Protein AF-A0A1Y4UFZ4-F1 (afdb_monomer)

Solvent-accessible surface area (backbone atoms only — not comparable to full-atom values): 30850 Å² total; per-residue (Å²): 108,75,45,76,32,59,28,94,87,76,28,52,51,44,38,58,69,32,34,42,52,45,33,60,77,50,47,44,57,37,49,31,64,48,52,84,45,44,35,49,40,62,13,47,44,51,40,35,50,39,39,52,53,50,49,52,50,52,35,52,40,52,60,76,30,20,65,38,47,63,75,51,60,66,67,36,27,48,53,42,37,32,41,44,44,16,45,43,44,42,23,48,74,71,56,66,77,60,72,57,43,60,52,40,37,30,36,54,70,43,69,34,78,63,10,34,68,65,43,90,69,55,68,68,57,38,52,59,29,34,51,55,66,73,50,63,82,93,54,94,71,49,60,69,56,53,51,51,34,50,55,42,17,62,78,65,36,54,67,68,39,23,70,86,36,68,68,52,30,52,51,46,47,66,49,34,66,88,60,46,57,38,40,40,45,41,23,54,31,49,44,42,65,75,73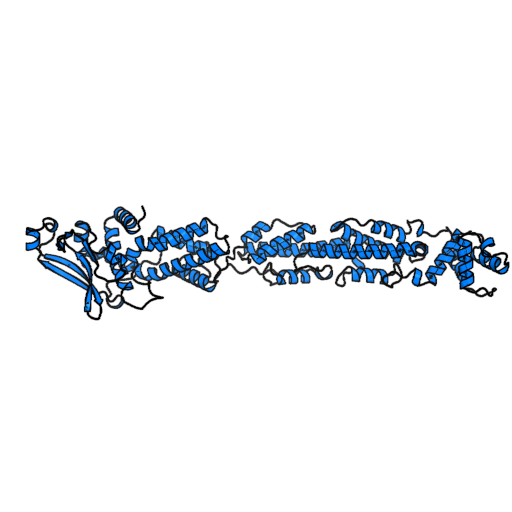,34,66,77,65,46,39,30,95,86,75,28,50,61,45,31,71,66,34,53,48,58,50,50,58,68,43,23,74,40,92,64,62,70,74,36,23,53,100,38,34,56,42,51,46,51,54,52,52,49,30,57,45,52,50,50,53,50,53,53,49,36,51,57,48,26,61,77,53,45,26,29,30,51,52,71,21,38,55,45,42,52,51,29,50,52,24,41,38,74,62,71,43,91,70,76,89,52,60,66,62,43,56,71,22,42,52,55,48,77,75,62,38,68,61,38,25,51,38,36,47,44,38,44,74,60,68,33,36,21,92,89,36,80,58,76,71,75,26,68,57,35,72,43,53,52,42,18,51,50,43,52,57,52,26,60,78,66,71,60,55,81,71,46,71,78,44,72,76,81,46,38,93,80,57,55,38,46,79,48,77,49,74,41,81,38,56,78,55,36,79,78,32,77,90,44,62,90,55,58,47,66,41,59,27,34,38,35,27,32,71,51,96,89,37,85,37,64,34,39,32,63,42,71,63,47,75,57,97,88,40,82,41,60,33,19,31,43,40,61,43,81,38,52,58,66,54,35,70,64,41,35,69,33,74,49,55,67,70,56,46,73,60,53,22,33,59,81,81,36,55,72,61,57,67,60,55,20,13,35,50,86,46,37,42,59,51,51,57,36,44,55,51,47,37,52,52,50,52,58,40,36,74,73,64,59,65,55,39,81,60,61,41,50,46,54,39,47,49,44,48,49,34,66,59,37,38,61,48,67,48,24,21,54,36,40,36,52,82,78,78,90,86,80,76,91,71,80,42,32,36,54,36,6,57,51,28,24,51,54,41,50,54,38,62,71,75,36,74,65,61,41,52,52,52,35,39,66,76,58,69,72,120

Structure (mmCIF, N/CA/C/O backbone):
data_AF-A0A1Y4UFZ4-F1
#
_entry.id   AF-A0A1Y4UFZ4-F1
#
loop_
_atom_site.group_PDB
_atom_site.id
_atom_site.type_symbol
_atom_site.label_atom_id
_atom_site.label_alt_id
_atom_site.label_comp_id
_atom_site.label_asym_id
_atom_site.label_entity_id
_atom_site.label_seq_id
_atom_site.pdbx_PDB_ins_code
_atom_site.Cartn_x
_atom_site.Cartn_y
_atom_site.Cartn_z
_atom_site.occupancy
_atom_site.B_iso_or_equiv
_atom_site.auth_seq_id
_atom_site.auth_comp_id
_atom_site.auth_asym_id
_atom_site.auth_atom_id
_atom_site.pdbx_PDB_model_num
ATOM 1 N N . MET A 1 1 ? -17.005 11.866 26.491 1.00 44.00 1 MET A N 1
ATOM 2 C CA . MET A 1 1 ? -18.235 11.413 25.807 1.00 44.00 1 MET A CA 1
ATOM 3 C C . MET A 1 1 ? -17.795 10.415 24.768 1.00 44.00 1 MET A C 1
ATOM 5 O O . MET A 1 1 ? -16.954 10.788 23.967 1.00 44.00 1 MET A O 1
ATOM 9 N N . SER A 1 2 ? -18.325 9.197 24.767 1.00 58.97 2 SER A N 1
ATOM 10 C CA . SER A 1 2 ? -17.950 8.249 23.726 1.00 58.97 2 SER A CA 1
ATOM 11 C C . SER A 1 2 ? -18.863 8.406 22.516 1.00 58.97 2 SER A C 1
ATOM 13 O O . SER A 1 2 ? -20.083 8.304 22.621 1.00 58.97 2 SER A O 1
ATOM 15 N N . LYS A 1 3 ? -18.280 8.756 21.375 1.00 75.62 3 LYS A N 1
ATOM 16 C CA . LYS A 1 3 ? -18.909 8.674 20.054 1.00 75.62 3 LYS A CA 1
ATOM 17 C C . LYS A 1 3 ? -18.022 7.796 19.189 1.00 75.62 3 LYS A C 1
ATOM 19 O O . LYS A 1 3 ? -16.833 7.652 19.482 1.00 75.62 3 LYS A O 1
ATOM 24 N N . GLU A 1 4 ? -18.596 7.213 18.146 1.00 84.88 4 GLU A N 1
ATOM 25 C CA . GLU A 1 4 ? -17.793 6.468 17.187 1.00 84.88 4 GLU A CA 1
ATOM 26 C C . GLU A 1 4 ? -16.777 7.421 16.551 1.00 84.88 4 GLU A C 1
ATOM 28 O O . GLU A 1 4 ? -17.112 8.550 16.165 1.00 84.88 4 GLU A O 1
ATOM 33 N N . LEU A 1 5 ? -15.517 6.997 16.507 1.00 89.88 5 LEU A N 1
ATOM 34 C CA . LEU A 1 5 ? -14.431 7.836 16.042 1.00 89.88 5 LEU A CA 1
ATOM 35 C C . LEU A 1 5 ? -14.641 8.166 14.565 1.00 89.88 5 LEU A C 1
ATOM 37 O O . LEU A 1 5 ? -14.600 7.301 13.689 1.00 89.88 5 LEU A O 1
ATOM 41 N N . THR A 1 6 ? -14.836 9.451 14.305 1.00 94.50 6 THR A N 1
ATOM 42 C CA . THR A 1 6 ? -14.887 10.020 12.962 1.00 94.50 6 THR A CA 1
ATOM 43 C C . THR A 1 6 ? -13.557 10.709 12.697 1.00 94.50 6 THR A C 1
ATOM 45 O O . THR A 1 6 ? -13.139 11.548 13.494 1.00 94.50 6 THR A O 1
ATOM 48 N N . GLY A 1 7 ? -12.884 10.336 11.612 1.00 95.56 7 GLY A N 1
ATOM 49 C CA . GLY A 1 7 ? -11.599 10.919 11.242 1.00 95.56 7 GLY A CA 1
ATOM 50 C C . GLY A 1 7 ? -11.760 12.322 10.668 1.00 95.56 7 GLY A C 1
ATOM 51 O O . GLY A 1 7 ? -12.872 12.766 10.368 1.00 95.56 7 GLY A O 1
ATOM 52 N N . LYS A 1 8 ? -10.645 13.019 10.441 1.00 95.12 8 LYS A N 1
ATOM 53 C CA . LYS A 1 8 ? -10.653 14.371 9.843 1.00 95.12 8 LYS A CA 1
ATOM 54 C C . LYS A 1 8 ? -11.322 14.452 8.468 1.00 95.12 8 LYS A C 1
ATOM 56 O O . LYS A 1 8 ? -11.792 15.514 8.079 1.00 95.12 8 LYS A O 1
ATOM 61 N N . ASN A 1 9 ? -11.394 13.335 7.749 1.00 93.50 9 ASN A N 1
ATOM 62 C CA . ASN A 1 9 ? -12.108 13.216 6.474 1.00 93.50 9 ASN A CA 1
ATOM 63 C C . ASN A 1 9 ? -13.636 13.039 6.626 1.00 93.50 9 ASN A C 1
ATOM 65 O O . ASN A 1 9 ? -14.330 12.806 5.636 1.00 93.50 9 ASN A O 1
ATOM 69 N N . GLY A 1 10 ? -14.172 13.104 7.849 1.00 94.94 10 GLY A N 1
ATOM 70 C CA . GLY A 1 10 ? -15.602 12.981 8.129 1.00 94.94 10 GLY A CA 1
ATOM 71 C C . GLY A 1 10 ? -16.153 11.556 8.021 1.00 94.94 10 GLY A C 1
ATOM 72 O O . GLY A 1 10 ? -17.371 11.380 8.001 1.00 94.94 10 GLY A O 1
ATOM 73 N N . LYS A 1 11 ? -15.294 10.534 7.920 1.00 97.00 11 LYS A N 1
ATOM 74 C CA . LYS A 1 11 ? -15.692 9.120 7.826 1.00 97.00 11 LYS A CA 1
ATOM 75 C C . LYS A 1 11 ? -15.349 8.363 9.105 1.00 97.00 11 LYS A C 1
ATOM 77 O O . LYS A 1 11 ? -14.418 8.725 9.821 1.00 97.00 11 LYS A O 1
ATOM 82 N N . ILE A 1 12 ? -16.091 7.291 9.373 1.00 94.44 12 ILE A N 1
ATOM 83 C CA . ILE A 1 12 ? -15.838 6.412 10.520 1.00 94.44 12 ILE A CA 1
ATOM 84 C C . ILE A 1 12 ? -14.481 5.724 10.359 1.00 94.44 12 ILE A C 1
ATOM 86 O O . ILE A 1 12 ? -14.244 5.030 9.366 1.00 94.44 12 ILE A O 1
ATOM 90 N N . VAL A 1 13 ? -13.597 5.907 11.337 1.00 95.88 13 VAL A N 1
ATOM 91 C CA . VAL A 1 13 ? -12.204 5.454 11.269 1.00 95.88 13 VAL A CA 1
ATOM 92 C C . VAL A 1 13 ? -12.129 3.930 11.162 1.00 95.88 13 VAL A C 1
ATOM 94 O O . VAL A 1 13 ? -12.795 3.197 11.893 1.00 95.88 13 VAL A O 1
ATOM 97 N N . GLY A 1 14 ? -11.314 3.460 10.213 1.00 93.00 14 GLY A N 1
ATOM 98 C CA . GLY A 1 14 ? -11.084 2.040 9.930 1.00 93.00 14 GLY A CA 1
ATOM 99 C C . GLY A 1 14 ? -12.118 1.357 9.031 1.00 93.00 14 GLY A C 1
ATOM 100 O O . GLY A 1 14 ? -12.042 0.145 8.855 1.00 93.00 14 GLY A O 1
ATOM 101 N N . THR A 1 15 ? -13.060 2.106 8.453 1.00 94.12 15 THR A N 1
ATOM 102 C CA . THR A 1 15 ? -13.966 1.606 7.402 1.00 94.12 15 THR A CA 1
ATOM 103 C C . THR A 1 15 ? -13.356 1.739 6.003 1.00 94.12 15 THR A C 1
ATOM 105 O O . THR A 1 15 ? -12.487 2.581 5.782 1.00 94.12 15 THR A O 1
ATOM 108 N N . ASP A 1 16 ? -13.856 0.980 5.025 1.00 94.00 16 ASP A N 1
ATOM 109 C CA . ASP A 1 16 ? -13.395 1.075 3.629 1.00 94.00 16 ASP A CA 1
ATOM 110 C C . ASP A 1 16 ? -13.552 2.498 3.069 1.00 94.00 16 ASP A C 1
ATOM 112 O O . ASP A 1 16 ? -12.623 3.039 2.476 1.00 94.00 16 ASP A O 1
ATOM 116 N N . VAL A 1 17 ? -14.681 3.164 3.351 1.00 95.94 17 VAL A N 1
ATOM 117 C CA . VAL A 1 17 ? -14.929 4.553 2.920 1.00 95.94 17 VAL A CA 1
ATOM 118 C C . VAL A 1 17 ? -13.987 5.565 3.579 1.00 95.94 17 VAL A C 1
ATOM 120 O O . VAL A 1 17 ? -13.711 6.613 2.997 1.00 95.94 17 VAL A O 1
ATOM 123 N N . TYR A 1 18 ? -13.475 5.269 4.778 1.00 97.69 18 TYR A N 1
ATOM 124 C CA . TYR A 1 18 ? -12.455 6.088 5.432 1.00 97.69 18 TYR A CA 1
ATOM 125 C C . TYR A 1 18 ? -11.116 5.997 4.701 1.00 97.69 18 TYR A C 1
ATOM 127 O O . TYR A 1 18 ? -10.497 7.030 4.440 1.00 97.69 18 TYR A O 1
ATOM 135 N N . PHE A 1 19 ? -10.700 4.790 4.314 1.00 97.56 19 PHE A N 1
ATOM 136 C CA . PHE A 1 19 ? -9.484 4.606 3.524 1.00 97.56 19 PHE A CA 1
ATOM 137 C C . PHE A 1 19 ? -9.629 5.144 2.105 1.00 97.56 19 PHE A C 1
ATOM 139 O O . PHE A 1 19 ? -8.753 5.874 1.660 1.00 97.56 19 PHE A O 1
ATOM 146 N N . GLN A 1 20 ? -10.758 4.898 1.439 1.00 95.50 20 GLN A N 1
ATOM 147 C CA . GLN A 1 20 ? -11.040 5.438 0.109 1.00 95.50 20 GLN A CA 1
ATOM 148 C C . GLN A 1 20 ? -10.938 6.970 0.088 1.00 95.50 20 GLN A C 1
ATOM 150 O O . GLN A 1 20 ? -10.274 7.541 -0.776 1.00 95.50 20 GLN A O 1
ATOM 155 N N . ALA A 1 21 ? -11.531 7.647 1.080 1.00 96.00 21 ALA A N 1
ATOM 156 C CA . ALA A 1 21 ? -11.444 9.100 1.193 1.00 96.00 21 ALA A CA 1
ATOM 157 C C . ALA A 1 21 ? -9.994 9.584 1.377 1.00 96.00 21 ALA A C 1
ATOM 159 O O . ALA A 1 21 ? -9.600 10.575 0.767 1.00 96.00 21 ALA A O 1
ATOM 160 N N . MET A 1 22 ? -9.179 8.883 2.175 1.00 96.00 22 MET A N 1
ATOM 161 C CA . MET A 1 22 ? -7.750 9.203 2.306 1.00 96.00 22 MET A CA 1
ATOM 162 C C . MET A 1 22 ? -6.974 8.929 1.015 1.00 96.00 22 MET A C 1
ATOM 164 O O . MET A 1 22 ? -6.122 9.733 0.639 1.00 96.00 22 MET A O 1
ATOM 168 N N . ASN A 1 23 ? -7.275 7.831 0.321 1.00 95.25 23 ASN A N 1
ATOM 169 C CA . ASN A 1 23 ? -6.614 7.461 -0.926 1.00 95.25 23 ASN A CA 1
ATOM 170 C C . ASN A 1 23 ? -6.818 8.528 -2.004 1.00 95.25 23 ASN A C 1
ATOM 172 O O . ASN A 1 23 ? -5.863 8.898 -2.686 1.00 95.25 23 ASN A O 1
ATOM 176 N N . GLN A 1 24 ? -8.035 9.066 -2.091 1.00 93.44 24 GLN A N 1
ATOM 177 C CA . GLN A 1 24 ? -8.395 10.186 -2.960 1.00 93.44 24 GLN A CA 1
ATOM 178 C C . GLN A 1 24 ? -7.719 11.486 -2.517 1.00 93.44 24 GLN A C 1
ATOM 180 O O . GLN A 1 24 ? -7.040 12.140 -3.307 1.00 93.44 24 GLN A O 1
ATOM 185 N N . GLN A 1 25 ? -7.849 11.841 -1.235 1.00 95.06 25 GLN A N 1
ATOM 186 C CA . GLN A 1 25 ? -7.282 13.068 -0.667 1.00 95.06 25 GLN A CA 1
ATOM 187 C C . GLN A 1 25 ? -5.763 13.154 -0.879 1.00 95.06 25 GLN A C 1
ATOM 189 O O . GLN A 1 25 ? -5.236 14.223 -1.190 1.00 95.06 25 GLN A O 1
ATOM 194 N N . PHE A 1 26 ? -5.057 12.033 -0.722 1.00 95.25 26 PHE A N 1
ATOM 195 C CA . PHE A 1 26 ? -3.605 11.945 -0.876 1.00 95.25 26 PHE A CA 1
ATOM 196 C C . PHE A 1 26 ? -3.159 11.381 -2.226 1.00 95.25 26 PHE A C 1
ATOM 198 O O . PHE A 1 26 ? -1.962 11.186 -2.421 1.00 95.25 26 PHE A O 1
ATOM 205 N N . LYS A 1 27 ? -4.093 11.181 -3.164 1.00 93.19 27 LYS A N 1
ATOM 206 C CA . LYS A 1 27 ? -3.844 10.834 -4.571 1.00 93.19 27 LYS A CA 1
ATOM 207 C C . LYS A 1 27 ? -3.094 9.522 -4.817 1.00 93.19 27 LYS A C 1
ATOM 209 O O . LYS A 1 27 ? -2.555 9.316 -5.901 1.00 93.19 27 LYS A O 1
ATOM 214 N N . ILE A 1 28 ? -3.070 8.603 -3.854 1.00 93.25 28 ILE A N 1
ATOM 215 C CA . ILE A 1 28 ? -2.366 7.321 -4.030 1.00 93.25 28 ILE A CA 1
ATOM 216 C C . ILE A 1 28 ? -3.028 6.455 -5.113 1.00 93.25 28 ILE A C 1
ATOM 218 O O . ILE A 1 28 ? -2.344 5.707 -5.810 1.00 93.25 28 ILE A O 1
ATOM 222 N N . GLU A 1 29 ? -4.342 6.607 -5.311 1.00 90.19 29 GLU A N 1
ATOM 223 C CA . GLU A 1 29 ? -5.101 5.909 -6.356 1.00 90.19 29 GLU A CA 1
ATOM 224 C C . GLU A 1 29 ? -4.731 6.349 -7.783 1.00 90.19 29 GLU A C 1
ATOM 226 O O . GLU A 1 29 ? -4.957 5.597 -8.733 1.00 90.19 29 GLU A O 1
ATOM 231 N N . GLU A 1 30 ? -4.118 7.532 -7.945 1.00 86.94 30 GLU A N 1
ATOM 232 C CA . GLU A 1 30 ? -3.579 7.985 -9.234 1.00 86.94 30 GLU A CA 1
ATOM 233 C C . GLU A 1 30 ? -2.360 7.142 -9.655 1.00 86.94 30 GLU A C 1
ATOM 235 O O . GLU A 1 30 ? -2.062 7.017 -10.846 1.00 86.94 30 GLU A O 1
ATOM 240 N N . VAL A 1 31 ? -1.671 6.536 -8.681 1.00 89.38 31 VAL A N 1
ATOM 241 C CA . VAL A 1 31 ? -0.413 5.808 -8.875 1.00 89.38 31 VAL A CA 1
ATOM 242 C C . VAL A 1 31 ? -0.629 4.299 -8.835 1.00 89.38 31 VAL A C 1
ATOM 244 O O . VAL A 1 31 ? -0.158 3.596 -9.727 1.00 89.38 31 VAL A O 1
ATOM 247 N N . VAL A 1 32 ? -1.326 3.790 -7.815 1.00 90.44 32 VAL A N 1
ATOM 248 C CA . VAL A 1 32 ? -1.463 2.350 -7.559 1.00 90.44 32 VAL A CA 1
ATOM 249 C C . VAL A 1 32 ? -2.907 1.946 -7.308 1.00 90.44 32 VAL A C 1
ATOM 251 O O . VAL A 1 32 ? -3.714 2.702 -6.773 1.00 90.44 32 VAL A O 1
ATOM 254 N N . LYS A 1 33 ? -3.239 0.702 -7.661 1.00 86.81 33 LYS A N 1
ATOM 255 C CA . LYS A 1 33 ? -4.509 0.091 -7.271 1.00 86.81 33 LYS A CA 1
ATOM 256 C C . LYS A 1 33 ? -4.406 -0.391 -5.827 1.00 86.81 33 LYS A C 1
ATOM 258 O O . LYS A 1 33 ? -3.651 -1.316 -5.542 1.00 86.81 33 LYS A O 1
ATOM 263 N N . VAL A 1 34 ? -5.183 0.184 -4.915 1.00 86.19 34 VAL A N 1
ATOM 264 C CA . VAL A 1 34 ? -5.178 -0.261 -3.516 1.00 86.19 34 VAL A CA 1
ATOM 265 C C . VAL A 1 34 ? -6.284 -1.293 -3.300 1.00 86.19 34 VAL A C 1
ATOM 267 O O . VAL A 1 34 ? -7.467 -0.971 -3.269 1.00 86.19 34 VAL A O 1
ATOM 270 N N . SER A 1 35 ? -5.917 -2.570 -3.164 1.00 82.19 35 SER A N 1
ATOM 271 C CA . SER A 1 35 ? -6.897 -3.632 -2.901 1.00 82.19 35 SER A CA 1
ATOM 272 C C . SER A 1 35 ? -7.570 -3.434 -1.539 1.00 82.19 35 SER A C 1
ATOM 274 O O . SER A 1 35 ? -6.901 -3.169 -0.538 1.00 82.19 35 SER A O 1
ATOM 276 N N . LYS A 1 36 ? -8.901 -3.567 -1.495 1.00 83.38 36 LYS A N 1
ATOM 277 C CA . LYS A 1 36 ? -9.724 -3.272 -0.309 1.00 83.38 36 LYS A CA 1
ATOM 278 C C . LYS A 1 36 ? -9.475 -1.875 0.283 1.00 83.38 36 LYS A C 1
ATOM 280 O O . LYS A 1 36 ? -9.685 -1.692 1.465 1.00 83.38 36 LYS A O 1
ATOM 285 N N . GLU A 1 37 ? -8.961 -0.916 -0.484 1.00 91.81 37 GLU A N 1
ATOM 286 C CA . GLU A 1 37 ? -8.641 0.451 -0.035 1.00 91.81 37 GLU A CA 1
ATOM 287 C C . GLU A 1 37 ? -7.523 0.602 1.014 1.00 91.81 37 GLU A C 1
ATOM 289 O O . GLU A 1 37 ? -7.015 1.703 1.187 1.00 91.81 37 GLU A O 1
ATOM 294 N N . TYR A 1 38 ? -7.059 -0.465 1.670 1.00 92.50 38 TYR A N 1
ATOM 295 C CA . TYR A 1 38 ? -6.016 -0.381 2.708 1.00 92.50 38 TYR A CA 1
ATOM 296 C C . TYR A 1 38 ? -4.845 -1.368 2.541 1.00 92.50 38 TYR A C 1
ATOM 298 O O . TYR A 1 38 ? -3.937 -1.407 3.376 1.00 92.50 38 TYR A O 1
ATOM 306 N N . LYS A 1 39 ? -4.815 -2.178 1.471 1.00 94.81 39 LYS A N 1
ATOM 307 C CA . LYS A 1 39 ? -3.692 -3.087 1.152 1.00 94.81 39 LYS A CA 1
ATOM 308 C C . LYS A 1 39 ? -2.621 -2.406 0.299 1.00 94.81 39 LYS A C 1
ATOM 310 O O . LYS A 1 39 ? -2.416 -2.758 -0.862 1.00 94.81 39 LYS A O 1
ATOM 315 N N . TYR A 1 40 ? -1.932 -1.428 0.878 1.00 96.19 40 TYR A N 1
ATOM 316 C CA . TYR A 1 40 ? -0.955 -0.603 0.155 1.00 96.19 40 TYR A CA 1
ATOM 317 C C . TYR A 1 40 ? 0.207 -1.403 -0.447 1.00 96.19 40 TYR A C 1
ATOM 319 O O . TYR A 1 40 ? 0.565 -1.180 -1.602 1.00 96.19 40 TYR A O 1
ATOM 327 N N . LEU A 1 41 ? 0.752 -2.383 0.284 1.00 95.69 41 LEU A N 1
ATOM 328 C CA . LEU A 1 41 ? 1.865 -3.198 -0.210 1.00 95.69 41 LEU A CA 1
ATOM 329 C C . LEU A 1 41 ? 1.472 -4.033 -1.436 1.00 95.69 41 LEU A C 1
ATOM 331 O O . LEU A 1 41 ? 2.275 -4.178 -2.355 1.00 95.69 41 LEU A O 1
ATOM 335 N N . ASP A 1 42 ? 0.251 -4.574 -1.458 1.00 94.44 42 ASP A N 1
ATOM 336 C CA . ASP A 1 42 ? -0.250 -5.346 -2.601 1.00 94.44 42 ASP A CA 1
ATOM 337 C C . ASP A 1 42 ? -0.296 -4.459 -3.862 1.00 94.44 42 ASP A C 1
ATOM 339 O O . ASP A 1 42 ? 0.163 -4.878 -4.924 1.00 94.44 42 ASP A O 1
ATOM 343 N N . GLY A 1 43 ? -0.745 -3.204 -3.728 1.00 94.12 43 GLY A N 1
ATOM 344 C CA . GLY A 1 43 ? -0.745 -2.229 -4.825 1.00 94.12 43 GLY A CA 1
ATOM 345 C C . GLY A 1 43 ? 0.658 -1.846 -5.312 1.00 94.12 43 GLY A C 1
ATOM 346 O O . GLY A 1 43 ? 0.886 -1.714 -6.513 1.00 94.12 43 GLY A O 1
ATOM 347 N N . LEU A 1 44 ? 1.629 -1.721 -4.402 1.00 96.44 44 LEU A N 1
ATOM 348 C CA . LEU A 1 44 ? 3.027 -1.451 -4.766 1.00 96.44 44 LEU A CA 1
ATOM 349 C C . LEU A 1 44 ? 3.680 -2.639 -5.482 1.00 96.44 44 LEU A C 1
ATOM 351 O O . LEU A 1 44 ? 4.466 -2.440 -6.405 1.00 96.44 44 LEU A O 1
ATOM 355 N N . LYS A 1 45 ? 3.334 -3.876 -5.110 1.00 95.62 45 LYS A N 1
ATOM 356 C CA . LYS A 1 45 ? 3.797 -5.075 -5.826 1.00 95.62 45 LYS A CA 1
ATOM 357 C C . LYS A 1 45 ? 3.260 -5.125 -7.256 1.00 95.62 45 LYS A C 1
ATOM 359 O O . LYS A 1 45 ? 4.013 -5.468 -8.165 1.00 95.62 45 LYS A O 1
ATOM 364 N N . GLU A 1 46 ? 1.998 -4.749 -7.466 1.00 94.50 46 GLU A N 1
ATOM 365 C CA . GLU A 1 46 ? 1.414 -4.619 -8.810 1.00 94.50 46 GLU A CA 1
ATOM 366 C C . GLU A 1 46 ? 2.148 -3.540 -9.627 1.00 94.50 46 GLU A C 1
ATOM 368 O O . GLU A 1 46 ? 2.534 -3.788 -10.768 1.00 94.50 46 GLU A O 1
ATOM 373 N N . LEU A 1 47 ? 2.462 -2.388 -9.021 1.00 95.44 47 LEU A N 1
ATOM 374 C CA . LEU A 1 47 ? 3.267 -1.339 -9.663 1.00 95.44 47 LEU A CA 1
ATOM 375 C C . LEU A 1 47 ? 4.662 -1.838 -10.077 1.00 95.44 47 LEU A C 1
ATOM 377 O O . LEU A 1 47 ? 5.110 -1.580 -11.195 1.00 95.44 47 LEU A O 1
ATOM 381 N N . VAL A 1 48 ? 5.352 -2.570 -9.196 1.00 96.81 48 VAL A N 1
ATOM 382 C CA . VAL A 1 48 ? 6.664 -3.170 -9.492 1.00 96.81 48 VAL A CA 1
ATOM 383 C C . VAL A 1 48 ? 6.567 -4.151 -10.660 1.00 96.81 48 VAL A C 1
ATOM 385 O O . VAL A 1 48 ? 7.441 -4.154 -11.530 1.00 96.81 48 VAL A O 1
ATOM 388 N N . GLN A 1 49 ? 5.506 -4.956 -10.712 1.00 95.94 49 GLN A N 1
ATOM 389 C CA . GLN A 1 49 ? 5.261 -5.876 -11.819 1.00 95.94 49 GLN A CA 1
ATOM 390 C C . GLN A 1 49 ? 5.100 -5.120 -13.149 1.00 95.94 49 GLN A C 1
ATOM 392 O O . GLN A 1 49 ? 5.812 -5.427 -14.108 1.00 95.94 49 GLN A O 1
ATOM 397 N N . CYS A 1 50 ? 4.277 -4.068 -13.183 1.00 95.25 50 CYS A N 1
ATOM 398 C CA . CYS A 1 50 ? 4.117 -3.213 -14.364 1.00 95.25 50 CYS A CA 1
ATOM 399 C C . CYS A 1 50 ? 5.449 -2.578 -14.806 1.00 95.25 50 CYS A C 1
ATOM 401 O O . CYS A 1 50 ? 5.783 -2.577 -15.995 1.00 95.25 50 CYS A O 1
ATOM 403 N N . CYS A 1 51 ? 6.256 -2.080 -13.860 1.00 96.81 51 CYS A N 1
ATOM 404 C CA . CYS A 1 51 ? 7.591 -1.558 -14.158 1.00 96.81 51 CYS A CA 1
ATOM 405 C C . CYS A 1 51 ? 8.497 -2.627 -14.789 1.00 96.81 51 CYS A C 1
ATOM 407 O O . CYS A 1 51 ? 9.160 -2.345 -15.786 1.00 96.81 51 CYS A O 1
ATOM 409 N N . ASN A 1 52 ? 8.523 -3.851 -14.253 1.00 97.75 52 ASN A N 1
ATOM 410 C CA . ASN A 1 52 ? 9.347 -4.945 -14.779 1.00 97.75 52 ASN A CA 1
ATOM 411 C C . ASN A 1 52 ? 8.955 -5.359 -16.204 1.00 97.75 52 ASN A C 1
ATOM 413 O O . ASN A 1 52 ? 9.829 -5.618 -17.041 1.00 97.75 52 ASN A O 1
ATOM 417 N N . GLU A 1 53 ? 7.659 -5.388 -16.501 1.00 97.06 53 GLU A N 1
ATOM 418 C CA . GLU A 1 53 ? 7.144 -5.664 -17.844 1.00 97.06 53 GLU A CA 1
ATOM 419 C C . GLU A 1 53 ? 7.570 -4.577 -18.834 1.00 97.06 53 GLU A C 1
ATOM 421 O O . GLU A 1 53 ? 8.083 -4.882 -19.916 1.00 97.06 53 GLU A O 1
ATOM 426 N N . MET A 1 54 ? 7.453 -3.305 -18.439 1.00 97.44 54 MET A N 1
ATOM 427 C CA . MET A 1 54 ? 7.892 -2.186 -19.273 1.00 97.44 54 MET A CA 1
ATOM 428 C C . MET A 1 54 ? 9.414 -2.159 -19.457 1.00 97.44 54 MET A C 1
ATOM 430 O O . MET A 1 54 ? 9.871 -1.981 -20.584 1.00 97.44 54 MET A O 1
ATOM 434 N N . ILE A 1 55 ? 10.215 -2.413 -18.413 1.00 98.38 55 ILE A N 1
ATOM 435 C CA . ILE A 1 55 ? 11.677 -2.578 -18.535 1.00 98.38 55 ILE A CA 1
ATOM 436 C C . ILE A 1 55 ? 12.005 -3.680 -19.544 1.00 98.38 55 ILE A C 1
ATOM 438 O O . ILE A 1 55 ? 12.852 -3.494 -20.415 1.00 98.38 55 ILE A O 1
ATOM 442 N N . SER A 1 56 ? 11.323 -4.821 -19.464 1.00 98.00 56 SER A N 1
ATOM 443 C CA . SER A 1 56 ? 11.558 -5.940 -20.378 1.00 98.00 56 SER A CA 1
ATOM 444 C C . SER A 1 56 ? 11.217 -5.572 -21.823 1.00 98.00 56 SER A C 1
ATOM 446 O O . SER A 1 56 ? 11.994 -5.878 -22.726 1.00 98.00 56 SER A O 1
ATOM 448 N N . MET A 1 57 ? 10.106 -4.863 -22.052 1.00 97.81 57 MET A N 1
ATOM 449 C CA . MET A 1 57 ? 9.742 -4.338 -23.371 1.00 97.81 57 MET A CA 1
ATOM 450 C C . MET A 1 57 ? 10.815 -3.381 -23.906 1.00 97.81 57 MET A C 1
ATOM 452 O O . MET A 1 57 ? 11.327 -3.599 -25.003 1.00 97.81 57 MET A O 1
ATOM 456 N N . ILE A 1 58 ? 11.203 -2.377 -23.111 1.00 98.06 58 ILE A N 1
ATOM 457 C CA . ILE A 1 58 ? 12.205 -1.378 -23.500 1.00 98.06 58 ILE A CA 1
ATOM 458 C C . ILE A 1 58 ? 13.536 -2.056 -23.818 1.00 98.06 58 ILE A C 1
ATOM 460 O O . ILE A 1 58 ? 14.149 -1.730 -24.828 1.00 98.06 58 ILE A O 1
ATOM 464 N N . TYR A 1 59 ? 13.977 -3.015 -22.998 1.00 98.06 59 TYR A N 1
ATOM 465 C CA . TYR A 1 59 ? 15.213 -3.759 -23.236 1.00 98.06 59 TYR A CA 1
ATOM 466 C C . TYR A 1 59 ? 15.207 -4.467 -24.592 1.00 98.06 59 TYR A C 1
ATOM 468 O O . TYR A 1 59 ? 16.184 -4.374 -25.333 1.00 98.06 59 TYR A O 1
ATOM 476 N N . GLN A 1 60 ? 14.108 -5.141 -24.939 1.00 96.94 60 GLN A N 1
ATOM 477 C CA . GLN A 1 60 ? 13.993 -5.807 -26.237 1.00 96.94 60 GLN A CA 1
ATOM 478 C C . GLN A 1 60 ? 14.002 -4.804 -27.393 1.00 96.94 60 GLN A C 1
ATOM 480 O O . GLN A 1 60 ? 14.672 -5.052 -28.397 1.00 96.94 60 GLN A O 1
ATOM 485 N N . ASP A 1 61 ? 13.321 -3.669 -27.238 1.00 96.12 61 ASP A N 1
ATOM 486 C CA . ASP A 1 61 ? 13.262 -2.622 -28.259 1.00 96.12 61 ASP A CA 1
ATOM 487 C C . ASP A 1 61 ? 14.649 -1.995 -28.489 1.00 96.12 61 ASP A C 1
ATOM 489 O O . ASP A 1 61 ? 15.146 -1.974 -29.616 1.00 96.12 61 ASP A O 1
ATOM 493 N N . VAL A 1 62 ? 15.346 -1.567 -27.427 1.00 96.12 62 VAL A N 1
ATOM 494 C CA . VAL A 1 62 ? 16.679 -0.945 -27.558 1.00 96.12 62 VAL A CA 1
ATOM 495 C C . VAL A 1 62 ? 17.747 -1.933 -28.020 1.00 96.12 62 VAL A C 1
ATOM 497 O O . VAL A 1 62 ? 18.656 -1.542 -28.749 1.00 96.12 62 VAL A O 1
ATOM 500 N N . LYS A 1 63 ? 17.644 -3.212 -27.638 1.00 95.75 63 LYS A N 1
ATOM 501 C CA . LYS A 1 63 ? 18.573 -4.258 -28.081 1.00 95.75 63 LYS A CA 1
ATOM 502 C C . LYS A 1 63 ? 18.401 -4.560 -29.569 1.00 95.75 63 LYS A C 1
ATOM 504 O O . LYS A 1 63 ? 19.395 -4.631 -30.288 1.00 95.75 63 LYS A O 1
ATOM 509 N N . SER A 1 64 ? 17.158 -4.714 -30.031 1.00 93.50 64 SER A N 1
ATOM 510 C CA . SER A 1 64 ? 16.850 -5.021 -31.438 1.00 93.50 64 SER A CA 1
ATOM 511 C C . SER A 1 64 ? 17.257 -3.882 -32.373 1.00 93.50 64 SER A C 1
ATOM 513 O O . SER A 1 64 ? 17.687 -4.121 -33.499 1.00 93.50 64 SER A O 1
ATOM 515 N N . SER A 1 65 ? 17.194 -2.649 -31.874 1.00 93.75 65 SER A N 1
ATOM 516 C CA . SER A 1 65 ? 17.529 -1.434 -32.616 1.00 93.75 65 SER A CA 1
ATOM 517 C C . SER A 1 65 ? 18.885 -0.839 -32.218 1.00 93.75 65 SER A C 1
ATOM 519 O O . SER A 1 65 ? 19.137 0.335 -32.483 1.00 93.75 65 SER A O 1
ATOM 521 N N . ALA A 1 66 ? 19.780 -1.609 -31.585 1.00 94.62 66 ALA A N 1
ATOM 522 C CA . ALA A 1 66 ? 21.006 -1.065 -30.992 1.00 94.62 66 ALA A CA 1
ATOM 523 C C . ALA A 1 66 ? 21.839 -0.248 -31.996 1.00 94.62 66 ALA A C 1
ATOM 525 O O . ALA A 1 66 ? 22.241 0.875 -31.700 1.00 94.62 66 ALA A O 1
ATOM 526 N N . TYR A 1 67 ? 22.016 -0.760 -33.215 1.00 92.19 67 TYR A N 1
ATOM 527 C CA . TYR A 1 67 ? 22.863 -0.167 -34.256 1.00 92.19 67 TYR A CA 1
ATOM 528 C C . TYR A 1 67 ? 22.405 1.212 -34.759 1.00 92.19 67 TYR A C 1
ATOM 530 O O . TYR A 1 67 ? 23.208 1.931 -35.350 1.00 92.19 67 TYR A O 1
ATOM 538 N N . ILE A 1 68 ? 21.147 1.605 -34.523 1.00 93.50 68 ILE A N 1
ATOM 539 C CA . ILE A 1 68 ? 20.647 2.939 -34.885 1.00 93.50 68 ILE A CA 1
ATOM 540 C C . ILE A 1 68 ? 20.615 3.928 -33.718 1.00 93.50 68 ILE A C 1
ATOM 542 O O . ILE A 1 68 ? 20.398 5.119 -33.945 1.00 93.50 68 ILE A O 1
ATOM 546 N N . LEU A 1 69 ? 20.820 3.471 -32.475 1.00 95.62 69 LEU A N 1
ATOM 547 C CA . LEU A 1 69 ? 20.651 4.316 -31.290 1.00 95.62 69 LEU A CA 1
ATOM 548 C C . LEU A 1 69 ? 21.531 5.562 -31.352 1.00 95.62 69 LEU A C 1
ATOM 550 O O . LEU A 1 69 ? 21.061 6.640 -31.000 1.00 95.62 69 LEU A O 1
ATOM 554 N N . ALA A 1 70 ? 22.759 5.462 -31.869 1.00 95.56 70 ALA A N 1
ATOM 555 C CA . ALA A 1 70 ? 23.663 6.603 -32.014 1.00 95.56 70 ALA A CA 1
ATOM 556 C C . ALA A 1 70 ? 23.100 7.771 -32.849 1.00 95.56 70 ALA A C 1
ATOM 558 O O . ALA A 1 70 ? 23.542 8.906 -32.666 1.00 95.56 70 ALA A O 1
ATOM 559 N N . PHE A 1 71 ? 22.118 7.524 -33.720 1.00 94.81 71 PHE A N 1
ATOM 560 C CA . PHE A 1 71 ? 21.535 8.536 -34.606 1.00 94.81 71 PHE A CA 1
ATOM 561 C C . PHE A 1 71 ? 20.250 9.180 -34.062 1.00 94.81 71 PHE A C 1
ATOM 563 O O . PHE A 1 71 ? 19.796 10.190 -34.603 1.00 94.81 71 PHE A O 1
ATOM 570 N N . ILE A 1 72 ? 19.681 8.638 -32.979 1.00 94.06 72 ILE A N 1
ATOM 571 C CA . ILE A 1 72 ? 18.583 9.267 -32.226 1.00 94.06 72 ILE A CA 1
ATOM 572 C C . ILE A 1 72 ? 19.108 10.550 -31.545 1.00 94.06 72 ILE A C 1
ATOM 574 O O . ILE A 1 72 ? 20.271 10.577 -31.142 1.00 94.06 72 ILE A O 1
ATOM 578 N N . PRO A 1 73 ? 18.320 11.628 -31.390 1.00 93.69 73 PRO A N 1
ATOM 579 C CA . PRO A 1 73 ? 18.763 12.801 -30.640 1.00 93.69 73 PRO A CA 1
ATOM 580 C C . PRO A 1 73 ? 19.206 12.440 -29.217 1.00 93.69 73 PRO A C 1
ATOM 582 O O . PRO A 1 73 ? 18.574 11.639 -28.530 1.00 93.69 73 PRO A O 1
ATOM 585 N N . GLU A 1 74 ? 20.302 13.040 -28.750 1.00 95.25 74 GLU A N 1
ATOM 586 C CA . GLU A 1 74 ? 20.842 12.753 -27.415 1.00 95.25 74 GLU A CA 1
ATOM 587 C C . GLU A 1 74 ? 19.840 13.069 -26.303 1.00 95.25 74 GLU A C 1
ATOM 589 O O . GLU A 1 74 ? 19.731 12.302 -25.349 1.00 95.25 74 GLU A O 1
ATOM 594 N N . LYS A 1 75 ? 19.086 14.163 -26.461 1.00 94.94 75 LYS A N 1
ATOM 595 C CA . LYS A 1 75 ? 18.015 14.562 -25.547 1.00 94.94 75 LYS A CA 1
ATOM 596 C C . LYS A 1 75 ? 17.005 13.429 -25.343 1.00 94.94 75 LYS A C 1
ATOM 598 O O . LYS A 1 75 ? 16.799 13.006 -24.212 1.00 94.94 75 LYS A O 1
ATOM 603 N N . ASP A 1 76 ? 16.465 12.890 -26.431 1.00 94.75 76 ASP A N 1
ATOM 604 C CA . ASP A 1 76 ? 15.466 11.815 -26.420 1.00 94.75 76 ASP A CA 1
ATOM 605 C C . ASP A 1 76 ? 16.006 10.557 -25.715 1.00 94.75 76 ASP A C 1
ATOM 607 O O . ASP A 1 76 ? 15.360 9.976 -24.843 1.00 94.75 76 ASP A O 1
ATOM 611 N N . ARG A 1 77 ? 17.253 10.166 -26.020 1.00 96.19 77 ARG A N 1
ATOM 612 C CA . ARG A 1 77 ? 17.901 9.020 -25.357 1.00 96.19 77 ARG A CA 1
ATOM 613 C C . ARG A 1 77 ? 18.113 9.242 -23.863 1.00 96.19 77 ARG A C 1
ATOM 615 O O . ARG A 1 77 ? 17.932 8.306 -23.085 1.00 96.19 77 ARG A O 1
ATOM 622 N N . LYS A 1 78 ? 18.516 10.453 -23.463 1.00 95.75 78 LYS A N 1
ATOM 623 C CA . LYS A 1 78 ? 18.686 10.818 -22.051 1.00 95.75 78 LYS A CA 1
ATOM 624 C C . LYS A 1 78 ? 17.355 10.776 -21.312 1.00 95.75 78 LYS A C 1
ATOM 626 O O . LYS A 1 78 ? 17.308 10.185 -20.241 1.00 95.75 78 LYS A O 1
ATOM 631 N N . GLU A 1 79 ? 16.280 11.296 -21.902 1.00 94.56 79 GLU A N 1
ATOM 632 C CA . GLU A 1 79 ? 14.938 11.225 -21.313 1.00 94.56 79 GLU A CA 1
ATOM 633 C C . GLU A 1 79 ? 14.499 9.771 -21.067 1.00 94.56 79 GLU A C 1
ATOM 635 O O . GLU A 1 79 ? 14.008 9.451 -19.984 1.00 94.56 79 GLU A O 1
ATOM 640 N N . THR A 1 80 ? 14.742 8.859 -22.017 1.00 96.25 80 THR A N 1
ATOM 641 C CA . THR A 1 80 ? 14.476 7.424 -21.810 1.00 96.25 80 THR A CA 1
ATOM 642 C C . THR A 1 80 ? 15.368 6.816 -20.729 1.00 96.25 80 THR A C 1
ATOM 644 O O . THR A 1 80 ? 14.888 6.022 -19.922 1.00 96.25 80 THR A O 1
ATOM 647 N N . ALA A 1 81 ? 16.653 7.182 -20.673 1.00 97.50 81 ALA A N 1
ATOM 648 C CA . ALA A 1 81 ? 17.561 6.707 -19.629 1.00 97.50 81 ALA A CA 1
ATOM 649 C C . ALA A 1 81 ? 17.104 7.145 -18.230 1.00 97.50 81 ALA A C 1
ATOM 651 O O . ALA A 1 81 ? 17.145 6.352 -17.293 1.00 97.50 81 ALA A O 1
ATOM 652 N N . GLU A 1 82 ? 16.666 8.396 -18.086 1.00 96.31 82 GLU A N 1
ATOM 653 C CA . GLU A 1 82 ? 16.139 8.942 -16.834 1.00 96.31 82 GLU A CA 1
ATOM 654 C C . GLU A 1 82 ? 14.845 8.239 -16.411 1.00 96.31 82 GLU A C 1
ATOM 656 O O . GLU A 1 82 ? 14.737 7.813 -15.262 1.00 96.31 82 GLU A O 1
ATOM 661 N N . LEU A 1 83 ? 13.917 8.009 -17.348 1.00 96.56 83 LEU A N 1
ATOM 662 C CA . LEU A 1 83 ? 12.701 7.230 -17.094 1.00 96.56 83 LEU A CA 1
ATOM 663 C C . LEU A 1 83 ? 13.011 5.811 -16.607 1.00 96.56 83 LEU A C 1
ATOM 665 O O . LEU A 1 83 ? 12.477 5.375 -15.590 1.00 96.56 83 LEU A O 1
ATOM 669 N N . VAL A 1 84 ? 13.908 5.109 -17.297 1.00 97.56 84 VAL A N 1
ATOM 670 C CA . VAL A 1 84 ? 14.304 3.737 -16.952 1.00 97.56 84 VAL A CA 1
ATOM 671 C C . VAL A 1 84 ? 14.974 3.671 -15.581 1.00 97.56 84 VAL A C 1
ATOM 673 O O . VAL A 1 84 ? 14.672 2.771 -14.800 1.00 97.56 84 VAL A O 1
ATOM 676 N N . LYS A 1 85 ? 15.833 4.642 -15.248 1.00 97.44 85 LYS A N 1
ATOM 677 C CA . LYS A 1 85 ? 16.422 4.752 -13.906 1.00 97.44 85 LYS A CA 1
ATOM 678 C C . LYS A 1 85 ? 15.351 4.997 -12.846 1.00 97.44 85 LYS A C 1
ATOM 680 O O . LYS A 1 85 ? 15.372 4.338 -11.814 1.00 97.44 85 LYS A O 1
ATOM 685 N N . ALA A 1 86 ? 14.396 5.888 -13.108 1.00 96.62 86 ALA A N 1
ATOM 686 C CA . ALA A 1 86 ? 13.317 6.177 -12.167 1.00 96.62 86 ALA A CA 1
ATOM 687 C C . ALA A 1 86 ? 12.413 4.958 -11.914 1.00 96.62 86 ALA A C 1
ATOM 689 O O . ALA A 1 86 ? 12.026 4.693 -10.778 1.00 96.62 86 ALA A O 1
ATOM 690 N N . MET A 1 87 ? 12.131 4.164 -12.951 1.00 96.88 87 MET A N 1
ATOM 691 C CA . MET A 1 87 ? 11.457 2.868 -12.809 1.00 96.88 87 MET A CA 1
ATOM 692 C C . MET A 1 87 ? 12.306 1.861 -12.019 1.00 96.88 87 MET A C 1
ATOM 694 O O . MET A 1 87 ? 11.770 1.105 -11.212 1.00 96.88 87 MET A O 1
ATOM 698 N N . GLY A 1 88 ? 13.626 1.863 -12.228 1.00 97.56 88 GLY A N 1
ATOM 699 C CA . GLY A 1 88 ? 14.574 1.045 -11.472 1.00 97.56 88 GLY A CA 1
ATOM 700 C C . GLY A 1 88 ? 14.542 1.332 -9.971 1.00 97.56 88 GLY A C 1
ATOM 701 O O . GLY A 1 88 ? 14.498 0.394 -9.184 1.00 97.56 88 GLY A O 1
ATOM 702 N N . GLU A 1 89 ? 14.462 2.603 -9.570 1.00 97.12 89 GLU A N 1
ATOM 703 C CA . GLU A 1 89 ? 14.337 2.995 -8.157 1.00 97.12 89 GLU A CA 1
ATOM 704 C C . GLU A 1 89 ? 13.024 2.482 -7.530 1.00 97.12 89 GLU A C 1
ATOM 706 O O . GLU A 1 89 ? 13.031 2.010 -6.394 1.00 97.12 89 GLU A O 1
ATOM 711 N N . ILE A 1 90 ? 11.905 2.498 -8.273 1.00 96.69 90 ILE A N 1
ATOM 712 C CA . ILE A 1 90 ? 10.629 1.893 -7.831 1.00 96.69 90 ILE A CA 1
ATOM 713 C C . ILE A 1 90 ? 10.807 0.387 -7.596 1.00 96.69 90 ILE A C 1
ATOM 715 O O . ILE A 1 90 ? 10.443 -0.129 -6.538 1.00 96.69 90 ILE A O 1
ATOM 719 N N . ILE A 1 91 ? 11.387 -0.319 -8.574 1.00 97.44 91 ILE A N 1
ATOM 720 C CA . ILE A 1 91 ? 11.635 -1.764 -8.494 1.00 97.44 91 ILE A CA 1
ATOM 721 C C . ILE A 1 91 ? 12.560 -2.093 -7.317 1.00 97.44 91 ILE A C 1
ATOM 723 O O . ILE A 1 91 ? 12.304 -3.044 -6.586 1.00 97.44 91 ILE A O 1
ATOM 727 N N . GLN A 1 92 ? 13.616 -1.310 -7.108 1.00 95.75 92 GLN A N 1
ATOM 728 C CA . GLN A 1 92 ? 14.574 -1.525 -6.027 1.00 95.75 92 GLN A CA 1
ATOM 729 C C . GLN A 1 92 ? 13.954 -1.292 -4.645 1.00 95.75 92 GLN A C 1
ATOM 731 O O . GLN A 1 92 ? 14.281 -2.007 -3.702 1.00 95.75 92 GLN A O 1
ATOM 736 N N . LYS A 1 93 ? 13.064 -0.302 -4.511 1.00 95.62 93 LYS A N 1
ATOM 737 C CA . LYS A 1 93 ? 12.427 0.038 -3.234 1.00 95.62 93 LYS A CA 1
ATOM 738 C C . LYS A 1 93 ? 11.439 -1.034 -2.762 1.00 95.62 93 LYS A C 1
ATOM 740 O O . LYS A 1 93 ? 11.425 -1.343 -1.572 1.00 95.62 93 LYS A O 1
ATOM 745 N N . TRP A 1 94 ? 10.611 -1.574 -3.659 1.00 95.31 94 TRP A N 1
ATOM 746 C CA . TRP A 1 94 ? 9.503 -2.479 -3.296 1.00 95.31 94 TRP A CA 1
ATOM 747 C C . TRP A 1 94 ? 9.595 -3.881 -3.918 1.00 95.31 94 TRP A C 1
ATOM 749 O O . TRP A 1 94 ? 8.658 -4.672 -3.812 1.00 95.31 94 TRP A O 1
ATOM 759 N N . GLY A 1 95 ? 10.718 -4.208 -4.555 1.00 93.81 95 GLY A N 1
ATOM 760 C CA . GLY A 1 95 ? 10.966 -5.484 -5.217 1.00 93.81 95 GLY A CA 1
ATOM 761 C C . GLY A 1 95 ? 12.447 -5.858 -5.226 1.00 93.81 95 GLY A C 1
ATOM 762 O O . GLY A 1 95 ? 13.183 -5.586 -4.281 1.00 93.81 95 GLY A O 1
ATOM 763 N N . SER A 1 96 ? 12.884 -6.529 -6.290 1.00 91.00 96 SER A N 1
ATOM 764 C CA . SER A 1 96 ? 14.276 -6.950 -6.478 1.00 91.00 96 SER A CA 1
ATOM 765 C C . SER A 1 96 ? 14.887 -6.250 -7.682 1.00 91.00 96 SER A C 1
ATOM 767 O O . SER A 1 96 ? 14.219 -6.108 -8.703 1.00 91.00 96 SER A O 1
ATOM 769 N N . HIS A 1 97 ? 16.157 -5.846 -7.568 1.00 92.06 97 HIS A N 1
ATOM 770 C CA . HIS A 1 97 ? 16.882 -5.141 -8.631 1.00 92.06 97 HIS A CA 1
ATOM 771 C C . HIS A 1 97 ? 16.735 -5.830 -9.991 1.00 92.06 97 HIS A C 1
ATOM 773 O O . HIS A 1 97 ? 16.888 -7.048 -10.104 1.00 92.06 97 HIS A O 1
ATOM 779 N N . ASN A 1 98 ? 16.497 -5.039 -11.037 1.00 94.19 98 ASN A N 1
ATOM 780 C CA . ASN A 1 98 ? 16.373 -5.538 -12.399 1.00 94.19 98 ASN A CA 1
ATOM 781 C C . ASN A 1 98 ? 17.602 -5.141 -13.226 1.00 94.19 98 ASN A C 1
ATOM 783 O O . ASN A 1 98 ? 17.741 -3.994 -13.648 1.00 94.19 98 ASN A O 1
ATOM 787 N N . VAL A 1 99 ? 18.459 -6.120 -13.528 1.00 94.94 99 VAL A N 1
ATOM 788 C CA . VAL A 1 99 ? 19.702 -5.940 -14.307 1.00 94.94 99 VAL A CA 1
ATOM 789 C C . VAL A 1 99 ? 19.482 -5.317 -15.693 1.00 94.94 99 VAL A C 1
ATOM 791 O O . VAL A 1 99 ? 20.397 -4.737 -16.280 1.00 94.94 99 VAL A O 1
ATOM 794 N N . ASN A 1 100 ? 18.271 -5.418 -16.253 1.00 97.88 100 ASN A N 1
ATOM 795 C CA . ASN A 1 100 ? 17.977 -4.812 -17.546 1.00 97.88 100 ASN A CA 1
ATOM 796 C C . ASN A 1 100 ? 17.917 -3.282 -17.477 1.00 97.88 100 ASN A C 1
ATOM 798 O O . ASN A 1 100 ? 18.130 -2.656 -18.510 1.00 97.88 100 ASN A O 1
ATOM 802 N N . VAL A 1 101 ? 17.713 -2.677 -16.299 1.00 97.94 101 VAL A N 1
ATOM 803 C CA . VAL A 1 101 ? 17.816 -1.219 -16.104 1.00 97.94 101 VAL A CA 1
ATOM 804 C C . VAL A 1 101 ? 19.197 -0.737 -16.554 1.00 97.94 101 VAL A C 1
ATOM 806 O O . VAL A 1 101 ? 19.301 0.093 -17.459 1.00 97.94 101 VAL A O 1
ATOM 809 N N . ASP A 1 102 ? 20.258 -1.335 -16.011 1.00 97.38 102 ASP A N 1
ATOM 810 C CA . ASP A 1 102 ? 21.645 -0.968 -16.321 1.00 97.38 102 ASP A CA 1
ATOM 811 C C . ASP A 1 102 ? 21.987 -1.240 -17.790 1.00 97.38 102 ASP A C 1
ATOM 813 O O . ASP A 1 102 ? 22.617 -0.423 -18.467 1.00 97.38 102 ASP A O 1
ATOM 817 N N . ARG A 1 103 ? 21.503 -2.368 -18.325 1.00 98.12 103 ARG A N 1
ATOM 818 C CA . ARG A 1 103 ? 21.697 -2.720 -19.737 1.00 98.12 103 ARG A CA 1
ATOM 819 C C . ARG A 1 103 ? 21.038 -1.704 -20.662 1.00 98.12 103 ARG A C 1
ATOM 821 O O . ARG A 1 103 ? 21.701 -1.229 -21.580 1.00 98.12 103 ARG A O 1
ATOM 828 N N . ILE A 1 104 ? 19.778 -1.333 -20.424 1.00 98.44 104 ILE A N 1
ATOM 829 C CA . ILE A 1 104 ? 19.075 -0.325 -21.229 1.00 98.44 104 ILE A CA 1
ATOM 830 C C . ILE A 1 104 ? 19.828 1.000 -21.182 1.00 98.44 104 ILE A C 1
ATOM 832 O O . ILE A 1 104 ? 20.114 1.562 -22.238 1.00 98.44 104 ILE A O 1
ATOM 836 N N . VAL A 1 105 ? 20.194 1.466 -19.982 1.00 98.00 105 VAL A N 1
ATOM 837 C CA . VAL A 1 105 ? 20.964 2.703 -19.798 1.00 98.00 105 VAL A CA 1
ATOM 838 C C . VAL A 1 105 ? 22.266 2.648 -20.602 1.00 98.00 105 VAL A C 1
ATOM 840 O O . VAL A 1 105 ? 22.577 3.602 -21.314 1.00 98.00 105 VAL A O 1
ATOM 843 N N . SER A 1 106 ? 22.985 1.521 -20.579 1.00 98.12 106 SER A N 1
ATOM 844 C CA . SER A 1 106 ? 24.212 1.344 -21.365 1.00 98.12 106 SER A CA 1
ATOM 845 C C . SER A 1 106 ? 23.982 1.418 -22.882 1.00 98.12 106 SER A C 1
ATOM 847 O O . SER A 1 106 ? 24.820 1.971 -23.598 1.00 98.12 106 SER A O 1
ATOM 849 N N . TYR A 1 107 ? 22.846 0.914 -23.380 1.00 98.19 107 TYR A N 1
ATOM 850 C CA . TYR A 1 107 ? 22.471 1.007 -24.790 1.00 98.19 107 TYR A CA 1
ATOM 851 C C . TYR A 1 107 ? 22.159 2.451 -25.183 1.00 98.19 107 TYR A C 1
ATOM 853 O O . TYR A 1 107 ? 22.787 2.977 -26.103 1.00 98.19 107 TYR A O 1
ATOM 861 N N . VAL A 1 108 ? 21.226 3.109 -24.484 1.00 97.44 108 VAL A N 1
ATOM 862 C CA . VAL A 1 108 ? 20.724 4.441 -24.870 1.00 97.44 108 VAL A CA 1
ATOM 863 C C . VAL A 1 108 ? 21.737 5.559 -24.610 1.00 97.44 108 VAL A C 1
ATOM 865 O O . VAL A 1 108 ? 21.780 6.529 -25.360 1.00 97.44 108 VAL A O 1
ATOM 868 N N . LEU A 1 109 ? 22.613 5.413 -23.612 1.00 97.62 109 LEU A N 1
ATOM 869 C CA . LEU A 1 109 ? 23.726 6.342 -23.376 1.00 97.62 109 LEU A CA 1
ATOM 870 C C . LEU A 1 109 ? 24.991 5.973 -24.165 1.00 97.62 109 LEU A C 1
ATOM 872 O O . LEU A 1 109 ? 26.060 6.525 -23.915 1.00 97.62 109 LEU A O 1
ATOM 876 N N . LEU A 1 110 ? 24.878 5.056 -25.131 1.00 97.06 110 LEU A N 1
ATOM 877 C CA . LEU A 1 110 ? 25.945 4.682 -26.063 1.00 97.06 110 LEU A CA 1
ATOM 878 C C . LEU A 1 110 ? 27.227 4.184 -25.377 1.00 97.06 110 LEU A C 1
ATOM 880 O O . LEU A 1 110 ? 28.325 4.371 -25.894 1.00 97.06 110 LEU A O 1
ATOM 884 N N . SER A 1 111 ? 27.114 3.558 -24.205 1.00 96.50 111 SER A N 1
ATOM 885 C CA . SER A 1 111 ? 28.252 2.925 -23.525 1.00 96.50 111 SER A CA 1
ATOM 886 C C . SER A 1 111 ? 28.499 1.501 -24.038 1.00 96.50 111 SER A C 1
ATOM 888 O O . SER A 1 111 ? 29.655 1.087 -24.139 1.00 96.50 111 SER A O 1
ATOM 890 N N . SER A 1 112 ? 27.442 0.793 -24.452 1.00 96.06 112 SER A N 1
ATOM 891 C CA . SER A 1 112 ? 27.525 -0.505 -25.140 1.00 96.06 112 SER A CA 1
ATOM 892 C C . SER A 1 112 ? 28.161 -0.365 -26.535 1.00 96.06 112 SER A C 1
ATOM 894 O O . SER A 1 112 ? 27.953 0.616 -27.250 1.00 96.06 112 SER A O 1
ATOM 896 N N . LYS A 1 113 ? 28.970 -1.353 -26.943 1.00 94.12 113 LYS A N 1
ATOM 897 C CA . LYS A 1 113 ? 29.678 -1.355 -28.240 1.00 94.12 113 LYS A CA 1
ATOM 898 C C . LYS A 1 113 ? 28.707 -1.441 -29.420 1.00 94.12 113 LYS A C 1
ATOM 900 O O . LYS A 1 113 ? 28.946 -0.867 -30.485 1.00 94.12 113 LYS A O 1
ATOM 905 N N . GLU A 1 114 ? 27.613 -2.163 -29.238 1.00 93.75 114 GLU A N 1
ATOM 906 C CA . GLU A 1 114 ? 26.579 -2.393 -30.238 1.00 93.75 114 GLU A CA 1
ATOM 907 C C . GLU A 1 114 ? 25.859 -1.091 -30.595 1.00 93.75 114 GLU A C 1
ATOM 909 O O . GLU A 1 114 ? 25.581 -0.880 -31.776 1.00 93.75 114 GLU A O 1
ATOM 914 N N . SER A 1 115 ? 25.643 -0.200 -29.619 1.00 95.69 115 SER A N 1
ATOM 915 C CA . SER A 1 115 ? 24.923 1.060 -29.824 1.00 95.69 115 SER A CA 1
ATOM 916 C C . SER A 1 115 ? 25.766 2.233 -30.304 1.00 95.69 115 SER A C 1
ATOM 918 O O . SER A 1 115 ? 25.220 3.197 -30.839 1.00 95.69 115 SER A O 1
ATOM 920 N N . LYS A 1 116 ? 27.092 2.160 -30.160 1.00 95.62 116 LYS A N 1
ATOM 921 C CA . LYS A 1 116 ? 28.017 3.179 -30.672 1.00 95.62 116 LYS A CA 1
ATOM 922 C C . LYS A 1 116 ? 28.055 3.197 -32.198 1.00 95.62 116 LYS A C 1
ATOM 924 O O . LYS A 1 116 ? 27.925 2.152 -32.849 1.00 95.62 116 LYS A O 1
ATOM 929 N N . ARG A 1 117 ? 28.359 4.381 -32.742 1.00 94.81 117 ARG A N 1
ATOM 930 C CA . ARG A 1 117 ? 28.849 4.521 -34.119 1.00 94.81 117 ARG A CA 1
ATOM 931 C C . ARG A 1 117 ? 30.077 3.643 -34.319 1.00 94.81 117 ARG A C 1
ATOM 933 O O . ARG A 1 117 ? 30.851 3.429 -33.384 1.00 94.81 117 ARG A O 1
ATOM 940 N N . LYS A 1 118 ? 30.221 3.105 -35.520 1.00 94.81 118 LYS A N 1
ATOM 941 C CA . LYS A 1 118 ? 31.306 2.188 -35.866 1.00 94.81 118 LYS A CA 1
ATOM 942 C C . LYS A 1 118 ? 32.554 2.943 -36.306 1.00 94.81 118 LYS A C 1
ATOM 944 O O . LYS A 1 118 ? 33.650 2.431 -36.109 1.00 94.81 118 LYS A O 1
ATOM 949 N N . SER A 1 119 ? 32.398 4.155 -36.831 1.00 94.50 119 SER A N 1
ATOM 950 C CA . SER A 1 119 ? 33.482 5.043 -37.246 1.00 94.50 119 SER A CA 1
ATOM 951 C C . SER A 1 119 ? 33.597 6.296 -36.369 1.00 94.50 119 SER A C 1
ATOM 953 O O . SER A 1 119 ? 32.657 6.706 -35.681 1.00 94.50 119 SER A O 1
ATOM 955 N N . SER A 1 120 ? 34.770 6.929 -36.418 1.00 93.81 120 SER A N 1
ATOM 956 C CA . SER A 1 120 ? 35.054 8.237 -35.811 1.00 93.81 120 SER A CA 1
ATOM 957 C C . SER A 1 120 ? 34.642 9.420 -36.699 1.00 93.81 120 SER A C 1
ATOM 959 O O . SER A 1 120 ? 34.796 10.571 -36.296 1.00 93.81 120 SER A O 1
ATOM 961 N N . GLU A 1 121 ? 34.097 9.156 -37.890 1.00 95.94 121 GLU A N 1
ATOM 962 C CA . GLU A 1 121 ? 33.731 10.173 -38.876 1.00 95.94 121 GLU A CA 1
ATOM 963 C C . GLU A 1 121 ? 32.674 11.147 -38.352 1.00 95.94 121 GLU A C 1
ATOM 965 O O . GLU A 1 121 ? 31.885 10.835 -37.459 1.00 95.94 121 GLU A O 1
ATOM 970 N N . SER A 1 122 ? 32.617 12.355 -38.913 1.00 93.12 122 SER A N 1
ATOM 971 C CA . SER A 1 122 ? 31.611 13.339 -38.509 1.00 93.12 122 SER A CA 1
ATOM 972 C C . SER A 1 122 ? 30.208 12.926 -38.971 1.00 93.12 122 SER A C 1
ATOM 974 O O . SER A 1 122 ? 30.025 12.312 -40.025 1.00 93.12 122 SER A O 1
ATOM 976 N N . PHE A 1 123 ? 29.182 13.305 -38.206 1.00 92.44 123 PHE A N 1
ATOM 977 C CA . PHE A 1 123 ? 27.789 13.062 -38.599 1.00 92.44 123 PHE A CA 1
ATOM 978 C C . PHE A 1 123 ? 27.443 13.731 -39.942 1.00 92.44 123 PHE A C 1
ATOM 980 O O . PHE A 1 123 ? 26.728 13.149 -40.753 1.00 92.44 123 PHE A O 1
ATOM 987 N N . GLY A 1 124 ? 28.028 14.899 -40.233 1.00 94.75 124 GLY A N 1
ATOM 988 C CA . GLY A 1 124 ? 27.870 15.566 -41.527 1.00 94.75 124 GLY A CA 1
ATOM 989 C C . GLY A 1 124 ? 28.427 14.753 -42.703 1.00 94.75 124 GLY A C 1
ATOM 990 O O . GLY A 1 124 ? 27.830 14.750 -43.779 1.00 94.75 124 GLY A O 1
ATOM 991 N N . ASN A 1 125 ? 29.529 14.019 -42.512 1.00 95.38 125 ASN A N 1
ATOM 992 C CA . ASN A 1 125 ? 30.065 13.122 -43.541 1.00 95.38 125 ASN A CA 1
ATOM 993 C C . ASN A 1 125 ? 29.144 11.920 -43.776 1.00 95.38 125 ASN A C 1
ATOM 995 O O . ASN A 1 125 ? 28.898 11.559 -44.928 1.00 95.38 125 ASN A O 1
ATOM 999 N N . ILE A 1 126 ? 28.602 11.349 -42.697 1.00 96.12 126 ILE A N 1
ATOM 1000 C CA . ILE A 1 126 ? 27.632 10.247 -42.757 1.00 96.12 126 ILE A CA 1
ATOM 1001 C C . ILE A 1 126 ? 26.371 10.696 -43.510 1.00 96.12 126 ILE A C 1
ATOM 1003 O O . ILE A 1 126 ? 25.922 10.012 -44.426 1.00 96.12 126 ILE A O 1
ATOM 1007 N N . GLU A 1 127 ? 25.839 11.881 -43.201 1.00 94.62 127 GLU A N 1
ATOM 1008 C CA . GLU A 1 127 ? 24.654 12.417 -43.873 1.00 94.62 127 GLU A CA 1
ATOM 1009 C C . GLU A 1 127 ? 24.901 12.730 -45.357 1.00 94.62 127 GLU A C 1
ATOM 1011 O O . GLU A 1 127 ? 24.066 12.420 -46.208 1.00 94.62 127 GLU A O 1
ATOM 1016 N N . LYS A 1 128 ? 26.060 13.305 -45.703 1.00 94.69 128 LYS A N 1
ATOM 1017 C CA . LYS A 1 128 ? 26.438 13.531 -47.109 1.00 94.69 128 LYS A CA 1
ATOM 1018 C C . LYS A 1 128 ? 26.540 12.218 -47.888 1.00 94.69 128 LYS A C 1
ATOM 1020 O O . LYS A 1 128 ? 26.129 12.171 -49.045 1.00 94.69 128 LYS A O 1
ATOM 1025 N N . ALA A 1 129 ? 27.081 11.165 -47.277 1.00 94.88 129 ALA A N 1
ATOM 1026 C CA . ALA A 1 129 ? 27.178 9.847 -47.898 1.00 94.88 129 ALA A CA 1
ATOM 1027 C C . ALA A 1 129 ? 25.806 9.161 -48.026 1.00 94.88 129 ALA A C 1
ATOM 1029 O O . ALA A 1 129 ? 25.510 8.598 -49.076 1.00 94.88 129 ALA A O 1
ATOM 1030 N N . GLU A 1 130 ? 24.930 9.274 -47.025 1.00 94.75 130 GLU A N 1
ATOM 1031 C CA . GLU A 1 130 ? 23.563 8.736 -47.082 1.00 94.75 130 GLU A CA 1
ATOM 1032 C C . GLU A 1 130 ? 22.745 9.360 -48.219 1.00 94.75 130 GLU A C 1
ATOM 1034 O O . GLU A 1 130 ? 22.076 8.642 -48.963 1.00 94.75 130 GLU A O 1
ATOM 1039 N N . LYS A 1 131 ? 22.877 10.673 -48.453 1.00 92.56 131 LYS A N 1
ATOM 1040 C CA . LYS A 1 131 ? 22.228 11.353 -49.589 1.00 92.56 131 LYS A CA 1
ATOM 1041 C C . LYS A 1 131 ? 22.596 10.738 -50.945 1.00 92.56 131 LYS A C 1
ATOM 1043 O O . LYS A 1 131 ? 21.764 10.736 -51.851 1.00 92.56 131 LYS A O 1
ATOM 1048 N N . LYS A 1 132 ? 23.799 10.166 -51.092 1.00 91.88 132 LYS A N 1
ATOM 1049 C CA . LYS A 1 132 ? 24.219 9.474 -52.326 1.00 91.88 132 LYS A CA 1
ATOM 1050 C C . LYS A 1 132 ? 23.454 8.170 -52.557 1.00 91.88 132 LYS A C 1
ATOM 1052 O O . LYS A 1 132 ? 23.216 7.823 -53.708 1.00 91.88 132 LYS A O 1
ATOM 1057 N N . ILE A 1 133 ? 23.004 7.487 -51.500 1.00 91.06 133 ILE A N 1
ATOM 1058 C CA . ILE A 1 133 ? 22.149 6.290 -51.611 1.00 91.06 133 ILE A CA 1
ATOM 1059 C C . ILE A 1 133 ? 20.814 6.661 -52.263 1.00 91.06 133 ILE A C 1
ATOM 1061 O O . ILE A 1 133 ? 20.308 5.945 -53.124 1.00 91.06 133 ILE A O 1
ATOM 1065 N N . ARG A 1 134 ? 20.257 7.810 -51.873 1.00 85.06 134 ARG A N 1
ATOM 1066 C CA . ARG A 1 134 ? 18.970 8.303 -52.378 1.00 85.06 134 ARG A CA 1
ATOM 1067 C C . ARG A 1 134 ? 19.053 8.996 -53.729 1.00 85.06 134 ARG A C 1
ATOM 1069 O O . ARG A 1 134 ? 18.038 9.104 -54.410 1.00 85.06 134 ARG A O 1
ATOM 1076 N N . SER A 1 135 ? 20.228 9.492 -54.097 1.00 83.31 135 SER A N 1
ATOM 1077 C CA . SER A 1 135 ? 20.431 10.149 -55.380 1.00 83.31 135 SER A CA 1
ATOM 1078 C C . SER A 1 135 ? 20.264 9.153 -56.527 1.00 83.31 135 SER A C 1
ATOM 1080 O O . SER A 1 135 ? 20.867 8.078 -56.518 1.00 83.31 135 SER A O 1
ATOM 1082 N N . ASN A 1 136 ? 19.474 9.536 -57.528 1.00 71.94 136 ASN A N 1
ATOM 1083 C CA . ASN A 1 136 ? 19.386 8.838 -58.814 1.00 71.94 136 ASN A CA 1
ATOM 1084 C C . ASN A 1 136 ? 20.321 9.458 -59.864 1.00 71.94 136 ASN A C 1
ATOM 1086 O O . ASN A 1 136 ? 20.374 9.006 -61.005 1.00 71.94 136 ASN A O 1
ATOM 1090 N N . THR A 1 137 ? 21.069 10.499 -59.498 1.00 65.56 137 THR A N 1
ATOM 1091 C CA . THR A 1 137 ? 21.956 11.199 -60.422 1.00 65.56 137 THR A CA 1
ATOM 1092 C C . THR A 1 137 ? 23.147 10.306 -60.773 1.00 65.56 137 THR A C 1
ATOM 1094 O O . THR A 1 137 ? 23.961 9.980 -59.911 1.00 65.56 137 THR A O 1
ATOM 1097 N N . GLY A 1 138 ? 23.251 9.914 -62.046 1.00 61.53 138 GLY A N 1
ATOM 1098 C CA . GLY A 1 138 ? 24.415 9.214 -62.599 1.00 61.53 138 GLY A CA 1
ATOM 1099 C C . GLY A 1 138 ? 24.390 7.679 -62.539 1.00 61.53 138 GLY A C 1
ATOM 1100 O O . GLY A 1 138 ? 25.377 7.065 -62.936 1.00 61.53 138 GLY A O 1
ATOM 1101 N N . ASN A 1 139 ? 23.309 7.030 -62.078 1.00 65.38 139 ASN A N 1
ATOM 1102 C CA . ASN A 1 139 ? 23.138 5.572 -62.202 1.00 65.38 139 ASN A CA 1
ATOM 1103 C C . ASN A 1 139 ? 21.660 5.122 -62.160 1.00 65.38 139 ASN A C 1
ATOM 1105 O O . ASN A 1 139 ? 20.863 5.664 -61.404 1.00 65.38 139 ASN A O 1
ATOM 1109 N N . ASN A 1 140 ? 21.319 4.068 -62.917 1.00 77.81 140 ASN A N 1
ATOM 1110 C CA . ASN A 1 140 ? 19.985 3.435 -62.926 1.00 77.81 140 ASN A CA 1
ATOM 1111 C C . ASN A 1 140 ? 19.840 2.335 -61.849 1.00 77.81 140 ASN A C 1
ATOM 1113 O O . ASN A 1 140 ? 19.078 1.385 -62.024 1.00 77.81 140 ASN A O 1
ATOM 1117 N N . ILE A 1 141 ? 20.605 2.402 -60.752 1.00 85.69 141 ILE A N 1
ATOM 1118 C CA . ILE A 1 141 ? 20.572 1.371 -59.705 1.00 85.69 141 ILE A CA 1
ATOM 1119 C C . ILE A 1 141 ? 19.394 1.666 -58.770 1.00 85.69 141 ILE A C 1
ATOM 1121 O O . ILE A 1 141 ? 19.313 2.748 -58.181 1.00 85.69 141 ILE A O 1
ATOM 1125 N N . SER A 1 142 ? 18.488 0.699 -58.612 1.00 88.69 142 SER A N 1
ATOM 1126 C CA . SER A 1 142 ? 17.346 0.829 -57.705 1.00 88.69 142 SER A CA 1
ATOM 1127 C C . SER A 1 142 ? 17.800 0.962 -56.247 1.00 88.69 142 SER A C 1
ATOM 1129 O O . SER A 1 142 ? 18.855 0.460 -55.857 1.00 88.69 142 SER A O 1
ATOM 1131 N N . ILE A 1 143 ? 16.992 1.613 -55.405 1.00 89.44 143 ILE A N 1
ATOM 1132 C CA . ILE A 1 143 ? 17.296 1.765 -53.971 1.00 89.44 143 ILE A CA 1
ATOM 1133 C C . ILE A 1 143 ? 17.477 0.397 -53.301 1.00 89.44 143 ILE A C 1
ATOM 1135 O O . ILE A 1 143 ? 18.425 0.212 -52.543 1.00 89.44 143 ILE A O 1
ATOM 1139 N N . SER A 1 144 ? 16.622 -0.579 -53.616 1.00 89.25 144 SER A N 1
ATOM 1140 C CA . SER A 1 144 ? 16.728 -1.937 -53.073 1.00 89.25 144 SER A CA 1
ATOM 1141 C C . SER A 1 144 ? 18.064 -2.595 -53.423 1.00 89.25 144 SER A C 1
ATOM 1143 O O . SER A 1 144 ? 18.692 -3.201 -52.556 1.00 89.25 144 SER A O 1
ATOM 1145 N N . GLU A 1 145 ? 18.539 -2.424 -54.660 1.00 90.56 145 GLU A N 1
ATOM 1146 C CA . GLU A 1 145 ? 19.839 -2.948 -55.087 1.00 90.56 145 GLU A CA 1
ATOM 1147 C C . GLU A 1 145 ? 20.999 -2.196 -54.417 1.00 90.56 145 GLU A C 1
ATOM 1149 O O . GLU A 1 145 ? 21.934 -2.832 -53.930 1.00 90.56 145 GLU A O 1
ATOM 1154 N N . LYS A 1 146 ? 20.911 -0.863 -54.274 1.00 91.75 146 LYS A N 1
ATOM 1155 C CA . LYS A 1 146 ? 21.891 -0.063 -53.512 1.00 91.75 146 LYS A CA 1
ATOM 1156 C C . LYS A 1 146 ? 22.015 -0.560 -52.068 1.00 91.75 146 LYS A C 1
ATOM 1158 O O . LYS A 1 146 ? 23.128 -0.712 -51.569 1.00 91.75 146 LYS A O 1
ATOM 1163 N N . LEU A 1 147 ? 20.895 -0.843 -51.399 1.00 92.12 147 LEU A N 1
ATOM 1164 C CA . LEU A 1 147 ? 20.884 -1.349 -50.022 1.00 92.12 147 LEU A CA 1
ATOM 1165 C C . LEU A 1 147 ? 21.420 -2.779 -49.913 1.00 92.12 147 LEU A C 1
ATOM 1167 O O . LEU A 1 147 ? 22.177 -3.062 -48.987 1.00 92.12 147 LEU A O 1
ATOM 1171 N N . ASN A 1 148 ? 21.083 -3.658 -50.858 1.00 92.44 148 ASN A N 1
ATOM 1172 C CA . ASN A 1 148 ? 21.628 -5.016 -50.923 1.00 92.44 148 ASN A CA 1
ATOM 1173 C C . ASN A 1 148 ? 23.155 -4.987 -51.094 1.00 92.44 148 ASN A C 1
ATOM 1175 O O . ASN A 1 148 ? 23.894 -5.633 -50.353 1.00 92.44 148 ASN A O 1
ATOM 1179 N N . MET A 1 149 ? 23.647 -4.163 -52.020 1.00 92.62 149 MET A N 1
ATOM 1180 C CA . MET A 1 149 ? 25.078 -3.961 -52.231 1.00 92.62 149 MET A CA 1
ATOM 1181 C C . MET A 1 149 ? 25.779 -3.416 -50.982 1.00 92.62 149 MET A C 1
ATOM 1183 O O . MET A 1 149 ? 26.848 -3.908 -50.628 1.00 92.62 149 MET A O 1
ATOM 1187 N N . LEU A 1 150 ? 25.179 -2.444 -50.287 1.00 92.81 150 LEU A N 1
ATOM 1188 C CA . LEU A 1 150 ? 25.719 -1.936 -49.025 1.00 92.81 150 LEU A CA 1
ATOM 1189 C C . LEU A 1 150 ? 25.808 -3.047 -47.977 1.00 92.81 150 LEU A C 1
ATOM 1191 O O . LEU A 1 150 ? 26.878 -3.246 -47.414 1.00 92.81 150 LEU A O 1
ATOM 1195 N N . GLN A 1 151 ? 24.743 -3.826 -47.768 1.00 92.19 151 GLN A N 1
ATOM 1196 C CA . GLN A 1 151 ? 24.761 -4.967 -46.844 1.00 92.19 151 GLN A CA 1
ATOM 1197 C C . GLN A 1 151 ? 25.850 -5.992 -47.204 1.00 92.19 151 GLN A C 1
ATOM 1199 O O . GLN A 1 151 ? 26.595 -6.432 -46.329 1.00 92.19 151 GLN A O 1
ATOM 1204 N N . LYS A 1 152 ? 25.994 -6.341 -48.490 1.00 93.31 152 LYS A N 1
ATOM 1205 C CA . LYS A 1 152 ? 27.070 -7.226 -48.970 1.00 93.31 152 LYS A CA 1
ATOM 1206 C C . LYS A 1 152 ? 28.455 -6.648 -48.680 1.00 93.31 152 LYS A C 1
ATOM 1208 O O . LYS A 1 152 ? 29.351 -7.395 -48.283 1.00 93.31 152 LYS A O 1
ATOM 1213 N N . ALA A 1 153 ? 28.629 -5.338 -48.850 1.00 92.25 153 ALA A N 1
ATOM 1214 C CA . ALA A 1 153 ? 29.890 -4.655 -48.585 1.00 92.25 153 ALA A CA 1
ATOM 1215 C C . ALA A 1 153 ? 30.241 -4.665 -47.090 1.00 92.25 153 ALA A C 1
ATOM 1217 O O . ALA A 1 153 ? 31.402 -4.880 -46.755 1.00 92.25 153 ALA A O 1
ATOM 1218 N N . LEU A 1 154 ? 29.252 -4.539 -46.195 1.00 90.88 154 LEU A N 1
ATOM 1219 C CA . LEU A 1 154 ? 29.463 -4.655 -44.743 1.00 90.88 154 LEU A CA 1
ATOM 1220 C C . LEU A 1 154 ? 29.976 -6.037 -44.324 1.00 90.88 154 LEU A C 1
ATOM 1222 O O . LEU A 1 154 ? 30.804 -6.131 -43.422 1.00 90.88 154 LEU A O 1
ATOM 1226 N N . ASN A 1 155 ? 29.515 -7.095 -44.994 1.00 88.12 155 ASN A N 1
ATOM 1227 C CA . ASN A 1 155 ? 29.934 -8.474 -44.723 1.00 88.12 155 ASN A CA 1
ATOM 1228 C C . ASN A 1 155 ? 31.238 -8.868 -45.439 1.00 88.12 155 ASN A C 1
ATOM 1230 O O . ASN A 1 155 ? 31.750 -9.966 -45.229 1.00 88.12 155 ASN A O 1
ATOM 1234 N N . SER A 1 156 ? 31.759 -8.016 -46.324 1.00 87.88 156 SER A N 1
ATOM 1235 C CA . SER A 1 156 ? 32.952 -8.312 -47.116 1.00 87.88 156 SER A CA 1
ATOM 1236 C C . SER A 1 156 ? 33.763 -7.040 -47.388 1.00 87.88 156 SER A C 1
ATOM 1238 O O . SER A 1 156 ? 34.410 -6.508 -46.489 1.00 87.88 156 SER A O 1
ATOM 1240 N N . ASN A 1 157 ? 33.762 -6.558 -48.627 1.00 87.19 157 ASN A N 1
ATOM 1241 C CA . ASN A 1 157 ? 34.330 -5.281 -49.027 1.00 87.19 157 ASN A CA 1
ATOM 1242 C C . ASN A 1 157 ? 33.609 -4.758 -50.275 1.00 87.19 157 ASN A C 1
ATOM 1244 O O . ASN A 1 157 ? 32.834 -5.472 -50.919 1.00 87.19 157 ASN A O 1
ATOM 1248 N N . VAL A 1 158 ? 33.886 -3.502 -50.621 1.00 89.69 158 VAL A N 1
ATOM 1249 C CA . VAL A 1 158 ? 33.275 -2.810 -51.762 1.00 89.69 158 VAL A CA 1
ATOM 1250 C C . VAL A 1 158 ? 33.480 -3.570 -53.083 1.00 89.69 158 VAL A C 1
ATOM 1252 O O . VAL A 1 158 ? 32.525 -3.733 -53.843 1.00 89.69 158 VAL A O 1
ATOM 1255 N N . SER A 1 159 ? 34.679 -4.106 -53.333 1.00 86.56 159 SER A N 1
ATOM 1256 C CA . SER A 1 159 ? 35.004 -4.829 -54.572 1.00 86.56 159 SER A CA 1
ATOM 1257 C C . SER A 1 159 ? 34.180 -6.107 -54.745 1.00 86.56 159 SER A C 1
ATOM 1259 O O . SER A 1 159 ? 33.586 -6.328 -55.799 1.00 86.56 159 SER A O 1
ATOM 1261 N N . LYS A 1 160 ? 34.086 -6.935 -53.696 1.00 87.94 160 LYS A N 1
ATOM 1262 C CA . LYS A 1 160 ? 33.299 -8.179 -53.714 1.00 87.94 160 LYS A CA 1
ATOM 1263 C C . LYS A 1 160 ? 31.802 -7.894 -53.829 1.00 87.94 160 LYS A C 1
ATOM 1265 O O . LYS A 1 160 ? 31.108 -8.557 -54.596 1.00 87.94 160 LYS A O 1
ATOM 1270 N N . ALA A 1 161 ? 31.309 -6.878 -53.124 1.00 90.94 161 ALA A N 1
ATOM 1271 C CA . ALA A 1 161 ? 29.905 -6.482 -53.186 1.00 90.94 161 ALA A CA 1
ATOM 1272 C C . ALA A 1 161 ? 29.476 -5.988 -54.578 1.00 90.94 161 ALA A C 1
ATOM 1274 O O . ALA A 1 161 ? 28.324 -6.187 -54.965 1.00 90.94 161 ALA A O 1
ATOM 1275 N N . ALA A 1 162 ? 30.400 -5.401 -55.345 1.00 88.75 162 ALA A N 1
ATOM 1276 C CA . ALA A 1 162 ? 30.158 -4.948 -56.710 1.00 88.75 162 ALA A CA 1
ATOM 1277 C C . ALA A 1 162 ? 30.123 -6.080 -57.757 1.00 88.75 162 ALA A C 1
ATOM 1279 O O . ALA A 1 162 ? 29.624 -5.853 -58.853 1.00 88.75 162 ALA A O 1
ATOM 1280 N N . SER A 1 163 ? 30.602 -7.293 -57.439 1.00 88.62 163 SER A N 1
ATOM 1281 C CA . SER A 1 163 ? 30.565 -8.462 -58.345 1.00 88.62 163 SER A CA 1
ATOM 1282 C C . SER A 1 163 ? 31.154 -8.190 -59.744 1.00 88.62 163 SER A C 1
ATOM 1284 O O . SER A 1 163 ? 30.564 -8.572 -60.749 1.00 88.62 163 SER A O 1
ATOM 1286 N N . ASN A 1 164 ? 32.307 -7.511 -59.808 1.00 84.00 164 ASN A N 1
ATOM 1287 C CA . ASN A 1 164 ? 32.999 -7.092 -61.043 1.00 84.00 164 ASN A CA 1
ATOM 1288 C C . ASN A 1 164 ? 32.246 -6.076 -61.931 1.00 84.00 164 ASN A C 1
ATOM 1290 O O . ASN A 1 164 ? 32.684 -5.792 -63.043 1.00 84.00 164 ASN A O 1
ATOM 1294 N N . ASP A 1 165 ? 31.154 -5.475 -61.451 1.00 90.75 165 ASP A N 1
ATOM 1295 C CA . ASP A 1 165 ? 30.458 -4.392 -62.152 1.00 90.75 165 ASP A CA 1
ATOM 1296 C C . ASP A 1 165 ? 31.080 -3.028 -61.795 1.00 90.75 165 ASP A C 1
ATOM 1298 O O . ASP A 1 165 ? 31.014 -2.566 -60.650 1.00 90.75 165 ASP A O 1
ATOM 1302 N N . LEU A 1 166 ? 31.663 -2.359 -62.796 1.00 88.56 166 LEU A N 1
ATOM 1303 C CA . LEU A 1 166 ? 32.326 -1.059 -62.640 1.00 88.56 166 LEU A CA 1
ATOM 1304 C C . LEU A 1 166 ? 31.383 0.047 -62.141 1.00 88.56 166 LEU A C 1
ATOM 1306 O O . LEU A 1 166 ? 31.807 0.908 -61.371 1.00 88.56 166 LEU A O 1
ATOM 1310 N N . LYS A 1 167 ? 30.102 0.033 -62.535 1.00 88.75 167 LYS A N 1
ATOM 1311 C CA . LYS A 1 167 ? 29.115 1.036 -62.100 1.00 88.75 167 LYS A CA 1
ATOM 1312 C C . LYS A 1 167 ? 28.724 0.810 -60.643 1.00 88.75 167 LYS A C 1
ATOM 1314 O O . LYS A 1 167 ? 28.644 1.770 -59.875 1.00 88.75 167 LYS A O 1
ATOM 1319 N N . LYS A 1 168 ? 28.513 -0.449 -60.243 1.00 90.56 168 LYS A N 1
ATOM 1320 C CA . LYS A 1 168 ? 28.227 -0.815 -58.843 1.00 90.56 168 LYS A CA 1
ATOM 1321 C C . LYS A 1 168 ? 29.413 -0.509 -57.934 1.00 90.56 168 LYS A C 1
ATOM 1323 O O . LYS A 1 168 ? 29.213 0.010 -56.835 1.00 90.56 168 LYS A O 1
ATOM 1328 N N . PHE A 1 169 ? 30.630 -0.773 -58.410 1.00 91.56 169 PHE A N 1
ATOM 1329 C CA . PHE A 1 169 ? 31.861 -0.426 -57.708 1.00 91.56 169 PHE A CA 1
ATOM 1330 C C . PHE A 1 169 ? 31.987 1.088 -57.529 1.00 91.56 169 PHE A C 1
ATOM 1332 O O . PHE A 1 169 ? 32.088 1.554 -56.398 1.00 91.56 169 PHE A O 1
ATOM 1339 N N . ALA A 1 170 ? 31.868 1.864 -58.613 1.00 90.69 170 ALA A N 1
ATOM 1340 C CA . ALA A 1 170 ? 31.933 3.323 -58.561 1.00 90.69 170 ALA A CA 1
ATOM 1341 C C . ALA A 1 170 ? 30.899 3.916 -57.590 1.00 90.69 170 ALA A C 1
ATOM 1343 O O . ALA A 1 170 ? 31.226 4.810 -56.808 1.00 90.69 170 ALA A O 1
ATOM 1344 N N . PHE A 1 171 ? 29.670 3.386 -57.578 1.00 91.94 171 PHE A N 1
ATOM 1345 C CA . PHE A 1 171 ? 28.656 3.786 -56.604 1.00 91.94 171 PHE A CA 1
ATOM 1346 C C . PHE A 1 171 ? 29.100 3.497 -55.164 1.00 91.94 171 PHE A C 1
ATOM 1348 O O . PHE A 1 171 ? 29.134 4.422 -54.351 1.00 91.94 171 PHE A O 1
ATOM 1355 N N . LEU A 1 172 ? 29.460 2.252 -54.837 1.00 92.00 172 LEU A N 1
ATOM 1356 C CA . LEU A 1 172 ? 29.852 1.878 -53.475 1.00 92.00 172 LEU A CA 1
ATOM 1357 C C . LEU A 1 172 ? 31.082 2.659 -52.999 1.00 92.00 172 LEU A C 1
ATOM 1359 O O . LEU A 1 172 ? 31.060 3.184 -51.888 1.00 92.00 172 LEU A O 1
ATOM 1363 N N . SER A 1 173 ? 32.101 2.820 -53.846 1.00 91.81 173 SER A N 1
ATOM 1364 C CA . SER A 1 173 ? 33.282 3.641 -53.557 1.00 91.81 173 SER A CA 1
ATOM 1365 C C . SER A 1 173 ? 32.922 5.112 -53.350 1.00 91.81 173 SER A C 1
ATOM 1367 O O . SER A 1 173 ? 33.482 5.770 -52.478 1.00 91.81 173 SER A O 1
ATOM 1369 N N . SER A 1 174 ? 31.941 5.645 -54.088 1.00 92.25 174 SER A N 1
ATOM 1370 C CA . SER A 1 174 ? 31.468 7.019 -53.875 1.00 92.25 174 SER A CA 1
ATOM 1371 C C . SER A 1 174 ? 30.772 7.206 -52.521 1.00 92.25 174 SER A C 1
ATOM 1373 O O . SER A 1 174 ? 30.809 8.309 -51.964 1.00 92.25 174 SER A O 1
ATOM 1375 N N . VAL A 1 175 ? 30.131 6.156 -51.994 1.00 93.56 175 VAL A N 1
ATOM 1376 C CA . VAL A 1 175 ? 29.482 6.164 -50.677 1.00 93.56 175 VAL A CA 1
ATOM 1377 C C . VAL A 1 175 ? 30.526 5.982 -49.578 1.00 93.56 175 VAL A C 1
ATOM 1379 O O . VAL A 1 175 ? 30.546 6.789 -48.654 1.00 93.56 175 VAL A O 1
ATOM 1382 N N . GLU A 1 176 ? 31.408 4.987 -49.707 1.00 94.12 176 GLU A N 1
ATOM 1383 C CA . GLU A 1 176 ? 32.434 4.602 -48.727 1.00 94.12 176 GLU A CA 1
ATOM 1384 C C . GLU A 1 176 ? 33.607 5.596 -48.638 1.00 94.12 176 GLU A C 1
ATOM 1386 O O . GLU A 1 176 ? 34.133 5.815 -47.549 1.00 94.12 176 GLU A O 1
ATOM 1391 N N . GLN A 1 177 ? 33.945 6.289 -49.731 1.00 92.38 177 GLN A N 1
ATOM 1392 C CA . GLN A 1 177 ? 34.909 7.402 -49.776 1.00 92.38 177 GLN A CA 1
ATOM 1393 C C . GLN A 1 177 ? 36.315 7.051 -49.255 1.00 92.38 177 GLN A C 1
ATOM 1395 O O . GLN A 1 177 ? 37.017 7.936 -48.768 1.00 92.38 177 GLN A O 1
ATOM 1400 N N . GLY A 1 178 ? 36.723 5.780 -49.315 1.00 91.00 178 GLY A N 1
ATOM 1401 C CA . GLY A 1 178 ? 37.999 5.304 -48.774 1.00 91.00 178 GLY A CA 1
ATOM 1402 C C . GLY A 1 178 ? 38.062 5.273 -47.243 1.00 91.00 178 GLY A C 1
ATOM 1403 O O . GLY A 1 178 ? 39.141 5.116 -46.678 1.00 91.00 178 GLY A O 1
ATOM 1404 N N . LYS A 1 179 ? 36.927 5.445 -46.554 1.00 93.25 179 LYS A N 1
ATOM 1405 C CA . LYS A 1 179 ? 36.842 5.517 -45.083 1.00 93.25 179 LYS A CA 1
ATOM 1406 C C . LYS A 1 179 ? 36.573 4.162 -44.425 1.00 93.25 179 LYS A C 1
ATOM 1408 O O . LYS A 1 179 ? 36.447 4.073 -43.202 1.00 93.25 179 LYS A O 1
ATOM 1413 N N . GLY A 1 180 ? 36.478 3.102 -45.220 1.00 92.00 180 GLY A N 1
ATOM 1414 C CA . GLY A 1 180 ? 36.356 1.728 -44.767 1.00 92.00 180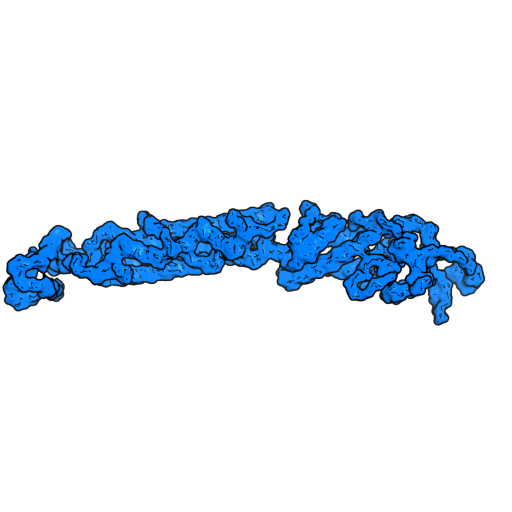 GLY A CA 1
ATOM 1415 C C . GLY A 1 180 ? 34.946 1.296 -44.366 1.00 92.00 180 GLY A C 1
ATOM 1416 O O . GLY A 1 180 ? 33.987 2.070 -44.279 1.00 92.00 180 GLY A O 1
ATOM 1417 N N . ASN A 1 181 ? 34.841 0.002 -44.053 1.00 91.62 181 ASN A N 1
ATOM 1418 C CA . ASN A 1 181 ? 33.582 -0.671 -43.725 1.00 91.62 181 ASN A CA 1
ATOM 1419 C C . ASN A 1 181 ? 32.883 -0.091 -42.486 1.00 91.62 181 ASN A C 1
ATOM 1421 O O . ASN A 1 181 ? 31.658 -0.107 -42.411 1.00 91.62 181 ASN A O 1
ATOM 1425 N N . ALA A 1 182 ? 33.637 0.433 -41.516 1.00 93.94 182 ALA A N 1
ATOM 1426 C CA . ALA A 1 182 ? 33.073 1.052 -40.319 1.00 93.94 182 ALA A CA 1
ATOM 1427 C C . ALA A 1 182 ? 32.261 2.315 -40.654 1.00 93.94 182 ALA A C 1
ATOM 1429 O O . ALA A 1 182 ? 31.156 2.494 -40.145 1.00 93.94 182 ALA A O 1
ATOM 1430 N N . PHE A 1 183 ? 32.777 3.161 -41.551 1.00 95.81 183 PHE A N 1
ATOM 1431 C CA . PHE A 1 183 ? 32.042 4.323 -42.044 1.00 95.81 183 PHE A CA 1
ATOM 1432 C C . PHE A 1 183 ? 30.834 3.891 -42.873 1.00 95.81 183 PHE A C 1
ATOM 1434 O O . PHE A 1 183 ? 29.731 4.392 -42.668 1.00 95.81 183 PHE A O 1
ATOM 1441 N N . LEU A 1 184 ? 31.014 2.900 -43.752 1.00 94.88 184 LEU A N 1
ATOM 1442 C CA . LEU A 1 184 ? 29.922 2.357 -44.557 1.00 94.88 184 LEU A CA 1
ATOM 1443 C C . LEU A 1 184 ? 28.779 1.798 -43.691 1.00 94.88 184 LEU A C 1
ATOM 1445 O O . LEU A 1 184 ? 27.608 1.986 -44.024 1.00 94.88 184 LEU A O 1
ATOM 1449 N N . ALA A 1 185 ? 29.110 1.163 -42.561 1.00 95.00 185 ALA A N 1
ATOM 1450 C CA . ALA A 1 185 ? 28.139 0.667 -41.589 1.00 95.00 185 ALA A CA 1
ATOM 1451 C C . ALA A 1 185 ? 27.319 1.813 -40.996 1.00 95.00 185 ALA A C 1
ATOM 1453 O O . ALA A 1 185 ? 26.093 1.743 -40.989 1.00 95.00 185 ALA A O 1
ATOM 1454 N N . ASP A 1 186 ? 27.975 2.894 -40.567 1.00 96.56 186 ASP A N 1
ATOM 1455 C CA . ASP A 1 186 ? 27.283 4.069 -40.036 1.00 96.56 186 ASP A CA 1
ATOM 1456 C C . ASP A 1 186 ? 26.372 4.728 -41.079 1.00 96.56 186 ASP A C 1
ATOM 1458 O O . ASP A 1 186 ? 25.253 5.116 -40.749 1.00 96.56 186 ASP A O 1
ATOM 1462 N N . VAL A 1 187 ? 26.802 4.809 -42.343 1.00 96.38 187 VAL A N 1
ATOM 1463 C CA . VAL A 1 187 ? 25.975 5.333 -43.445 1.00 96.38 187 VAL A CA 1
ATOM 1464 C C . VAL A 1 187 ? 24.737 4.463 -43.667 1.00 96.38 187 VAL A C 1
ATOM 1466 O O . VAL A 1 187 ? 23.623 4.982 -43.771 1.00 96.38 187 VAL A O 1
ATOM 1469 N N . TYR A 1 188 ? 24.909 3.142 -43.699 1.00 94.50 188 TYR A N 1
ATOM 1470 C CA . TYR A 1 188 ? 23.805 2.201 -43.854 1.00 94.50 188 TYR A CA 1
ATOM 1471 C C . TYR A 1 188 ? 22.827 2.254 -42.667 1.00 94.50 188 TYR A C 1
ATOM 1473 O O . TYR A 1 188 ? 21.614 2.323 -42.862 1.00 94.50 188 TYR A O 1
ATOM 1481 N N . TYR A 1 189 ? 23.324 2.286 -41.430 1.00 94.62 189 TYR A N 1
ATOM 1482 C CA . TYR A 1 189 ? 22.478 2.386 -40.239 1.00 94.62 189 TYR A CA 1
ATOM 1483 C C . TYR A 1 189 ? 21.761 3.735 -40.144 1.00 94.62 189 TYR A C 1
ATOM 1485 O O . TYR A 1 189 ? 20.591 3.777 -39.764 1.00 94.62 189 TYR A O 1
ATOM 1493 N N . TYR A 1 190 ? 22.411 4.827 -40.551 1.00 95.06 190 TYR A N 1
ATOM 1494 C CA . TYR A 1 190 ? 21.774 6.137 -40.623 1.00 95.06 190 TYR A CA 1
ATOM 1495 C C . TYR A 1 190 ? 20.654 6.181 -41.671 1.00 95.06 190 TYR A C 1
ATOM 1497 O O . TYR A 1 190 ? 19.586 6.735 -41.403 1.00 95.06 190 TYR A O 1
ATOM 1505 N N . TYR A 1 191 ? 20.849 5.533 -42.825 1.00 93.75 191 TYR A N 1
ATOM 1506 C CA . TYR A 1 191 ? 19.783 5.343 -43.808 1.00 93.75 191 TYR A CA 1
ATOM 1507 C C . TYR A 1 191 ? 18.595 4.587 -43.194 1.00 93.75 191 TYR A C 1
ATOM 1509 O O . TYR A 1 191 ? 17.456 5.043 -43.298 1.00 93.75 191 TYR A O 1
ATOM 1517 N N . GLN A 1 192 ? 18.847 3.468 -42.504 1.00 91.69 192 GLN A N 1
ATOM 1518 C CA . GLN A 1 192 ? 17.781 2.690 -41.860 1.00 91.69 192 GLN A CA 1
ATOM 1519 C C . GLN A 1 192 ? 17.023 3.514 -40.812 1.00 91.69 192 GLN A C 1
ATOM 1521 O O . GLN A 1 192 ? 15.797 3.474 -40.757 1.00 91.69 192 GLN A O 1
ATOM 1526 N N . TYR A 1 193 ? 17.734 4.319 -40.027 1.00 92.00 193 TYR A N 1
ATOM 1527 C CA . TYR A 1 193 ? 17.130 5.236 -39.066 1.00 92.00 193 TYR A CA 1
ATOM 1528 C C . TYR A 1 193 ? 16.249 6.321 -39.711 1.00 92.00 193 TYR A C 1
ATOM 1530 O O . TYR A 1 193 ? 15.246 6.709 -39.121 1.00 92.00 193 TYR A O 1
ATOM 1538 N N . LYS A 1 194 ? 16.596 6.832 -40.898 1.00 90.12 194 LYS A N 1
ATOM 1539 C CA . LYS A 1 194 ? 15.788 7.859 -41.577 1.00 90.12 194 LYS A CA 1
ATOM 1540 C C . LYS A 1 194 ? 14.583 7.291 -42.326 1.00 90.12 194 LYS A C 1
ATOM 1542 O O . LYS A 1 194 ? 13.552 7.953 -42.379 1.00 90.12 194 LYS A O 1
ATOM 1547 N N . TRP A 1 195 ? 14.725 6.114 -42.937 1.00 89.00 195 TRP A N 1
ATOM 1548 C CA . TRP A 1 195 ? 13.789 5.645 -43.970 1.00 89.00 195 TRP A CA 1
ATOM 1549 C C . TRP A 1 195 ? 13.068 4.345 -43.634 1.00 89.00 195 TRP A C 1
ATOM 1551 O O . TRP A 1 195 ? 12.127 3.981 -44.335 1.00 89.00 195 TRP A O 1
ATOM 1561 N N . ASN A 1 196 ? 13.470 3.644 -42.575 1.00 86.38 196 ASN A N 1
ATOM 1562 C CA . ASN A 1 196 ? 12.848 2.388 -42.183 1.00 86.38 196 ASN A CA 1
ATOM 1563 C C . ASN A 1 196 ? 12.164 2.510 -40.824 1.00 86.38 196 ASN A C 1
ATOM 1565 O O . ASN A 1 196 ? 12.707 2.112 -39.793 1.00 86.38 196 ASN A O 1
ATOM 1569 N N . GLU A 1 197 ? 10.934 3.031 -40.846 1.00 79.19 197 GLU A N 1
ATOM 1570 C CA . GLU A 1 197 ? 10.127 3.267 -39.643 1.00 79.19 197 GLU A CA 1
ATOM 1571 C C . GLU A 1 197 ? 10.008 2.022 -38.758 1.00 79.19 197 GLU A C 1
ATOM 1573 O O . GLU A 1 197 ? 10.054 2.128 -37.536 1.00 79.19 197 GLU A O 1
ATOM 1578 N N . LYS A 1 198 ? 9.940 0.824 -39.354 1.00 80.12 198 LYS A N 1
ATOM 1579 C CA . LYS A 1 198 ? 9.814 -0.437 -38.610 1.00 80.12 198 LYS A CA 1
ATOM 1580 C C . LYS A 1 198 ? 11.012 -0.714 -37.699 1.00 80.12 198 LYS A C 1
ATOM 1582 O O . LYS A 1 198 ? 10.836 -1.331 -36.658 1.00 80.12 198 LYS A O 1
ATOM 1587 N N . ILE A 1 199 ? 12.212 -0.267 -38.074 1.00 79.06 199 ILE A N 1
ATOM 1588 C CA . ILE A 1 199 ? 13.453 -0.549 -37.335 1.00 79.06 199 ILE A CA 1
ATOM 1589 C C . ILE A 1 199 ? 13.608 0.348 -36.102 1.00 79.06 199 ILE A C 1
ATOM 1591 O O . ILE A 1 199 ? 14.295 -0.027 -35.153 1.00 79.06 199 ILE A O 1
ATOM 1595 N N . TYR A 1 200 ? 12.980 1.523 -36.089 1.00 81.69 200 TYR A N 1
ATOM 1596 C CA . TYR A 1 200 ? 13.067 2.464 -34.971 1.00 81.69 200 TYR A CA 1
ATOM 1597 C C . TYR A 1 200 ? 11.730 2.697 -34.270 1.00 81.69 200 TYR A C 1
ATOM 1599 O O . TYR A 1 200 ? 11.603 3.652 -33.507 1.00 81.69 200 TYR A O 1
ATOM 1607 N N . LYS A 1 201 ? 10.734 1.840 -34.500 1.00 90.75 201 LYS A N 1
ATOM 1608 C CA . LYS A 1 201 ? 9.446 1.851 -33.803 1.00 90.75 201 LYS A CA 1
ATOM 1609 C C . LYS A 1 201 ? 9.455 0.778 -32.721 1.00 90.75 201 LYS A C 1
ATOM 1611 O O . LYS A 1 201 ? 9.695 -0.389 -33.010 1.00 90.75 201 LYS A O 1
ATOM 1616 N N . GLY A 1 202 ? 9.220 1.183 -31.479 1.00 92.31 202 GLY A N 1
ATOM 1617 C CA . GLY A 1 202 ? 9.125 0.251 -30.362 1.00 92.31 202 GLY A CA 1
ATOM 1618 C C . GLY A 1 202 ? 7.828 -0.555 -30.387 1.00 92.31 202 GLY A C 1
ATOM 1619 O O . GLY A 1 202 ? 6.893 -0.250 -31.134 1.00 92.31 202 GLY A O 1
ATOM 1620 N N . LYS A 1 203 ? 7.728 -1.555 -29.511 1.00 93.31 203 LYS A N 1
ATOM 1621 C CA . LYS A 1 203 ? 6.533 -2.406 -29.359 1.00 93.31 203 LYS A CA 1
ATOM 1622 C C . LYS A 1 203 ? 5.284 -1.640 -28.929 1.00 93.31 203 LYS A C 1
ATOM 1624 O O . LYS A 1 203 ? 4.172 -2.108 -29.150 1.00 93.31 203 LYS A O 1
ATOM 1629 N N . ASN A 1 204 ? 5.440 -0.448 -28.353 1.00 93.12 204 ASN A N 1
ATOM 1630 C CA . ASN A 1 204 ? 4.331 0.468 -28.070 1.00 93.12 204 ASN A CA 1
ATOM 1631 C C . ASN A 1 204 ? 3.854 1.264 -29.305 1.00 93.12 204 ASN A C 1
ATOM 1633 O O . ASN A 1 204 ? 2.999 2.138 -29.178 1.00 93.12 204 ASN A O 1
ATOM 1637 N N . GLY A 1 205 ? 4.409 1.002 -30.493 1.00 93.00 205 GLY A N 1
ATOM 1638 C CA . GLY A 1 205 ? 4.021 1.655 -31.739 1.00 93.00 205 GLY A CA 1
ATOM 1639 C C . GLY A 1 205 ? 4.500 3.103 -31.867 1.00 93.00 205 GLY A C 1
ATOM 1640 O O . GLY A 1 205 ? 4.045 3.809 -32.766 1.00 93.00 205 GLY A O 1
ATOM 1641 N N . LYS A 1 206 ? 5.401 3.568 -30.997 1.00 94.94 206 LYS A N 1
ATOM 1642 C CA . LYS A 1 206 ? 5.992 4.912 -31.055 1.00 94.94 206 LYS A CA 1
ATOM 1643 C C . LYS A 1 206 ? 7.460 4.839 -31.460 1.00 94.94 206 LYS A C 1
ATOM 1645 O O . LYS A 1 206 ? 8.111 3.806 -31.310 1.00 94.94 206 LYS A O 1
ATOM 1650 N N . ARG A 1 207 ? 7.993 5.948 -31.974 1.00 93.44 207 ARG A N 1
ATOM 1651 C CA . ARG A 1 207 ? 9.416 6.072 -32.317 1.00 93.44 207 ARG A CA 1
ATOM 1652 C C . ARG A 1 207 ? 10.270 5.875 -31.068 1.00 93.44 207 ARG A C 1
ATOM 1654 O O . ARG A 1 207 ? 10.046 6.543 -30.065 1.00 93.44 207 ARG A O 1
ATOM 1661 N N . LEU A 1 208 ? 11.248 4.986 -31.132 1.00 94.56 208 LEU A N 1
ATOM 1662 C CA . LEU A 1 208 ? 12.117 4.627 -30.022 1.00 94.56 208 LEU A CA 1
ATOM 1663 C C . LEU A 1 208 ? 12.754 5.874 -29.395 1.00 94.56 208 LEU A C 1
ATOM 1665 O O . LEU A 1 208 ? 13.218 6.768 -30.103 1.00 94.56 208 LEU A O 1
ATOM 1669 N N . CYS A 1 209 ? 12.733 5.922 -28.065 1.00 94.88 209 CYS A N 1
ATOM 1670 C CA . CYS A 1 209 ? 13.181 7.033 -27.221 1.00 94.88 209 CYS A CA 1
ATOM 1671 C C . CYS A 1 209 ? 12.455 8.380 -27.389 1.00 94.88 209 CYS A C 1
ATOM 1673 O O . CYS A 1 209 ? 12.765 9.316 -26.657 1.00 94.88 209 CYS A O 1
ATOM 1675 N N . SER A 1 210 ? 11.486 8.506 -28.301 1.00 94.00 210 SER A N 1
ATOM 1676 C CA . SER A 1 210 ? 10.710 9.744 -28.434 1.00 94.00 210 SER A CA 1
ATOM 1677 C C . SER A 1 210 ? 9.932 10.075 -27.158 1.00 94.00 210 SER A C 1
ATOM 1679 O O . SER A 1 210 ? 9.638 9.209 -26.325 1.00 94.00 210 SER A O 1
ATOM 1681 N N . LYS A 1 211 ? 9.521 11.338 -27.039 1.00 92.56 211 LYS A N 1
ATOM 1682 C CA . LYS A 1 211 ? 8.649 11.786 -25.954 1.00 92.56 211 LYS A CA 1
ATOM 1683 C C . LYS A 1 211 ? 7.359 10.964 -25.899 1.00 92.56 211 LYS A C 1
ATOM 1685 O O . LYS A 1 211 ? 6.960 10.528 -24.824 1.00 92.56 211 LYS A O 1
ATOM 1690 N N . GLU A 1 212 ? 6.745 10.688 -27.049 1.00 93.81 212 GLU A N 1
ATOM 1691 C CA . GLU A 1 212 ? 5.526 9.882 -27.159 1.00 93.81 212 GLU A CA 1
ATOM 1692 C C . GLU A 1 212 ? 5.770 8.437 -26.714 1.00 93.81 212 GLU A C 1
ATOM 1694 O O . GLU A 1 212 ? 4.932 7.856 -26.030 1.00 93.81 212 GLU A O 1
ATOM 1699 N N . TYR A 1 213 ? 6.927 7.862 -27.054 1.00 95.25 213 TYR A N 1
ATOM 1700 C CA . TYR A 1 213 ? 7.321 6.527 -26.600 1.00 95.25 213 TYR A CA 1
ATOM 1701 C C . TYR A 1 213 ? 7.414 6.453 -25.074 1.00 95.25 213 TYR A C 1
ATOM 1703 O O . TYR A 1 213 ? 6.835 5.552 -24.465 1.00 95.25 213 TYR A O 1
ATOM 1711 N N . ASN A 1 214 ? 8.084 7.427 -24.457 1.00 94.31 214 ASN A N 1
ATOM 1712 C CA . ASN A 1 214 ? 8.224 7.508 -23.004 1.00 94.31 214 ASN A CA 1
ATOM 1713 C C . ASN A 1 214 ? 6.869 7.767 -22.313 1.00 94.31 214 ASN A C 1
ATOM 1715 O O . ASN A 1 214 ? 6.572 7.153 -21.291 1.00 94.31 214 ASN A O 1
ATOM 1719 N N . MET A 1 215 ? 6.007 8.614 -22.887 1.00 92.06 215 MET A N 1
ATOM 1720 C CA . MET A 1 215 ? 4.659 8.872 -22.360 1.00 92.06 215 MET A CA 1
ATOM 1721 C C . MET A 1 215 ? 3.771 7.626 -22.367 1.00 92.06 215 MET A C 1
ATOM 1723 O O . MET A 1 215 ? 3.093 7.362 -21.378 1.00 92.06 215 MET A O 1
ATOM 1727 N N . GLU A 1 216 ? 3.777 6.844 -23.450 1.00 93.25 216 GLU A N 1
ATOM 1728 C CA . GLU A 1 216 ? 2.987 5.607 -23.526 1.00 93.25 216 GLU A CA 1
ATOM 1729 C C . GLU A 1 216 ? 3.458 4.545 -22.522 1.00 93.25 216 GLU A C 1
ATOM 1731 O O . GLU A 1 216 ? 2.655 3.738 -22.062 1.00 93.25 216 GLU A O 1
ATOM 1736 N N . ILE A 1 217 ? 4.739 4.554 -22.139 1.00 94.19 217 ILE A N 1
ATOM 1737 C CA . ILE A 1 217 ? 5.249 3.705 -21.054 1.00 94.19 217 ILE A CA 1
ATOM 1738 C C . ILE A 1 217 ? 4.681 4.159 -19.707 1.00 94.19 217 ILE A C 1
ATOM 1740 O O . ILE A 1 217 ? 4.122 3.347 -18.976 1.00 94.19 217 ILE A O 1
ATOM 1744 N N . VAL A 1 218 ? 4.776 5.453 -19.391 1.00 92.62 218 VAL A N 1
ATOM 1745 C CA . VAL A 1 218 ? 4.285 6.009 -18.117 1.00 92.62 218 VAL A CA 1
ATOM 1746 C C . VAL A 1 218 ? 2.786 5.749 -17.936 1.00 92.62 218 VAL A C 1
ATOM 1748 O O . VAL A 1 218 ? 2.382 5.294 -16.870 1.00 92.62 218 VAL A O 1
ATOM 1751 N N . LYS A 1 219 ? 1.979 5.930 -18.992 1.00 90.75 219 LYS A N 1
ATOM 1752 C CA . LYS A 1 219 ? 0.531 5.639 -18.983 1.00 90.75 219 LYS A CA 1
ATOM 1753 C C . LYS A 1 219 ? 0.182 4.178 -18.693 1.00 90.75 219 LYS A C 1
ATOM 1755 O O . LYS A 1 219 ? -0.926 3.900 -18.259 1.00 90.75 219 LYS A O 1
ATOM 1760 N N . LYS A 1 220 ? 1.084 3.239 -18.992 1.00 91.75 220 LYS A N 1
ATOM 1761 C CA . LYS A 1 220 ? 0.880 1.812 -18.698 1.00 91.75 220 LYS A CA 1
ATOM 1762 C C . LYS A 1 220 ? 1.299 1.438 -17.280 1.00 91.75 220 LYS A C 1
ATOM 1764 O O . LYS A 1 220 ? 0.818 0.441 -16.759 1.00 91.75 220 LYS A O 1
ATOM 1769 N N . ILE A 1 221 ? 2.217 2.200 -16.686 1.00 91.62 221 ILE A N 1
ATOM 1770 C CA . ILE A 1 221 ? 2.733 1.948 -15.336 1.00 91.62 221 ILE A CA 1
ATOM 1771 C C . ILE A 1 221 ? 1.771 2.497 -14.284 1.00 91.62 221 ILE A C 1
ATOM 1773 O O . ILE A 1 221 ? 1.464 1.805 -13.318 1.00 91.62 221 ILE A O 1
ATOM 1777 N N . PHE A 1 222 ? 1.309 3.733 -14.471 1.00 90.75 222 PHE A N 1
ATOM 1778 C CA . PHE A 1 222 ? 0.458 4.433 -13.511 1.00 90.75 222 PHE A CA 1
ATOM 1779 C C . PHE A 1 222 ? -0.997 4.445 -13.975 1.00 90.75 222 PHE A C 1
ATOM 1781 O O . PHE A 1 222 ? -1.274 4.412 -15.171 1.00 90.75 222 PHE A O 1
ATOM 1788 N N . ARG A 1 223 ? -1.936 4.489 -13.023 1.00 77.81 223 ARG A N 1
ATOM 1789 C CA . ARG A 1 223 ? -3.374 4.430 -13.327 1.00 77.81 223 ARG A CA 1
ATOM 1790 C C . ARG A 1 223 ? -3.911 5.713 -13.956 1.00 77.81 223 ARG A C 1
ATOM 1792 O O . ARG A 1 223 ? -4.701 5.626 -14.891 1.00 77.81 223 ARG A O 1
ATOM 1799 N N . ASN A 1 224 ? -3.483 6.869 -13.450 1.00 72.69 224 ASN A N 1
ATOM 1800 C CA . ASN A 1 224 ? -3.886 8.195 -13.928 1.00 72.69 224 ASN A CA 1
ATOM 1801 C C . ASN A 1 224 ? -2.650 9.028 -14.326 1.00 72.69 224 ASN A C 1
ATOM 1803 O O . ASN A 1 224 ? -1.548 8.491 -14.439 1.00 72.69 224 ASN A O 1
ATOM 1807 N N . GLU A 1 225 ? -2.821 10.336 -14.566 1.00 67.50 225 GLU A N 1
ATOM 1808 C CA . GLU A 1 225 ? -1.784 11.283 -15.016 1.00 67.50 225 GLU A CA 1
ATOM 1809 C C . GLU A 1 225 ? -0.655 11.521 -13.988 1.00 67.50 225 GLU A C 1
ATOM 1811 O O . GLU A 1 225 ? -0.405 12.651 -13.561 1.00 67.50 225 GLU A O 1
ATOM 1816 N N . PHE A 1 226 ? 0.084 10.477 -13.601 1.00 84.31 226 PHE A N 1
ATOM 1817 C CA . PHE A 1 226 ? 1.265 10.658 -12.775 1.00 84.31 226 PHE A CA 1
ATOM 1818 C C . PHE A 1 226 ? 2.351 11.367 -13.600 1.00 84.31 226 PHE A C 1
ATOM 1820 O O . PHE A 1 226 ? 2.749 10.870 -14.662 1.00 84.31 226 PHE A O 1
ATOM 1827 N N . PRO A 1 227 ? 2.818 12.559 -13.185 1.00 81.69 227 PRO A N 1
ATOM 1828 C CA . PRO A 1 227 ? 3.575 13.417 -14.082 1.00 81.69 227 PRO A CA 1
ATOM 1829 C C . PRO A 1 227 ? 4.906 12.805 -14.525 1.00 81.69 227 PRO A C 1
ATOM 1831 O O . PRO A 1 227 ? 5.814 12.634 -13.713 1.00 81.69 227 PRO A O 1
ATOM 1834 N N . ILE A 1 228 ? 5.090 12.631 -15.840 1.00 81.50 228 ILE A N 1
ATOM 1835 C CA . ILE A 1 228 ? 6.373 12.189 -16.422 1.00 81.50 228 ILE A CA 1
ATOM 1836 C C . ILE A 1 228 ? 7.546 13.092 -16.017 1.00 81.50 228 ILE A C 1
ATOM 1838 O O . ILE A 1 228 ? 8.679 12.646 -15.908 1.00 81.50 228 ILE A O 1
ATOM 1842 N N . LYS A 1 229 ? 7.283 14.364 -15.686 1.00 81.62 229 LYS A N 1
ATOM 1843 C CA . LYS A 1 229 ? 8.307 15.282 -15.161 1.00 81.62 229 LYS A CA 1
ATOM 1844 C C . LYS A 1 229 ? 8.987 14.789 -13.879 1.00 81.62 229 LYS A C 1
ATOM 1846 O O . LYS A 1 229 ? 10.019 15.332 -13.497 1.00 81.62 229 LYS A O 1
ATOM 1851 N N . TYR A 1 230 ? 8.397 13.820 -13.184 1.00 81.88 230 TYR A N 1
ATOM 1852 C CA . TYR A 1 230 ? 8.986 13.199 -12.007 1.00 81.88 230 TYR A CA 1
ATOM 1853 C C . TYR A 1 230 ? 10.011 12.113 -12.340 1.00 81.88 230 TYR A C 1
ATOM 1855 O O . TYR A 1 230 ? 10.758 11.742 -11.446 1.00 81.88 230 TYR A O 1
ATOM 1863 N N . SER A 1 231 ? 10.141 11.662 -13.592 1.00 76.62 231 SER A N 1
ATOM 1864 C CA . SER A 1 231 ? 11.311 10.869 -13.986 1.00 76.62 231 SER A CA 1
ATOM 1865 C C . SER A 1 231 ? 12.552 11.714 -14.271 1.00 76.62 231 SER A C 1
ATOM 1867 O O . SER A 1 231 ? 13.656 11.178 -14.262 1.00 76.62 231 SER A O 1
ATOM 1869 N N . TYR A 1 232 ? 12.392 13.013 -14.541 1.00 77.75 232 TYR A N 1
ATOM 1870 C CA . TYR A 1 232 ? 13.496 13.870 -14.972 1.00 77.75 232 TYR A CA 1
ATOM 1871 C C . TYR A 1 232 ? 14.262 14.489 -13.798 1.00 77.75 232 TYR A C 1
ATOM 1873 O O . TYR A 1 232 ? 13.688 14.843 -12.763 1.00 77.75 232 TYR A O 1
ATOM 1881 N N . GLY A 1 233 ? 15.577 14.647 -13.969 1.00 73.19 233 GLY A N 1
ATOM 1882 C CA . GLY A 1 233 ? 16.479 15.327 -13.028 1.00 73.19 233 GLY A CA 1
ATOM 1883 C C . GLY A 1 233 ? 16.820 14.562 -11.739 1.00 73.19 233 GLY A C 1
ATOM 1884 O O . GLY A 1 233 ? 17.896 14.766 -11.185 1.00 73.19 233 GLY A O 1
ATOM 1885 N N . SER A 1 234 ? 15.957 13.660 -11.261 1.00 84.62 234 SER A N 1
ATOM 1886 C CA . SER A 1 234 ? 16.270 12.739 -10.160 1.00 84.62 234 SER A CA 1
ATOM 1887 C C . SER A 1 234 ? 15.475 11.444 -10.283 1.00 84.62 234 SER A C 1
ATOM 1889 O O . SER A 1 234 ? 14.248 11.452 -10.190 1.00 84.62 234 SER A O 1
ATOM 1891 N N . ALA A 1 235 ? 16.181 10.317 -10.409 1.00 85.38 235 ALA A N 1
ATOM 1892 C CA . ALA A 1 235 ? 15.568 8.992 -10.524 1.00 85.38 235 ALA A CA 1
ATOM 1893 C C . ALA A 1 235 ? 14.694 8.635 -9.305 1.00 85.38 235 ALA A C 1
ATOM 1895 O O . ALA A 1 235 ? 13.697 7.931 -9.426 1.00 85.38 235 ALA A O 1
ATOM 1896 N N . LYS A 1 236 ? 15.013 9.179 -8.126 1.00 92.25 236 LYS A N 1
ATOM 1897 C CA . LYS A 1 236 ? 14.302 8.876 -6.875 1.00 92.25 236 LYS A CA 1
ATOM 1898 C C . LYS A 1 236 ? 12.986 9.624 -6.710 1.00 92.25 236 LYS A C 1
ATOM 1900 O O . LYS A 1 236 ? 12.271 9.383 -5.743 1.00 92.25 236 LYS A O 1
ATOM 1905 N N . LYS A 1 237 ? 12.656 10.553 -7.607 1.00 92.81 237 LYS A N 1
ATOM 1906 C CA . LYS A 1 237 ? 11.531 11.465 -7.397 1.00 92.81 237 LYS A CA 1
ATOM 1907 C C . LYS A 1 237 ? 10.170 10.765 -7.456 1.00 92.81 237 LYS A C 1
ATOM 1909 O O . LYS A 1 237 ? 9.319 11.097 -6.640 1.00 92.81 237 LYS A O 1
ATOM 1914 N N . TYR A 1 238 ? 9.985 9.747 -8.301 1.00 93.75 238 TYR A N 1
ATOM 1915 C CA . TYR A 1 238 ? 8.783 8.903 -8.226 1.00 93.75 238 TYR A CA 1
ATOM 1916 C C . TYR A 1 238 ? 8.650 8.208 -6.867 1.00 93.75 238 TYR A C 1
ATOM 1918 O O . TYR A 1 238 ? 7.606 8.320 -6.231 1.00 93.75 238 TYR A O 1
ATOM 1926 N N . VAL A 1 239 ? 9.714 7.547 -6.397 1.00 94.88 239 VAL A N 1
ATOM 1927 C CA . VAL A 1 239 ? 9.721 6.873 -5.087 1.00 94.88 239 VAL A CA 1
ATOM 1928 C C . VAL A 1 239 ? 9.414 7.861 -3.966 1.00 94.88 239 VAL A C 1
ATOM 1930 O O . VAL A 1 239 ? 8.581 7.577 -3.114 1.00 94.88 239 VAL A O 1
ATOM 1933 N N . TYR A 1 240 ? 10.035 9.041 -3.996 1.00 95.06 240 TYR A N 1
ATOM 1934 C CA . TYR A 1 240 ? 9.824 10.093 -3.008 1.00 95.06 240 TYR A CA 1
ATOM 1935 C C . TYR A 1 240 ? 8.365 10.561 -2.939 1.00 95.06 240 TYR A C 1
ATOM 1937 O O . TYR A 1 240 ? 7.815 10.665 -1.844 1.00 95.06 240 TYR A O 1
ATOM 1945 N N . GLU A 1 241 ? 7.725 10.835 -4.080 1.00 94.50 241 GLU A N 1
ATOM 1946 C CA . GLU A 1 241 ? 6.328 11.284 -4.085 1.00 94.50 241 GLU A CA 1
ATOM 1947 C C . GLU A 1 241 ? 5.381 10.176 -3.595 1.00 94.50 241 GLU A C 1
ATOM 1949 O O . GLU A 1 241 ? 4.474 10.460 -2.817 1.00 94.50 241 GLU A O 1
ATOM 1954 N N . ILE A 1 242 ? 5.627 8.912 -3.956 1.00 95.25 242 ILE A N 1
ATOM 1955 C CA . ILE A 1 242 ? 4.833 7.771 -3.471 1.00 95.25 242 ILE A CA 1
ATOM 1956 C C . ILE A 1 242 ? 5.014 7.575 -1.957 1.00 95.25 242 ILE A C 1
ATOM 1958 O O . ILE A 1 242 ? 4.024 7.489 -1.229 1.00 95.25 242 ILE A O 1
ATOM 1962 N N . ASP A 1 243 ? 6.257 7.575 -1.456 1.00 96.00 243 ASP A N 1
ATOM 1963 C CA . ASP A 1 243 ? 6.552 7.497 -0.015 1.00 96.00 243 ASP A CA 1
ATOM 1964 C C . ASP A 1 243 ? 5.862 8.649 0.738 1.00 96.00 243 ASP A C 1
ATOM 1966 O O . ASP A 1 243 ? 5.302 8.449 1.817 1.00 96.00 243 ASP A O 1
ATOM 1970 N N . LYS A 1 244 ? 5.843 9.857 0.160 1.00 96.31 244 LYS A N 1
ATOM 1971 C CA . LYS A 1 244 ? 5.161 11.025 0.730 1.00 96.31 244 LYS A CA 1
ATOM 1972 C C . LYS A 1 244 ? 3.642 10.836 0.799 1.00 96.31 244 LYS A C 1
ATOM 1974 O O . LYS A 1 244 ? 3.053 11.170 1.826 1.00 96.31 244 LYS A O 1
ATOM 1979 N N . MET A 1 245 ? 3.008 10.297 -0.244 1.00 96.56 245 MET A N 1
ATOM 1980 C CA . MET A 1 245 ? 1.569 9.994 -0.246 1.00 96.56 245 MET A CA 1
ATOM 1981 C C . MET A 1 245 ? 1.211 8.986 0.855 1.00 96.56 245 MET A C 1
ATOM 1983 O O . MET A 1 245 ? 0.327 9.248 1.671 1.00 96.56 245 MET A O 1
ATOM 1987 N N . LEU A 1 246 ? 1.951 7.876 0.941 1.00 97.75 246 LEU A N 1
ATOM 1988 C CA . LEU A 1 246 ? 1.749 6.841 1.963 1.00 97.75 246 LEU A CA 1
ATOM 1989 C C . LEU A 1 246 ? 2.015 7.367 3.380 1.00 97.75 246 LEU A C 1
ATOM 1991 O O . LEU A 1 246 ? 1.271 7.062 4.314 1.00 97.75 246 LEU A O 1
ATOM 1995 N N . LYS A 1 247 ? 3.043 8.207 3.550 1.00 97.75 247 LYS A N 1
ATOM 1996 C CA . LYS A 1 247 ? 3.339 8.859 4.830 1.00 97.75 247 LYS A CA 1
ATOM 1997 C C . LYS A 1 247 ? 2.217 9.803 5.258 1.00 97.75 247 LYS A C 1
ATOM 1999 O O . LYS A 1 247 ? 1.890 9.845 6.437 1.00 97.75 247 LYS A O 1
ATOM 2004 N N . ASN A 1 248 ? 1.602 10.534 4.331 1.00 97.88 248 ASN A N 1
ATOM 2005 C CA . ASN A 1 248 ? 0.469 11.402 4.649 1.00 97.88 248 ASN A CA 1
ATOM 2006 C C . ASN A 1 248 ? -0.763 10.606 5.103 1.00 97.88 248 ASN A C 1
ATOM 2008 O O . ASN A 1 248 ? -1.391 10.992 6.088 1.00 97.88 248 ASN A O 1
ATOM 2012 N N . ILE A 1 249 ? -1.049 9.472 4.452 1.00 97.75 249 ILE A N 1
ATOM 2013 C CA . ILE A 1 249 ? -2.089 8.529 4.894 1.00 97.75 249 ILE A CA 1
ATOM 2014 C C . ILE A 1 249 ? -1.806 8.073 6.328 1.00 97.75 249 ILE A C 1
ATOM 2016 O O . ILE A 1 249 ? -2.663 8.204 7.201 1.00 97.75 249 ILE A O 1
ATOM 2020 N N . TYR A 1 250 ? -0.587 7.593 6.591 1.00 97.81 250 TYR A N 1
ATOM 2021 C CA . TYR A 1 250 ? -0.180 7.164 7.927 1.00 97.81 250 TYR A CA 1
ATOM 2022 C C . TYR A 1 250 ? -0.329 8.286 8.970 1.00 97.81 250 TYR A C 1
ATOM 2024 O O . TYR A 1 250 ? -0.917 8.068 10.027 1.00 97.81 250 TYR A O 1
ATOM 2032 N N . ASN A 1 251 ? 0.151 9.494 8.668 1.00 97.56 251 ASN A N 1
ATOM 2033 C CA . ASN A 1 251 ? 0.072 10.640 9.575 1.00 97.56 251 ASN A CA 1
ATOM 2034 C C . ASN A 1 251 ? -1.383 11.011 9.909 1.00 97.56 251 ASN A C 1
ATOM 2036 O O . ASN A 1 251 ? -1.670 11.428 11.032 1.00 97.56 251 ASN A O 1
ATOM 2040 N N . GLN A 1 252 ? -2.304 10.875 8.948 1.00 97.56 252 GLN A N 1
ATOM 2041 C CA . GLN A 1 252 ? -3.724 11.116 9.195 1.00 97.56 252 GLN A CA 1
ATOM 2042 C C . GLN A 1 252 ? -4.320 10.035 10.101 1.00 97.56 252 GLN A C 1
ATOM 2044 O O . GLN A 1 252 ? -4.953 10.392 11.091 1.00 97.56 252 GLN A O 1
ATOM 2049 N N . ILE A 1 253 ? -4.034 8.751 9.844 1.00 97.56 253 ILE A N 1
ATOM 2050 C CA . ILE A 1 253 ? -4.433 7.644 10.731 1.00 97.56 253 ILE A CA 1
ATOM 2051 C C . ILE A 1 253 ? -3.914 7.890 12.150 1.00 97.56 253 ILE A C 1
ATOM 2053 O O . ILE A 1 253 ? -4.681 7.853 13.109 1.00 97.56 253 ILE A O 1
ATOM 2057 N N . GLU A 1 254 ? -2.624 8.195 12.296 1.00 97.38 254 GLU A N 1
ATOM 2058 C CA . GLU A 1 254 ? -2.007 8.466 13.593 1.00 97.38 254 GLU A CA 1
ATOM 2059 C C . GLU A 1 254 ? -2.686 9.633 14.316 1.00 97.38 254 GLU A C 1
ATOM 2061 O O . GLU A 1 254 ? -2.981 9.543 15.510 1.00 97.38 254 GLU A O 1
ATOM 2066 N N . SER A 1 255 ? -2.955 10.724 13.598 1.00 96.56 255 SER A N 1
ATOM 2067 C CA . SER A 1 255 ? -3.630 11.880 14.175 1.00 96.56 255 SER A CA 1
ATOM 2068 C C . SER A 1 255 ? -5.060 11.560 14.603 1.00 96.56 255 SER A C 1
ATOM 2070 O O . SER A 1 255 ? -5.468 12.032 15.662 1.00 96.56 255 SER A O 1
ATOM 2072 N N . ASP A 1 256 ? -5.813 10.813 13.796 1.00 97.06 256 ASP A N 1
ATOM 2073 C CA . ASP A 1 256 ? -7.203 10.459 14.083 1.00 97.06 256 ASP A CA 1
ATOM 2074 C C . ASP A 1 256 ? -7.282 9.528 15.305 1.00 97.06 256 ASP A C 1
ATOM 2076 O O . ASP A 1 256 ? -8.107 9.742 16.192 1.00 97.06 256 ASP A O 1
ATOM 2080 N N . ILE A 1 257 ? -6.376 8.546 15.411 1.00 95.69 257 ILE A N 1
ATOM 2081 C CA . ILE A 1 257 ? -6.291 7.628 16.559 1.00 95.69 257 ILE A CA 1
ATOM 2082 C C . ILE A 1 257 ? -5.921 8.371 17.846 1.00 95.69 257 ILE A C 1
ATOM 2084 O O . ILE A 1 257 ? -6.622 8.242 18.849 1.00 95.69 257 ILE A O 1
ATOM 2088 N N . LYS A 1 258 ? -4.872 9.204 17.824 1.00 93.62 258 LYS A N 1
ATOM 2089 C CA . LYS A 1 258 ? -4.464 9.989 19.004 1.00 93.62 258 LYS A CA 1
ATOM 2090 C C . LYS A 1 258 ? -5.558 10.959 19.452 1.00 93.62 258 LYS A C 1
ATOM 2092 O O . LYS A 1 258 ? -5.764 11.154 20.650 1.00 93.62 258 LYS A O 1
ATOM 2097 N N . GLN A 1 259 ? -6.270 11.568 18.501 1.00 91.75 259 GLN A N 1
ATOM 2098 C CA . GLN A 1 259 ? -7.424 12.409 18.808 1.00 91.75 259 GLN A CA 1
ATOM 2099 C C . GLN A 1 259 ? -8.553 11.584 19.433 1.00 91.75 259 GLN A C 1
ATOM 2101 O O . GLN A 1 259 ? -9.116 11.996 20.444 1.00 91.75 259 GLN A O 1
ATOM 2106 N N . GLY A 1 260 ? -8.844 10.407 18.877 1.00 87.69 260 GLY A N 1
ATOM 2107 C CA . GLY A 1 260 ? -9.849 9.496 19.409 1.00 87.69 260 GLY A CA 1
ATOM 2108 C C . GLY A 1 260 ? -9.586 9.086 20.850 1.00 87.69 260 GLY A C 1
ATOM 2109 O O . GLY A 1 260 ? -10.514 9.100 21.654 1.00 87.69 260 GLY A O 1
ATOM 2110 N N . GLU A 1 261 ? -8.335 8.793 21.209 1.00 83.38 261 GLU A N 1
ATOM 2111 C CA . GLU A 1 261 ? -7.980 8.479 22.598 1.00 83.38 261 GLU A CA 1
ATOM 2112 C C . GLU A 1 261 ? -8.180 9.675 23.524 1.00 83.38 261 GLU A C 1
ATOM 2114 O O . GLU A 1 261 ? -8.804 9.542 24.578 1.00 83.38 261 GLU A O 1
ATOM 2119 N N . ARG A 1 262 ? -7.702 10.856 23.114 1.00 85.06 262 ARG A N 1
ATOM 2120 C CA . ARG A 1 262 ? -7.837 12.095 23.892 1.00 85.06 262 ARG A CA 1
ATOM 2121 C C . ARG A 1 262 ? -9.300 12.476 24.125 1.00 85.06 262 ARG A C 1
ATOM 2123 O O . ARG A 1 262 ? -9.641 12.988 25.187 1.00 85.06 262 ARG A O 1
ATOM 2130 N N . GLU A 1 263 ? -10.155 12.256 23.131 1.00 80.88 263 GLU A N 1
ATOM 2131 C CA . GLU A 1 263 ? -11.586 12.576 23.191 1.00 80.88 263 GLU A CA 1
ATOM 2132 C C . GLU A 1 263 ? -12.436 11.420 23.751 1.00 80.88 263 GLU A C 1
ATOM 2134 O O . GLU A 1 263 ? -13.629 11.596 24.018 1.00 80.88 263 GLU A O 1
ATOM 2139 N N . HIS A 1 264 ? -11.811 10.269 24.021 1.00 72.12 264 HIS A N 1
ATOM 2140 C CA . HIS A 1 264 ? -12.438 9.048 24.532 1.00 72.12 264 HIS A CA 1
ATOM 2141 C C . HIS A 1 264 ? -13.541 8.502 23.622 1.00 72.12 264 HIS A C 1
ATOM 2143 O O . HIS A 1 264 ? -14.631 8.143 24.075 1.00 72.12 264 HIS A O 1
ATOM 2149 N N . HIS A 1 265 ? -13.254 8.470 22.325 1.00 83.56 265 HIS A N 1
ATOM 2150 C CA . HIS A 1 265 ? -14.090 7.830 21.319 1.00 83.56 265 HIS A CA 1
ATOM 2151 C C . HIS A 1 265 ? -13.923 6.310 21.330 1.00 83.56 265 HIS A C 1
ATOM 2153 O O . HIS A 1 265 ? -13.044 5.764 21.999 1.00 83.56 265 HIS A O 1
ATOM 2159 N N . TYR A 1 266 ? -14.773 5.627 20.568 1.00 79.56 266 TYR A N 1
ATOM 2160 C CA . TYR A 1 266 ? -14.638 4.197 20.310 1.00 79.56 266 TYR A CA 1
ATOM 2161 C C . TYR A 1 266 ? -14.448 3.920 18.821 1.00 79.56 266 TYR A C 1
ATOM 2163 O O . TYR A 1 266 ? -14.895 4.690 17.971 1.00 79.56 266 TYR A O 1
ATOM 2171 N N . ILE A 1 267 ? -13.833 2.786 18.503 1.00 86.00 267 ILE A N 1
ATOM 2172 C CA . ILE A 1 267 ? -13.866 2.175 17.171 1.00 86.00 267 ILE A CA 1
ATOM 2173 C C . ILE A 1 267 ? -14.448 0.771 17.281 1.00 86.00 267 ILE A C 1
ATOM 2175 O O . ILE A 1 267 ? -14.221 0.064 18.263 1.00 86.00 267 ILE A O 1
ATOM 2179 N N . GLN A 1 268 ? -15.193 0.351 16.261 1.00 81.38 268 GLN A N 1
ATOM 2180 C CA . GLN A 1 268 ? -15.653 -1.032 16.172 1.00 81.38 268 GLN A CA 1
ATOM 2181 C C . GLN A 1 268 ? -14.467 -1.981 15.997 1.00 81.38 268 GLN A C 1
ATOM 2183 O O . GLN A 1 268 ? -13.519 -1.691 15.266 1.00 81.38 268 GLN A O 1
ATOM 2188 N N . ASP A 1 269 ? -14.566 -3.170 16.580 1.00 75.25 269 ASP A N 1
ATOM 2189 C CA . ASP A 1 269 ? -13.519 -4.190 16.536 1.00 75.25 269 ASP A CA 1
ATOM 2190 C C . ASP A 1 269 ? -13.072 -4.573 15.128 1.00 75.25 269 ASP A C 1
ATOM 2192 O O . ASP A 1 269 ? -11.878 -4.716 14.855 1.00 75.25 269 ASP A O 1
ATOM 2196 N N . LYS A 1 270 ? -14.025 -4.730 14.205 1.00 82.12 270 LYS A N 1
ATOM 2197 C CA . LYS A 1 270 ? -13.707 -5.018 12.803 1.00 82.12 270 LYS A CA 1
ATOM 2198 C C . LYS A 1 270 ? -12.850 -3.901 12.190 1.00 82.12 270 LYS A C 1
ATOM 2200 O O . LYS A 1 270 ? -11.868 -4.197 11.518 1.00 82.12 270 LYS A O 1
ATOM 2205 N N . ASN A 1 271 ? -13.166 -2.642 12.499 1.00 90.75 271 ASN A N 1
ATOM 2206 C CA . ASN A 1 271 ? -12.462 -1.471 11.983 1.00 90.75 271 ASN A CA 1
ATOM 2207 C C . ASN A 1 271 ? -11.074 -1.356 12.631 1.00 90.75 271 ASN A C 1
ATOM 2209 O O . ASN A 1 271 ? -10.096 -1.090 11.940 1.00 90.75 271 ASN A O 1
ATOM 2213 N N . GLY A 1 272 ? -10.962 -1.638 13.934 1.00 90.38 272 GLY A N 1
ATOM 2214 C CA . GLY A 1 272 ? -9.686 -1.712 14.652 1.00 90.38 272 GLY A CA 1
ATOM 2215 C C . GLY A 1 272 ? -8.729 -2.753 14.072 1.00 90.38 272 GLY A C 1
ATOM 2216 O O . GLY A 1 272 ? -7.568 -2.448 13.800 1.00 90.38 272 GLY A O 1
ATOM 2217 N N . LYS A 1 273 ? -9.225 -3.963 13.777 1.00 88.81 273 LYS A N 1
ATOM 2218 C CA . LYS A 1 273 ? -8.435 -5.010 13.102 1.00 88.81 273 LYS A CA 1
ATOM 2219 C C . LYS A 1 273 ? -7.981 -4.575 11.706 1.00 88.81 273 LYS A C 1
ATOM 2221 O O . LYS A 1 273 ? -6.833 -4.821 11.339 1.00 88.81 273 LYS A O 1
ATOM 2226 N N . ILE A 1 274 ? -8.856 -3.914 10.944 1.00 94.75 274 ILE A N 1
ATOM 2227 C CA . ILE A 1 274 ? -8.508 -3.356 9.630 1.00 94.75 274 ILE A CA 1
ATOM 2228 C C . ILE A 1 274 ? -7.422 -2.279 9.768 1.00 94.75 274 ILE A C 1
ATOM 2230 O O . ILE A 1 274 ? -6.467 -2.307 9.000 1.00 94.75 274 ILE A O 1
ATOM 2234 N N . LEU A 1 275 ? -7.512 -1.375 10.750 1.00 95.81 275 LEU A N 1
ATOM 2235 C CA . LEU A 1 275 ? -6.509 -0.326 10.993 1.00 95.81 275 LEU A CA 1
ATOM 2236 C C . LEU A 1 275 ? -5.137 -0.900 11.333 1.00 95.81 275 LEU A C 1
ATOM 2238 O O . LEU A 1 275 ? -4.148 -0.474 10.742 1.00 95.81 275 LEU A O 1
ATOM 2242 N N . ILE A 1 276 ? -5.078 -1.879 12.240 1.00 94.81 276 ILE A N 1
ATOM 2243 C CA . ILE A 1 276 ? -3.825 -2.566 12.585 1.00 94.81 276 ILE A CA 1
ATOM 2244 C C . ILE A 1 276 ? -3.214 -3.168 11.321 1.00 94.81 276 ILE A C 1
ATOM 2246 O O . ILE A 1 276 ? -2.052 -2.915 11.009 1.00 94.81 276 ILE A O 1
ATOM 2250 N N . TYR A 1 277 ? -4.020 -3.890 10.541 1.00 95.56 277 TYR A N 1
ATOM 2251 C CA . TYR A 1 277 ? -3.556 -4.479 9.294 1.00 95.56 277 TYR A CA 1
ATOM 2252 C C . TYR A 1 277 ? -3.106 -3.414 8.278 1.00 95.56 277 TYR A C 1
ATOM 2254 O O . TYR A 1 277 ? -2.065 -3.576 7.651 1.00 95.56 277 TYR A O 1
ATOM 2262 N N . ALA A 1 278 ? -3.827 -2.301 8.129 1.00 96.62 278 ALA A N 1
ATOM 2263 C CA . ALA A 1 278 ? -3.453 -1.197 7.244 1.00 96.62 278 ALA A CA 1
ATOM 2264 C C . ALA A 1 278 ? -2.104 -0.570 7.640 1.00 96.62 278 ALA A C 1
ATOM 2266 O O . ALA A 1 278 ? -1.265 -0.312 6.776 1.00 96.62 278 ALA A O 1
ATOM 2267 N N . ILE A 1 279 ? -1.862 -0.379 8.940 1.00 96.56 279 ILE A N 1
ATOM 2268 C CA . ILE A 1 279 ? -0.583 0.116 9.467 1.00 96.56 279 ILE A CA 1
ATOM 2269 C C . ILE A 1 279 ? 0.538 -0.884 9.181 1.00 96.56 279 ILE A C 1
ATOM 2271 O O . ILE A 1 279 ? 1.600 -0.480 8.714 1.00 96.56 279 ILE A O 1
ATOM 2275 N N . GLU A 1 280 ? 0.303 -2.188 9.355 1.00 95.69 280 GLU A N 1
ATOM 2276 C CA . GLU A 1 280 ? 1.282 -3.211 8.969 1.00 95.69 280 GLU A CA 1
ATOM 2277 C C . GLU A 1 280 ? 1.608 -3.167 7.469 1.00 95.69 280 GLU A C 1
ATOM 2279 O O . GLU A 1 280 ? 2.762 -3.358 7.082 1.00 95.69 280 GLU A O 1
ATOM 2284 N N . GLN A 1 281 ? 0.617 -2.916 6.605 1.00 96.00 281 GLN A N 1
ATOM 2285 C CA . GLN A 1 281 ? 0.840 -2.759 5.163 1.00 96.00 281 GLN A CA 1
ATOM 2286 C C . GLN A 1 281 ? 1.699 -1.528 4.857 1.00 96.00 281 GLN A C 1
ATOM 2288 O O . GLN A 1 281 ? 2.625 -1.622 4.050 1.00 96.00 281 GLN A O 1
ATOM 2293 N N . LEU A 1 282 ? 1.436 -0.393 5.511 1.00 96.56 282 LEU A N 1
ATOM 2294 C CA . LEU A 1 282 ? 2.232 0.833 5.376 1.00 96.56 282 LEU A CA 1
ATOM 2295 C C . LEU A 1 282 ? 3.671 0.621 5.867 1.00 96.56 282 LEU A C 1
ATOM 2297 O O . LEU A 1 282 ? 4.620 0.976 5.168 1.00 96.56 282 LEU A O 1
ATOM 2301 N N . GLN A 1 283 ? 3.845 -0.047 7.008 1.00 96.06 283 GLN A N 1
ATOM 2302 C CA . GLN A 1 283 ? 5.161 -0.374 7.551 1.00 96.06 283 GLN A CA 1
ATOM 2303 C C . GLN A 1 283 ? 5.955 -1.281 6.605 1.00 96.06 283 GLN A C 1
ATOM 2305 O O . GLN A 1 283 ? 7.109 -0.996 6.286 1.00 96.06 283 GLN A O 1
ATOM 2310 N N . LYS A 1 284 ? 5.326 -2.342 6.081 1.00 95.19 284 LYS A N 1
ATOM 2311 C CA . LYS A 1 284 ? 5.946 -3.229 5.080 1.00 95.19 284 LYS A CA 1
ATOM 2312 C C . LYS A 1 284 ? 6.239 -2.519 3.754 1.00 95.19 284 LYS A C 1
ATOM 2314 O O . LYS A 1 284 ? 7.107 -2.965 3.013 1.00 95.19 284 LYS A O 1
ATOM 2319 N N . SER A 1 285 ? 5.556 -1.411 3.471 1.00 94.75 285 SER A N 1
ATOM 2320 C CA . SER A 1 285 ? 5.831 -0.542 2.318 1.00 94.75 285 SER A CA 1
ATOM 2321 C C . SER A 1 285 ? 7.030 0.396 2.546 1.00 94.75 285 SER A C 1
ATOM 2323 O O . SER A 1 285 ? 7.394 1.157 1.652 1.00 94.75 285 SER A O 1
ATOM 2325 N N . GLY A 1 286 ? 7.668 0.341 3.720 1.00 94.44 286 GLY A N 1
ATOM 2326 C CA . GLY A 1 286 ? 8.845 1.140 4.066 1.00 94.44 286 GLY A CA 1
ATOM 2327 C C . GLY A 1 286 ? 8.530 2.455 4.779 1.00 94.44 286 GLY A C 1
ATOM 2328 O O . GLY A 1 286 ? 9.429 3.287 4.921 1.00 94.44 286 GLY A O 1
ATOM 2329 N N . ILE A 1 287 ? 7.286 2.658 5.226 1.00 96.50 287 ILE A N 1
ATOM 2330 C CA . ILE A 1 287 ? 6.903 3.822 6.029 1.00 96.50 287 ILE A CA 1
ATOM 2331 C C . ILE A 1 287 ? 7.254 3.570 7.494 1.00 96.50 287 ILE A C 1
ATOM 2333 O O . ILE A 1 287 ? 6.967 2.517 8.055 1.00 96.50 287 ILE A O 1
ATOM 2337 N N . GLN A 1 288 ? 7.886 4.557 8.124 1.00 93.69 288 GLN A N 1
ATOM 2338 C CA . GLN A 1 288 ? 8.153 4.526 9.558 1.00 93.69 288 GLN A CA 1
ATOM 2339 C C . GLN A 1 288 ? 6.852 4.806 10.312 1.00 93.69 288 GLN A C 1
ATOM 2341 O O . GLN A 1 288 ? 6.342 5.926 10.270 1.00 93.69 288 GLN A O 1
ATOM 2346 N N . CYS A 1 289 ? 6.323 3.783 10.978 1.00 92.06 289 CYS A N 1
ATOM 2347 C CA . CYS A 1 289 ? 5.097 3.857 11.764 1.00 92.06 289 CYS A CA 1
ATOM 2348 C C . CYS A 1 289 ? 5.427 3.772 13.260 1.00 92.06 289 CYS A C 1
ATOM 2350 O O . CYS A 1 289 ? 6.241 2.949 13.678 1.00 92.06 289 CYS A O 1
ATOM 2352 N N . SER A 1 290 ? 4.786 4.609 14.072 1.00 87.19 290 SER A N 1
ATOM 2353 C CA . SER A 1 290 ? 4.797 4.479 15.527 1.00 87.19 290 SER A CA 1
ATOM 2354 C C . SER A 1 290 ? 3.941 3.279 15.946 1.00 87.19 290 SER A C 1
ATOM 2356 O O . SER A 1 290 ? 3.073 2.812 15.200 1.00 87.19 290 SER A O 1
ATOM 2358 N N . ASN A 1 291 ? 4.198 2.739 17.139 1.00 85.38 291 ASN A N 1
ATOM 2359 C CA . ASN A 1 291 ? 3.427 1.610 17.649 1.00 85.38 291 ASN A CA 1
ATOM 2360 C C . ASN A 1 291 ? 2.053 2.082 18.146 1.00 85.38 291 ASN A C 1
ATOM 2362 O O . ASN A 1 291 ? 1.867 2.330 19.333 1.00 85.38 291 ASN A O 1
ATOM 2366 N N . LEU A 1 292 ? 1.099 2.194 17.221 1.00 90.50 292 LEU A N 1
ATOM 2367 C CA . LEU A 1 292 ? -0.286 2.575 17.512 1.00 90.50 292 LEU A CA 1
ATOM 2368 C C . LEU A 1 292 ? -1.163 1.398 17.932 1.00 90.50 292 LEU A C 1
ATOM 2370 O O . LEU A 1 292 ? -2.345 1.597 18.197 1.00 90.50 292 LEU A O 1
ATOM 2374 N N . LYS A 1 293 ? -0.629 0.171 17.977 1.00 88.81 293 LYS A N 1
ATOM 2375 C CA . LYS A 1 293 ? -1.432 -1.022 18.259 1.00 88.81 293 LYS A CA 1
ATOM 2376 C C . LYS A 1 293 ? -2.154 -0.899 19.598 1.00 88.81 293 LYS A C 1
ATOM 2378 O O . LYS A 1 293 ? -3.365 -1.075 19.636 1.00 88.81 293 LYS A O 1
ATOM 2383 N N . ASN A 1 294 ? -1.435 -0.509 20.649 1.00 83.88 294 ASN A N 1
ATOM 2384 C CA . ASN A 1 294 ? -2.024 -0.311 21.973 1.00 83.88 294 ASN A CA 1
ATOM 2385 C C . ASN A 1 294 ? -3.082 0.799 21.949 1.00 83.88 294 ASN A C 1
ATOM 2387 O O . ASN A 1 294 ? -4.141 0.640 22.540 1.00 83.88 294 ASN A O 1
ATOM 2391 N N . ASN A 1 295 ? -2.833 1.895 21.224 1.00 90.12 295 ASN A N 1
ATOM 2392 C CA . ASN A 1 295 ? -3.782 3.003 21.117 1.00 90.12 295 ASN A CA 1
ATOM 2393 C C . ASN A 1 295 ? -5.078 2.583 20.411 1.00 90.12 295 ASN A C 1
ATOM 2395 O O . ASN A 1 295 ? -6.179 2.937 20.821 1.00 90.12 295 ASN A O 1
ATOM 2399 N N . ILE A 1 296 ? -4.954 1.785 19.351 1.00 89.94 296 ILE A N 1
ATOM 2400 C CA . ILE A 1 296 ? -6.093 1.224 18.627 1.00 89.94 296 ILE A CA 1
ATOM 2401 C C . ILE A 1 296 ? -6.834 0.232 19.523 1.00 89.94 296 ILE A C 1
ATOM 2403 O O . ILE A 1 296 ? -8.049 0.329 19.645 1.00 89.94 296 ILE A O 1
ATOM 2407 N N . GLU A 1 297 ? -6.130 -0.679 20.196 1.00 83.00 297 GLU A N 1
ATOM 2408 C CA . GLU A 1 297 ? -6.729 -1.643 21.126 1.00 83.00 297 GLU A CA 1
ATOM 2409 C C . GLU A 1 297 ? -7.467 -0.948 22.281 1.00 83.00 297 GLU A C 1
ATOM 2411 O O . GLU A 1 297 ? -8.574 -1.364 22.620 1.00 83.00 297 GLU A O 1
ATOM 2416 N N . ASN A 1 298 ? -6.931 0.162 22.801 1.00 79.06 298 ASN A N 1
ATOM 2417 C CA . ASN A 1 298 ? -7.600 1.007 23.794 1.00 79.06 298 ASN A CA 1
ATOM 2418 C C . ASN A 1 298 ? -8.906 1.613 23.275 1.00 79.06 298 ASN A C 1
ATOM 2420 O O . ASN A 1 298 ? -9.813 1.845 24.066 1.00 79.06 298 ASN A O 1
ATOM 2424 N N . LEU A 1 299 ? -9.011 1.891 21.971 1.00 82.06 299 LEU A N 1
ATOM 2425 C CA . LEU A 1 299 ? -10.222 2.411 21.328 1.00 82.06 299 LEU A CA 1
ATOM 2426 C C . LEU A 1 299 ? -11.198 1.297 20.910 1.00 82.06 299 LEU A C 1
ATOM 2428 O O . LEU A 1 299 ? -12.387 1.569 20.728 1.00 82.06 299 LEU A O 1
ATOM 2432 N N . MET A 1 300 ? -10.724 0.054 20.766 1.00 77.38 300 MET A N 1
ATOM 2433 C CA . MET A 1 300 ? -11.505 -1.144 20.415 1.00 77.38 300 MET A CA 1
ATOM 2434 C C . MET A 1 300 ? -12.285 -1.696 21.617 1.00 77.38 300 MET A C 1
ATOM 2436 O O . MET A 1 300 ? -12.143 -2.865 22.002 1.00 77.38 300 MET A O 1
ATOM 2440 N N . TRP A 1 301 ? -13.100 -0.844 22.228 1.00 65.19 301 TRP A N 1
ATOM 2441 C CA . TRP A 1 301 ? -13.930 -1.202 23.373 1.00 65.19 301 TRP A CA 1
ATOM 2442 C C . TRP A 1 301 ? -15.422 -1.197 23.058 1.00 65.19 301 TRP A C 1
ATOM 2444 O O . TRP A 1 301 ? -16.207 -1.437 23.968 1.00 65.19 301 TRP A O 1
ATOM 2454 N N . PHE A 1 302 ? -15.832 -0.970 21.802 1.00 59.00 302 PHE A N 1
ATOM 2455 C CA . PHE A 1 302 ? -17.209 -1.245 21.393 1.00 59.00 302 PHE A CA 1
ATOM 2456 C C . PHE A 1 302 ? -17.499 -2.729 21.608 1.00 59.00 302 PHE A C 1
ATOM 2458 O O . PHE A 1 302 ? -17.158 -3.567 20.776 1.00 59.00 302 PHE A O 1
ATOM 2465 N N . VAL A 1 303 ? -18.101 -3.037 22.749 1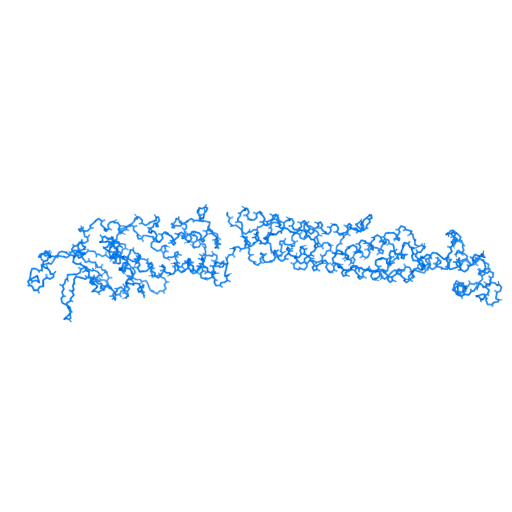.00 56.25 303 VAL A N 1
ATOM 2466 C CA . VAL A 1 303 ? -18.720 -4.324 23.007 1.00 56.25 303 VAL A CA 1
ATOM 2467 C C . VAL A 1 303 ? -20.090 -4.227 22.356 1.00 56.25 303 VAL A C 1
ATOM 2469 O O . VAL A 1 303 ? -20.778 -3.225 22.559 1.00 56.25 303 VAL A O 1
ATOM 2472 N N . GLY A 1 304 ? -20.432 -5.184 21.495 1.00 55.31 304 GLY A N 1
ATOM 2473 C CA . GLY A 1 304 ? -21.666 -5.153 20.710 1.00 55.31 304 GLY A CA 1
ATOM 2474 C C . GLY A 1 304 ? -22.944 -5.215 21.561 1.00 55.31 304 GLY A C 1
ATOM 2475 O O . GLY A 1 304 ? -23.052 -4.651 22.643 1.00 55.31 304 GLY A O 1
ATOM 2476 N N . GLY A 1 305 ? -23.968 -5.907 21.068 1.00 58.75 305 GLY A N 1
ATOM 2477 C CA . GLY A 1 305 ? -25.201 -6.145 21.824 1.00 58.75 305 GLY A CA 1
ATOM 2478 C C . GLY A 1 305 ? -26.358 -5.209 21.479 1.00 58.75 305 GLY A C 1
ATOM 2479 O O . GLY A 1 305 ? -26.279 -4.329 20.621 1.00 58.75 305 GLY A O 1
ATOM 2480 N N . ASN A 1 306 ? -27.501 -5.468 22.109 1.00 67.44 306 ASN A N 1
ATOM 2481 C CA . ASN A 1 306 ? -28.738 -4.765 21.803 1.00 67.44 306 ASN A CA 1
ATOM 2482 C C . ASN A 1 306 ? -28.689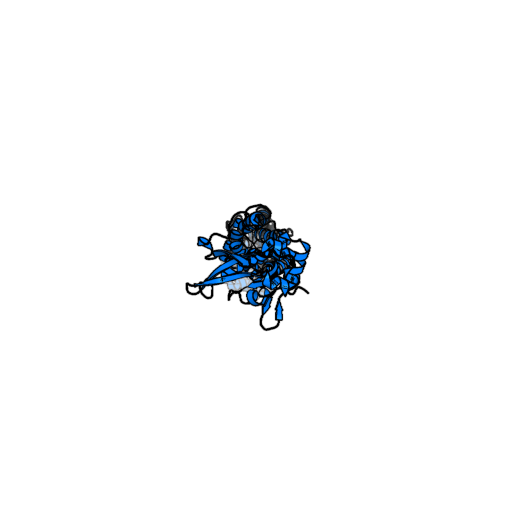 -3.338 22.377 1.00 67.44 306 ASN A C 1
ATOM 2484 O O . ASN A 1 306 ? -28.865 -3.136 23.581 1.00 67.44 306 ASN A O 1
ATOM 2488 N N . SER A 1 307 ? -28.484 -2.349 21.503 1.00 70.44 307 SER A N 1
ATOM 2489 C CA . SER A 1 307 ? -28.357 -0.935 21.876 1.00 70.44 307 SER A CA 1
ATOM 2490 C C . SER A 1 307 ? -29.559 -0.405 22.659 1.00 70.44 307 SER A C 1
ATOM 2492 O O . SER A 1 307 ? -29.392 0.421 23.552 1.00 70.44 307 SER A O 1
ATOM 2494 N N . GLN A 1 308 ? -30.768 -0.917 22.404 1.00 70.38 308 GLN A N 1
ATOM 2495 C CA . GLN A 1 308 ? -31.962 -0.540 23.161 1.00 70.38 308 GLN A CA 1
ATOM 2496 C C . GLN A 1 308 ? -31.928 -1.091 24.590 1.00 70.38 308 GLN A C 1
ATOM 2498 O O . GLN A 1 308 ? -32.257 -0.362 25.526 1.00 70.38 308 GLN A O 1
ATOM 2503 N N . LYS A 1 309 ? -31.488 -2.343 24.783 1.00 71.19 309 LYS A N 1
ATOM 2504 C CA . LYS A 1 309 ? -31.300 -2.926 26.124 1.00 71.19 309 LYS A CA 1
ATOM 2505 C C . LYS A 1 309 ? -30.227 -2.165 26.908 1.00 71.19 309 LYS A C 1
ATOM 2507 O O . LYS A 1 309 ? -30.437 -1.828 28.070 1.00 71.19 309 LYS A O 1
ATOM 2512 N N . ILE A 1 310 ? -29.108 -1.828 26.267 1.00 77.69 310 ILE A N 1
ATOM 2513 C CA . ILE A 1 310 ? -28.022 -1.061 26.897 1.00 77.69 310 ILE A CA 1
ATOM 2514 C C . ILE A 1 310 ? -28.490 0.351 27.268 1.00 77.69 310 ILE A C 1
ATOM 2516 O O . ILE A 1 310 ? -28.231 0.819 28.375 1.00 77.69 310 ILE A O 1
ATOM 2520 N N . LEU A 1 311 ? -29.247 1.005 26.387 1.00 79.88 311 LEU A N 1
ATOM 2521 C CA . LEU A 1 311 ? -29.844 2.311 26.653 1.00 79.88 311 LEU A CA 1
ATOM 2522 C C . LEU A 1 311 ? -30.783 2.264 27.869 1.00 79.88 311 LEU A C 1
ATOM 2524 O O . LEU A 1 311 ? -30.756 3.156 28.718 1.00 79.88 311 LEU A O 1
ATOM 2528 N N . GLN A 1 312 ? -31.608 1.218 27.970 1.00 75.56 312 GLN A N 1
ATOM 2529 C CA . GLN A 1 312 ? -32.474 0.993 29.129 1.00 75.56 312 GLN A CA 1
ATOM 2530 C C . GLN A 1 312 ? -31.663 0.771 30.411 1.00 75.56 312 GLN A C 1
ATOM 2532 O O . GLN A 1 312 ? -32.016 1.328 31.450 1.00 75.56 312 GLN A O 1
ATOM 2537 N N . LEU A 1 313 ? -30.557 0.025 30.348 1.00 77.44 313 LEU A N 1
ATOM 2538 C CA . LEU A 1 313 ? -29.664 -0.165 31.490 1.00 77.44 313 LEU A CA 1
ATOM 2539 C C . LEU A 1 313 ? -29.058 1.166 31.952 1.00 77.44 313 LEU A C 1
ATOM 2541 O O . LEU A 1 313 ? -29.124 1.485 33.134 1.00 77.44 313 LEU A O 1
ATOM 2545 N N . GLN A 1 314 ? -28.517 1.968 31.033 1.00 82.62 314 GLN A N 1
ATOM 2546 C CA . GLN A 1 314 ? -27.929 3.278 31.341 1.00 82.62 314 GLN A CA 1
ATOM 2547 C C . GLN A 1 314 ? -28.951 4.227 31.988 1.00 82.62 314 GLN A C 1
ATOM 2549 O O . GLN A 1 314 ? -28.636 4.881 32.984 1.00 82.62 314 GLN A O 1
ATOM 2554 N N . LYS A 1 315 ? -30.194 4.250 31.482 1.00 77.75 315 LYS A N 1
ATOM 2555 C CA . LYS A 1 315 ? -31.321 4.984 32.087 1.00 77.75 315 LYS A CA 1
ATOM 2556 C C . LYS A 1 315 ? -31.573 4.548 33.525 1.00 77.75 315 LYS A C 1
ATOM 2558 O O . LYS A 1 315 ? -31.639 5.385 34.423 1.00 77.75 315 LYS A O 1
ATOM 2563 N N . LYS A 1 316 ? -31.682 3.239 33.754 1.00 69.56 316 LYS A N 1
ATOM 2564 C CA . LYS A 1 316 ? -31.934 2.675 35.084 1.00 69.56 316 LYS A CA 1
ATOM 2565 C C . LYS A 1 316 ? -30.775 2.951 36.055 1.00 69.56 316 LYS A C 1
ATOM 2567 O O . LYS A 1 316 ? -31.013 3.381 37.179 1.00 69.56 316 LYS A O 1
ATOM 2572 N N . LEU A 1 317 ? -29.525 2.821 35.607 1.00 76.25 317 LEU A N 1
ATOM 2573 C CA . LEU A 1 317 ? -28.331 3.175 36.386 1.00 76.25 317 LEU A CA 1
ATOM 2574 C C . LEU A 1 317 ? -28.321 4.660 36.785 1.00 76.25 317 LEU A C 1
ATOM 2576 O O . LEU A 1 317 ? -28.077 4.978 37.949 1.00 76.25 317 LEU A O 1
ATOM 2580 N N . ASN A 1 318 ? -28.663 5.559 35.856 1.00 77.69 318 ASN A N 1
ATOM 2581 C CA . ASN A 1 318 ? -28.819 6.987 36.138 1.00 77.69 318 ASN A CA 1
ATOM 2582 C C . ASN A 1 318 ? -29.922 7.264 37.172 1.00 77.69 318 ASN A C 1
ATOM 2584 O O . ASN A 1 318 ? -29.719 8.091 38.061 1.00 77.69 318 ASN A O 1
ATOM 2588 N N . ILE A 1 319 ? -31.071 6.580 37.076 1.00 65.19 319 ILE A N 1
ATOM 2589 C CA . ILE A 1 319 ? -32.183 6.686 38.042 1.00 65.19 319 ILE A CA 1
ATOM 2590 C C . ILE A 1 319 ? -31.735 6.245 39.441 1.00 65.19 319 ILE A C 1
ATOM 2592 O O . ILE A 1 319 ? -32.069 6.896 40.428 1.00 65.19 319 ILE A O 1
ATOM 2596 N N . LEU A 1 320 ? -30.929 5.184 39.532 1.00 60.44 320 LEU A N 1
ATOM 2597 C CA . LEU A 1 320 ? -30.351 4.699 40.791 1.00 60.44 320 LEU A CA 1
ATOM 2598 C C . LEU A 1 320 ? -29.248 5.616 41.354 1.00 60.44 320 LEU A C 1
ATOM 2600 O O . LEU A 1 320 ? -28.698 5.329 42.418 1.00 60.44 320 LEU A O 1
ATOM 2604 N N . GLY A 1 321 ? -28.909 6.705 40.657 1.00 69.62 321 GLY A N 1
ATOM 2605 C CA . GLY A 1 321 ? -27.848 7.632 41.046 1.00 69.62 321 GLY A CA 1
ATOM 2606 C C . GLY A 1 321 ? -26.435 7.085 40.827 1.00 69.62 321 GLY A C 1
ATOM 2607 O O . GLY A 1 321 ? -25.476 7.689 41.311 1.00 69.62 321 GLY A O 1
ATOM 2608 N N . MET A 1 322 ? -26.300 5.971 40.102 1.00 76.38 322 MET A N 1
ATOM 2609 C CA . MET A 1 322 ? -25.017 5.343 39.794 1.00 76.38 322 MET A CA 1
ATOM 2610 C C . MET A 1 322 ? -24.319 6.130 38.694 1.00 76.38 322 MET A C 1
ATOM 2612 O O . MET A 1 322 ? -24.938 6.557 37.716 1.00 76.38 322 MET A O 1
ATOM 2616 N N . LYS A 1 323 ? -23.019 6.344 38.861 1.00 82.88 323 LYS A N 1
ATOM 2617 C CA . LYS A 1 323 ? -22.237 7.215 37.983 1.00 82.88 323 LYS A CA 1
ATOM 2618 C C . LYS A 1 323 ? -21.121 6.418 37.337 1.00 82.88 323 LYS A C 1
ATOM 2620 O O . LYS A 1 323 ? -20.590 5.491 37.933 1.00 82.88 323 LYS A O 1
ATOM 2625 N N . GLY A 1 324 ? -20.741 6.787 36.125 1.00 78.75 324 GLY A N 1
ATOM 2626 C CA . GLY A 1 324 ? -19.449 6.377 35.599 1.00 78.75 324 GLY A CA 1
ATOM 2627 C C . GLY A 1 324 ? -18.309 7.059 36.365 1.00 78.75 324 GLY A C 1
ATOM 2628 O O . GLY A 1 324 ? -18.538 7.879 37.263 1.00 78.75 324 GLY A O 1
ATOM 2629 N N . SER A 1 325 ? -17.067 6.767 35.984 1.00 73.69 325 SER A N 1
ATOM 2630 C CA . SER A 1 325 ? -15.877 7.395 36.572 1.00 73.69 325 SER A CA 1
ATOM 2631 C C . SER A 1 325 ? -15.866 8.924 36.410 1.00 73.69 325 SER A C 1
ATOM 2633 O O . SER A 1 325 ? -15.197 9.630 37.162 1.00 73.69 325 SER A O 1
ATOM 2635 N N . ARG A 1 326 ? -16.659 9.448 35.464 1.00 70.88 326 ARG A N 1
ATOM 2636 C CA . ARG A 1 326 ? -16.713 10.873 35.097 1.00 70.88 326 ARG A CA 1
ATOM 2637 C C . ARG A 1 326 ? -18.058 11.535 35.380 1.00 70.88 326 ARG A C 1
ATOM 2639 O O . ARG A 1 326 ? -18.281 12.668 34.958 1.00 70.88 326 ARG A O 1
ATOM 2646 N N . GLY A 1 327 ? -18.963 10.851 36.079 1.00 80.38 327 GLY A N 1
ATOM 2647 C CA . GLY A 1 327 ? -20.262 11.399 36.470 1.00 80.38 327 GLY A CA 1
ATOM 2648 C C . GLY A 1 327 ? -21.454 10.677 35.843 1.00 80.38 327 GLY A C 1
ATOM 2649 O O . GLY A 1 327 ? -21.440 9.461 35.681 1.00 80.38 327 GLY A O 1
ATOM 2650 N N . LYS A 1 328 ? -22.535 11.417 35.569 1.00 84.25 328 LYS A N 1
ATOM 2651 C CA . LYS A 1 328 ? -23.797 10.842 35.070 1.00 84.25 328 LYS A CA 1
ATOM 2652 C C . LYS A 1 328 ? -23.568 10.120 33.736 1.00 84.25 328 LYS A C 1
ATOM 2654 O O . LYS A 1 328 ? -22.879 10.653 32.866 1.00 84.25 328 LYS A O 1
ATOM 2659 N N . LEU A 1 329 ? -24.150 8.930 33.573 1.00 81.31 329 LEU A N 1
ATOM 2660 C CA . LEU A 1 329 ? -24.029 8.177 32.329 1.00 81.31 329 LEU A CA 1
ATOM 2661 C C . LEU A 1 329 ? -24.732 8.908 31.190 1.00 81.31 329 LEU A C 1
ATOM 2663 O O . LEU A 1 329 ? -25.814 9.478 31.362 1.00 81.31 329 LEU A O 1
ATOM 2667 N N . LYS A 1 330 ? -24.137 8.827 30.002 1.00 78.25 330 LYS A N 1
ATOM 2668 C CA . LYS A 1 330 ? -24.822 9.158 28.759 1.00 78.25 330 LYS A CA 1
ATOM 2669 C C . LYS A 1 330 ? -25.662 7.953 28.341 1.00 78.25 330 LYS A C 1
ATOM 2671 O O . LYS A 1 330 ? -25.192 6.825 28.388 1.00 78.25 330 LYS A O 1
ATOM 2676 N N . GLU A 1 331 ? -26.901 8.210 27.954 1.00 85.19 331 GLU A N 1
ATOM 2677 C CA . GLU A 1 331 ? -27.844 7.199 27.478 1.00 85.19 331 GLU A CA 1
ATOM 2678 C C . GLU A 1 331 ? -27.678 7.072 25.958 1.00 85.19 331 GLU A C 1
ATOM 2680 O O . GLU A 1 331 ? -28.449 7.637 25.186 1.00 85.19 331 GLU A O 1
ATOM 2685 N N . ASP A 1 332 ? -26.603 6.416 25.525 1.00 71.75 332 ASP A N 1
ATOM 2686 C CA . ASP A 1 332 ? -26.208 6.281 24.116 1.00 71.75 332 ASP A CA 1
ATOM 2687 C C . ASP A 1 332 ? -26.316 4.850 23.570 1.00 71.75 332 ASP A C 1
ATOM 2689 O O . ASP A 1 332 ? -26.085 4.630 22.382 1.00 71.75 332 ASP A O 1
ATOM 2693 N N . GLY A 1 333 ? -26.701 3.883 24.407 1.00 74.75 333 GLY A N 1
ATOM 2694 C CA . GLY A 1 333 ? -26.868 2.491 24.000 1.00 74.75 333 GLY A CA 1
ATOM 2695 C C . GLY A 1 333 ? -25.553 1.754 23.739 1.00 74.75 333 GLY A C 1
ATOM 2696 O O . GLY A 1 333 ? -25.589 0.675 23.152 1.00 74.75 333 GLY A O 1
ATOM 2697 N N . VAL A 1 334 ? -24.409 2.303 24.171 1.00 73.94 334 VAL A N 1
ATOM 2698 C CA . VAL A 1 334 ? -23.084 1.681 24.024 1.00 73.94 334 VAL A CA 1
ATOM 2699 C C . VAL A 1 334 ? -22.579 1.181 25.379 1.00 73.94 334 VAL A C 1
ATOM 2701 O O . VAL A 1 334 ? -22.401 1.955 26.323 1.00 73.94 334 VAL A O 1
ATOM 2704 N N . PHE A 1 335 ? -22.314 -0.125 25.493 1.00 73.62 335 PHE A N 1
ATOM 2705 C CA . PHE A 1 335 ? -21.852 -0.714 26.750 1.00 73.62 335 PHE A CA 1
ATOM 2706 C C . PHE A 1 335 ? -20.340 -0.505 26.906 1.00 73.62 335 PHE A C 1
ATOM 2708 O O . PHE A 1 335 ? -19.529 -1.303 26.446 1.00 73.62 335 PHE A O 1
ATOM 2715 N N . GLY A 1 336 ? -19.967 0.618 27.522 1.00 70.50 336 GLY A N 1
ATOM 2716 C CA . GLY A 1 336 ? -18.574 1.035 27.717 1.00 70.50 336 GLY A CA 1
ATOM 2717 C C . GLY A 1 336 ? -18.047 0.956 29.142 1.00 70.50 336 GLY A C 1
ATOM 2718 O O . GLY A 1 336 ? -18.776 0.611 30.070 1.00 70.50 336 GLY A O 1
ATOM 2719 N N . GLU A 1 337 ? -16.795 1.387 29.329 1.00 69.31 337 GLU A N 1
ATOM 2720 C CA . GLU A 1 337 ? -16.129 1.475 30.639 1.00 69.31 337 GLU A CA 1
ATOM 2721 C C . GLU A 1 337 ? -16.955 2.267 31.663 1.00 69.31 337 GLU A C 1
ATOM 2723 O O . GLU A 1 337 ? -17.111 1.834 32.800 1.00 69.31 337 GLU A O 1
ATOM 2728 N N . GLU A 1 338 ? -17.558 3.387 31.258 1.00 77.31 338 GLU A N 1
ATOM 2729 C CA . GLU A 1 338 ? -18.410 4.188 32.144 1.00 77.31 338 GLU A CA 1
ATOM 2730 C C . GLU A 1 338 ? -19.667 3.415 32.582 1.00 77.31 338 GLU A C 1
ATOM 2732 O O . GLU A 1 338 ? -20.025 3.448 33.759 1.00 77.31 338 GLU A O 1
ATOM 2737 N N . THR A 1 339 ? -20.300 2.669 31.664 1.00 78.75 339 THR A N 1
ATOM 2738 C CA . THR A 1 339 ? -21.488 1.846 31.969 1.00 78.75 339 THR A CA 1
ATOM 2739 C C . THR A 1 339 ? -21.108 0.675 32.874 1.00 78.75 339 THR A C 1
ATOM 2741 O O . THR A 1 339 ? -21.800 0.414 33.854 1.00 78.75 339 THR A O 1
ATOM 2744 N N . LEU A 1 340 ? -19.965 0.028 32.616 1.00 74.88 340 LEU A N 1
ATOM 2745 C CA . LEU A 1 340 ? -19.410 -1.022 33.469 1.00 74.88 340 LEU A CA 1
ATOM 2746 C C . LEU A 1 340 ? -19.020 -0.487 34.857 1.00 74.88 340 LEU A C 1
ATOM 2748 O O . LEU A 1 340 ? -19.238 -1.157 35.862 1.00 74.88 340 LEU A O 1
ATOM 2752 N N . CYS A 1 341 ? -18.470 0.724 34.941 1.00 75.88 341 CYS A N 1
ATOM 2753 C CA . CYS A 1 341 ? -18.125 1.378 36.202 1.00 75.88 341 CYS A CA 1
ATOM 2754 C C . CYS A 1 341 ? -19.380 1.650 37.041 1.00 75.88 341 CYS A C 1
ATOM 2756 O O . CYS A 1 341 ? -19.432 1.263 38.210 1.00 75.88 341 CYS A O 1
ATOM 2758 N N . ALA A 1 342 ? -20.413 2.241 36.437 1.00 80.25 342 ALA A N 1
ATOM 2759 C CA . ALA A 1 342 ? -21.696 2.466 37.096 1.00 80.25 342 ALA A CA 1
ATOM 2760 C C . ALA A 1 342 ? -22.382 1.150 37.489 1.00 80.25 342 ALA A C 1
ATOM 2762 O O . ALA A 1 342 ? -22.941 1.039 38.578 1.00 80.25 342 ALA A O 1
ATOM 2763 N N . TRP A 1 343 ? -22.286 0.123 36.646 1.00 74.12 343 TRP A N 1
ATOM 2764 C CA . TRP A 1 343 ? -22.757 -1.221 36.964 1.00 74.12 343 TRP A CA 1
ATOM 2765 C C . TRP A 1 343 ? -22.027 -1.828 38.173 1.00 74.12 343 TRP A C 1
ATOM 2767 O O . TRP A 1 343 ? -22.655 -2.335 39.101 1.00 74.12 343 TRP A O 1
ATOM 2777 N N . ASN A 1 344 ? -20.701 -1.706 38.234 1.00 69.12 344 ASN A N 1
ATOM 2778 C CA . ASN A 1 344 ? -19.915 -2.168 39.379 1.00 69.12 344 ASN A CA 1
ATOM 2779 C C . ASN A 1 344 ? -20.256 -1.395 40.664 1.00 69.12 344 ASN A C 1
ATOM 2781 O O . ASN A 1 344 ? -20.196 -1.960 41.759 1.00 69.12 344 ASN A O 1
ATOM 2785 N N . GLN A 1 345 ? -20.655 -0.124 40.554 1.00 70.62 345 GLN A N 1
ATOM 2786 C CA . GLN A 1 345 ? -21.166 0.636 41.696 1.00 70.62 345 GLN A CA 1
ATOM 2787 C C . GLN A 1 345 ? -22.473 0.059 42.232 1.00 70.62 345 GLN A C 1
ATOM 2789 O O . GLN A 1 345 ? -22.603 -0.018 43.449 1.00 70.62 345 GLN A O 1
ATOM 2794 N N . VAL A 1 346 ? -23.382 -0.442 41.382 1.00 62.44 346 VAL A N 1
ATOM 2795 C CA . VAL A 1 346 ? -24.584 -1.161 41.851 1.00 62.44 346 VAL A CA 1
ATOM 2796 C C . VAL A 1 346 ? -24.178 -2.305 42.776 1.00 62.44 346 VAL A C 1
ATOM 2798 O O . VAL A 1 346 ? -24.656 -2.383 43.906 1.00 62.44 346 VAL A O 1
ATOM 2801 N N . SER A 1 347 ? -23.230 -3.143 42.347 1.00 52.94 347 SER A N 1
ATOM 2802 C CA . SER A 1 347 ? -22.717 -4.245 43.165 1.00 52.94 347 SER A CA 1
ATOM 2803 C C . SER A 1 347 ? -22.106 -3.762 44.489 1.00 52.94 347 SER A C 1
ATOM 2805 O O . SER A 1 347 ? -22.398 -4.325 45.545 1.00 52.94 347 SER A O 1
ATOM 2807 N N . LYS A 1 348 ? -21.297 -2.699 44.463 1.00 52.53 348 LYS A N 1
ATOM 2808 C CA . LYS A 1 348 ? -20.639 -2.159 45.663 1.00 52.53 348 LYS A CA 1
ATOM 2809 C C . LYS A 1 348 ? -21.635 -1.521 46.641 1.00 52.53 348 LYS A C 1
ATOM 2811 O O . LYS A 1 348 ? -21.517 -1.701 47.855 1.00 52.53 348 LYS A O 1
ATOM 2816 N N . SER A 1 349 ? -22.638 -0.810 46.134 1.00 51.16 349 SER A N 1
ATOM 2817 C CA . SER A 1 349 ? -23.718 -0.206 46.924 1.00 51.16 349 SER A CA 1
ATOM 2818 C C . SER A 1 349 ? -24.688 -1.249 47.484 1.00 51.16 349 SER A C 1
ATOM 2820 O O . SER A 1 349 ? -25.252 -1.046 48.558 1.00 51.16 349 SER A O 1
ATOM 2822 N N . LEU A 1 350 ? -24.856 -2.389 46.807 1.00 48.38 350 LEU A N 1
ATOM 2823 C CA . LEU A 1 350 ? -25.599 -3.535 47.333 1.00 48.38 350 LEU A CA 1
ATOM 2824 C C . LEU A 1 350 ? -24.897 -4.154 48.543 1.00 48.38 350 LEU A C 1
ATOM 2826 O O . LEU A 1 350 ? -25.539 -4.283 49.585 1.00 48.38 350 LEU A O 1
ATOM 2830 N N . VAL A 1 351 ? -23.595 -4.445 48.417 1.00 41.12 351 VAL A N 1
ATOM 2831 C CA . VAL A 1 351 ? -22.756 -5.036 49.479 1.00 41.12 351 VAL A CA 1
ATOM 2832 C C . VAL A 1 351 ? -22.655 -4.123 50.703 1.00 41.12 351 VAL A C 1
ATOM 2834 O O . VAL A 1 351 ? -22.660 -4.598 51.831 1.00 41.12 351 VAL A O 1
ATOM 2837 N N . SER A 1 352 ? -22.595 -2.807 50.495 1.00 40.34 352 SER A N 1
ATOM 2838 C CA . SER A 1 352 ? -22.459 -1.824 51.582 1.00 40.34 352 SER A CA 1
ATOM 2839 C C . SER A 1 352 ? -23.786 -1.274 52.122 1.00 40.34 352 SER A C 1
ATOM 2841 O O . SER A 1 352 ? -23.771 -0.420 53.002 1.00 40.34 352 SER A O 1
ATOM 2843 N N . GLY A 1 353 ? -24.938 -1.701 51.587 1.00 39.34 353 GLY A N 1
ATOM 2844 C CA . GLY A 1 353 ? -26.255 -1.205 52.017 1.00 39.34 353 GLY A CA 1
ATOM 2845 C C . GLY A 1 353 ? -26.550 0.266 51.674 1.00 39.34 353 GLY A C 1
ATOM 2846 O O . GLY A 1 353 ? -27.570 0.795 52.100 1.00 39.34 353 GLY A O 1
ATOM 2847 N N . SER A 1 354 ? -25.703 0.921 50.877 1.00 41.53 354 SER A N 1
ATOM 2848 C CA . SER A 1 354 ? -25.656 2.379 50.685 1.00 41.53 354 SER A CA 1
ATOM 2849 C C . SER A 1 354 ? -26.359 2.884 49.414 1.00 41.53 354 SER A C 1
ATOM 2851 O O . SER A 1 354 ? -26.019 3.945 48.893 1.00 41.53 354 SER A O 1
ATOM 2853 N N . VAL A 1 355 ? -27.334 2.134 48.878 1.00 43.75 355 VAL A N 1
ATOM 2854 C CA . VAL A 1 355 ? -28.062 2.552 47.663 1.00 43.75 355 VAL A CA 1
ATOM 2855 C C . VAL A 1 355 ? -28.834 3.856 47.960 1.00 43.75 355 VAL A C 1
ATOM 2857 O O . VAL A 1 355 ? -29.752 3.822 48.784 1.00 43.75 355 VAL A O 1
ATOM 2860 N N . PRO A 1 356 ? -28.517 4.992 47.300 1.00 38.81 356 PRO A N 1
ATOM 2861 C CA . PRO A 1 356 ? -28.934 6.331 47.746 1.00 38.81 356 PRO A CA 1
ATOM 2862 C C . PRO A 1 356 ? -30.447 6.596 47.844 1.00 38.81 356 PRO A C 1
ATOM 2864 O O . PRO A 1 356 ? -30.860 7.536 48.516 1.00 38.81 356 PRO A O 1
ATOM 2867 N N . VAL A 1 357 ? -31.288 5.797 47.180 1.00 36.50 357 VAL A N 1
ATOM 2868 C CA . VAL A 1 357 ? -32.716 6.106 46.958 1.00 36.50 357 VAL A CA 1
ATOM 2869 C C . VAL A 1 357 ? -33.661 5.420 47.978 1.00 36.50 357 VAL A C 1
ATOM 2871 O O . VAL A 1 357 ? -34.854 5.700 48.002 1.00 36.50 357 VAL A O 1
ATOM 2874 N N . LEU A 1 358 ? -33.168 4.541 48.865 1.00 35.78 358 LEU A N 1
ATOM 2875 C CA . LEU A 1 358 ? -33.969 3.663 49.756 1.00 35.78 358 LEU A CA 1
ATOM 2876 C C . LEU A 1 358 ? -34.645 4.354 50.975 1.00 35.78 358 LEU A C 1
ATOM 2878 O O . LEU A 1 358 ? -34.728 3.756 52.047 1.00 35.78 358 LEU A O 1
ATOM 2882 N N . THR A 1 359 ? -35.095 5.611 50.870 1.00 33.88 359 THR A N 1
ATOM 2883 C CA . THR A 1 359 ? -35.444 6.439 52.049 1.00 33.88 359 THR A CA 1
ATOM 2884 C C . THR A 1 359 ? -36.918 6.905 52.261 1.00 33.88 359 THR A C 1
ATOM 2886 O O . THR A 1 359 ? -37.104 7.620 53.247 1.00 33.88 359 THR A O 1
ATOM 2889 N N . TYR A 1 360 ? -37.985 6.521 51.509 1.00 30.64 360 TYR A N 1
ATOM 2890 C CA . TYR A 1 360 ? -39.355 7.129 51.628 1.00 30.64 360 TYR A CA 1
ATOM 2891 C C . TYR A 1 360 ? -40.701 6.369 51.223 1.00 30.64 360 TYR A C 1
ATOM 2893 O O . TYR A 1 360 ? -41.427 6.914 50.404 1.00 30.64 360 TYR A O 1
ATOM 2901 N N . VAL A 1 361 ? -41.180 5.227 51.787 1.00 34.66 361 VAL A N 1
ATOM 2902 C CA . VAL A 1 361 ? -42.581 4.681 51.608 1.00 34.66 361 VAL A CA 1
ATOM 2903 C C . VAL A 1 361 ? -43.194 4.168 52.954 1.00 34.66 361 VAL A C 1
ATOM 2905 O O . VAL A 1 361 ? -42.489 4.131 53.953 1.00 34.66 361 VAL A O 1
ATOM 2908 N N . ASP A 1 362 ? -44.497 3.847 53.063 1.00 40.06 362 ASP A N 1
ATOM 2909 C CA . ASP A 1 362 ? -45.174 3.264 54.255 1.00 40.06 362 ASP A CA 1
ATOM 2910 C C . ASP A 1 362 ? -46.070 2.070 53.841 1.00 40.06 362 ASP A C 1
ATOM 2912 O O . ASP A 1 362 ? -46.792 2.158 52.851 1.00 40.06 362 ASP A O 1
ATOM 2916 N N . ILE A 1 363 ? -46.008 0.945 54.566 1.00 38.72 363 ILE A N 1
ATOM 2917 C CA . ILE A 1 363 ? -46.507 -0.384 54.139 1.00 38.72 363 ILE A CA 1
ATOM 2918 C C . ILE A 1 363 ? -47.939 -0.668 54.625 1.00 38.72 363 ILE A C 1
ATOM 2920 O O . ILE A 1 363 ? -48.633 -1.503 54.049 1.00 38.72 363 ILE A O 1
ATOM 2924 N N . LEU A 1 364 ? -48.424 0.038 55.651 1.00 44.78 364 LEU A N 1
ATOM 2925 C CA . LEU A 1 364 ? -49.774 -0.165 56.205 1.00 44.78 364 LEU A CA 1
ATOM 2926 C C . LEU A 1 364 ? -50.882 0.561 55.419 1.00 44.78 364 LEU A C 1
ATOM 2928 O O . LEU A 1 364 ? -52.031 0.607 55.856 1.00 44.78 364 LEU A O 1
ATOM 2932 N N . GLN A 1 365 ? -50.564 1.124 54.251 1.00 48.28 365 GLN A N 1
ATOM 2933 C CA . GLN A 1 365 ? -51.550 1.758 53.382 1.00 48.28 365 GLN A CA 1
ATOM 2934 C C . GLN A 1 365 ? -52.324 0.696 52.593 1.00 48.28 365 GLN A C 1
ATOM 2936 O O . GLN A 1 365 ? -51.929 0.307 51.493 1.00 48.28 365 GLN A O 1
ATOM 2941 N N . SER A 1 366 ? -53.458 0.263 53.150 1.00 45.56 366 SER A N 1
ATOM 2942 C CA . SER A 1 366 ? -54.390 -0.704 52.549 1.00 45.56 366 SER A CA 1
ATOM 2943 C C . SER A 1 366 ? -54.749 -0.386 51.096 1.00 45.56 366 SER A C 1
ATOM 2945 O O . SER A 1 366 ? -54.944 -1.296 50.305 1.00 45.56 366 SER A O 1
ATOM 2947 N N . ASN A 1 367 ? -54.777 0.897 50.730 1.00 44.72 367 ASN A N 1
ATOM 2948 C CA . ASN A 1 367 ? -55.142 1.367 49.391 1.00 44.72 367 ASN A CA 1
ATOM 2949 C C . ASN A 1 367 ? -54.055 1.119 48.327 1.00 44.72 367 ASN A C 1
ATOM 2951 O O . ASN A 1 367 ? -54.335 1.245 47.140 1.00 44.72 367 ASN A O 1
ATOM 2955 N N . LEU A 1 368 ? -52.815 0.826 48.738 1.00 41.91 368 LEU A N 1
ATOM 2956 C CA . LEU A 1 368 ? -51.686 0.550 47.840 1.00 41.91 368 LEU A CA 1
ATOM 2957 C C . LEU A 1 368 ? -51.357 -0.942 47.745 1.00 41.91 368 LEU A C 1
ATOM 2959 O O . LEU A 1 368 ? -50.820 -1.380 46.731 1.00 41.91 368 LEU A O 1
ATOM 2963 N N . THR A 1 369 ? -51.617 -1.709 48.808 1.00 46.22 369 THR A N 1
ATOM 2964 C CA . THR A 1 369 ? -51.151 -3.101 48.933 1.00 46.22 369 THR A CA 1
ATOM 2965 C C . THR A 1 369 ? -52.275 -4.125 49.083 1.00 46.22 369 THR A C 1
ATOM 2967 O O . THR A 1 369 ? -51.988 -5.320 49.038 1.00 46.22 369 THR A O 1
ATOM 2970 N N . ASP A 1 370 ? -53.525 -3.689 49.292 1.00 51.94 370 ASP A N 1
ATOM 2971 C CA . ASP A 1 370 ? -54.680 -4.523 49.670 1.00 51.94 370 ASP A CA 1
ATOM 2972 C C . ASP A 1 370 ? -54.445 -5.402 50.920 1.00 51.94 370 ASP A C 1
ATOM 2974 O O . ASP A 1 370 ? -55.188 -6.354 51.188 1.00 51.94 370 ASP A O 1
ATOM 2978 N N . VAL A 1 371 ? -53.416 -5.083 51.717 1.00 57.06 371 VAL A N 1
ATOM 2979 C CA . VAL A 1 371 ? -53.122 -5.736 52.995 1.00 57.06 371 VAL A CA 1
ATOM 2980 C C . VAL A 1 371 ? -53.736 -4.917 54.121 1.00 57.06 371 VAL A C 1
ATOM 2982 O O . VAL A 1 371 ? -53.465 -3.726 54.265 1.00 57.06 371 VAL A O 1
ATOM 2985 N N . THR A 1 372 ? -54.543 -5.568 54.955 1.00 64.62 372 THR A N 1
ATOM 2986 C CA . THR A 1 372 ? -55.131 -4.948 56.149 1.00 64.62 372 THR A CA 1
ATOM 2987 C C . THR A 1 372 ? -54.524 -5.535 57.413 1.00 64.62 372 THR A C 1
ATOM 2989 O O . THR A 1 372 ? -54.263 -6.735 57.489 1.00 64.62 372 THR A O 1
ATOM 2992 N N . HIS A 1 373 ? -54.322 -4.694 58.420 1.00 69.94 373 HIS A N 1
ATOM 2993 C CA . HIS A 1 373 ? -53.775 -5.071 59.719 1.00 69.94 373 HIS A CA 1
ATOM 2994 C C . HIS A 1 373 ? -54.874 -5.054 60.779 1.00 69.94 373 HIS A C 1
ATOM 2996 O O . HIS A 1 373 ? -55.657 -4.109 60.842 1.00 69.94 373 HIS A O 1
ATOM 3002 N N . GLU A 1 374 ? -54.919 -6.085 61.620 1.00 77.75 374 GLU A N 1
ATOM 3003 C CA . GLU A 1 374 ? -55.770 -6.106 62.811 1.00 77.75 374 GLU A CA 1
ATOM 3004 C C . GLU A 1 374 ? -54.953 -6.570 64.022 1.00 77.75 374 GLU A C 1
ATOM 3006 O O . GLU A 1 374 ? -54.041 -7.394 63.906 1.00 77.75 374 GLU A O 1
ATOM 3011 N N . VAL A 1 375 ? -55.275 -6.035 65.200 1.00 80.88 375 VAL A N 1
ATOM 3012 C CA . VAL A 1 375 ? -54.714 -6.492 66.476 1.00 80.88 375 VAL A CA 1
ATOM 3013 C C . VAL A 1 375 ? -55.760 -7.347 67.174 1.00 80.88 375 VAL A C 1
ATOM 3015 O O . VAL A 1 375 ? -56.862 -6.881 67.450 1.00 80.88 375 VAL A O 1
ATOM 3018 N N . VAL A 1 376 ? -55.400 -8.588 67.483 1.00 84.38 376 VAL A N 1
ATOM 3019 C CA . VAL A 1 376 ? -56.230 -9.528 68.232 1.00 84.38 376 VAL A CA 1
ATOM 3020 C C . VAL A 1 376 ? -55.728 -9.604 69.663 1.00 84.38 376 VAL A C 1
ATOM 3022 O O . VAL A 1 376 ? -54.532 -9.747 69.901 1.00 84.38 376 VAL A O 1
ATOM 3025 N N . VAL A 1 377 ? -56.651 -9.539 70.620 1.00 86.75 377 VAL A N 1
ATOM 3026 C CA . VAL A 1 377 ? -56.377 -9.756 72.044 1.00 86.75 377 VAL A CA 1
ATOM 3027 C C . VAL A 1 377 ? -57.059 -11.050 72.458 1.00 86.75 377 VAL A C 1
ATOM 3029 O O . VAL A 1 377 ? -58.259 -11.214 72.243 1.00 86.75 377 VAL A O 1
ATOM 3032 N N . LYS A 1 378 ? -56.297 -11.991 73.017 1.00 86.19 378 LYS A N 1
ATOM 3033 C CA . LYS A 1 378 ? -56.811 -13.295 73.443 1.00 86.19 378 LYS A CA 1
ATOM 3034 C C . LYS A 1 378 ? -56.415 -13.587 74.885 1.00 86.19 378 LYS A C 1
ATOM 3036 O O . LYS A 1 378 ? -55.235 -13.488 75.213 1.00 86.19 378 LYS A O 1
ATOM 3041 N N . ASP A 1 379 ? -57.386 -14.001 75.696 1.00 88.06 379 ASP A N 1
ATOM 3042 C CA . ASP A 1 379 ? -57.129 -14.559 77.024 1.00 88.06 379 ASP A CA 1
ATOM 3043 C C . ASP A 1 379 ? -56.460 -15.934 76.888 1.00 88.06 379 ASP A C 1
ATOM 3045 O O . ASP A 1 379 ? -56.970 -16.837 76.214 1.00 88.06 379 ASP A O 1
ATOM 3049 N N . ILE A 1 380 ? -55.282 -16.074 77.486 1.00 87.25 380 ILE A N 1
ATOM 3050 C CA . ILE A 1 380 ? -54.478 -17.294 77.485 1.00 87.25 380 ILE A CA 1
ATOM 3051 C C . ILE A 1 380 ? -54.212 -17.835 78.896 1.00 87.25 380 ILE A C 1
ATOM 3053 O O . ILE A 1 380 ? -53.427 -18.775 79.019 1.00 87.25 380 ILE A O 1
ATOM 3057 N N . SER A 1 381 ? -54.868 -17.306 79.934 1.00 84.31 381 SER A N 1
ATOM 3058 C CA . SER A 1 381 ? -54.727 -17.731 81.340 1.00 84.31 381 SER A CA 1
ATOM 3059 C C . SER A 1 381 ? -54.809 -19.258 81.510 1.00 84.31 381 SER A C 1
ATOM 3061 O O . SER A 1 381 ? -53.871 -19.887 81.999 1.00 84.31 381 SER A O 1
ATOM 3063 N N . ASN A 1 382 ? -55.859 -19.885 80.973 1.00 82.75 382 ASN A N 1
ATOM 3064 C CA . ASN A 1 382 ? -56.038 -21.343 81.012 1.00 82.75 382 ASN A CA 1
ATOM 3065 C C . ASN A 1 382 ? -54.962 -22.117 80.232 1.00 82.75 382 ASN A C 1
ATOM 3067 O O . ASN A 1 382 ? -54.580 -23.219 80.616 1.00 82.75 382 ASN A O 1
ATOM 3071 N N . ALA A 1 383 ? -54.444 -21.556 79.135 1.00 81.50 383 ALA A N 1
ATOM 3072 C CA . ALA A 1 383 ? -53.394 -22.206 78.352 1.00 81.50 383 ALA A CA 1
ATOM 3073 C C . ALA A 1 383 ? -52.034 -22.164 79.068 1.00 81.50 383 ALA A C 1
ATOM 3075 O O . ALA A 1 383 ? -51.234 -23.083 78.900 1.00 81.50 383 ALA A O 1
ATOM 3076 N N . LYS A 1 384 ? -51.779 -21.131 79.883 1.00 83.19 384 LYS A N 1
ATOM 3077 C CA . LYS A 1 384 ? -50.549 -20.991 80.679 1.00 83.19 384 LYS A CA 1
ATOM 3078 C C . LYS A 1 384 ? -50.449 -22.030 81.795 1.00 83.19 384 LYS A C 1
ATOM 3080 O O . LYS A 1 384 ? -49.337 -22.431 82.122 1.00 83.19 384 LYS A O 1
ATOM 3085 N N . LEU A 1 385 ? -51.581 -22.506 82.324 1.00 81.06 385 LEU A N 1
ATOM 3086 C CA . LEU A 1 385 ? -51.608 -23.601 83.306 1.00 81.06 385 LEU A CA 1
ATOM 3087 C C . LEU A 1 385 ? -51.024 -24.903 82.738 1.00 81.06 385 LEU A C 1
ATOM 3089 O O . LEU A 1 385 ? -50.390 -25.660 83.464 1.00 81.06 385 LEU A O 1
ATOM 3093 N N . ASN A 1 386 ? -51.195 -25.127 81.431 1.00 77.50 386 ASN A N 1
ATOM 3094 C CA . ASN A 1 386 ? -50.862 -26.388 80.766 1.00 77.50 386 ASN A CA 1
ATOM 3095 C C . ASN A 1 386 ? -49.642 -26.295 79.831 1.00 77.50 386 ASN A C 1
ATOM 3097 O O . ASN A 1 386 ? -49.258 -27.297 79.233 1.00 77.50 386 ASN A O 1
ATOM 3101 N N . ASN A 1 387 ? -49.033 -25.113 79.667 1.00 80.50 387 ASN A N 1
ATOM 3102 C CA . ASN A 1 387 ? -47.852 -24.923 78.822 1.00 80.50 387 ASN A CA 1
ATOM 3103 C C . ASN A 1 387 ? -46.860 -23.938 79.461 1.00 80.50 387 ASN A C 1
ATOM 3105 O O . ASN A 1 387 ? -47.070 -22.721 79.464 1.00 80.50 387 ASN A O 1
ATOM 3109 N N . SER A 1 388 ? -45.740 -24.472 79.953 1.00 79.25 388 SER A N 1
ATOM 3110 C CA . SER A 1 388 ? -44.685 -23.711 80.631 1.00 79.25 388 SER A CA 1
ATOM 3111 C C . SER A 1 388 ? -44.035 -22.638 79.748 1.00 79.25 388 SER A C 1
ATOM 3113 O O . SER A 1 388 ? -43.607 -21.612 80.277 1.00 79.25 388 SER A O 1
ATOM 3115 N N . LYS A 1 389 ? -44.030 -22.802 78.415 1.00 80.25 389 LYS A N 1
ATOM 3116 C CA . LYS A 1 389 ? -43.489 -21.815 77.457 1.00 80.25 389 LYS A CA 1
ATOM 3117 C C . LYS A 1 389 ? -44.337 -20.547 77.342 1.00 80.25 389 LYS A C 1
ATOM 3119 O O . LYS A 1 389 ? -43.894 -19.563 76.764 1.00 80.25 389 LYS A O 1
ATOM 3124 N N . LEU A 1 390 ? -45.563 -20.548 77.870 1.00 83.75 390 LEU A N 1
ATOM 3125 C CA . LEU A 1 390 ? -46.433 -19.369 77.875 1.00 83.75 390 LEU A CA 1
ATOM 3126 C C . LEU A 1 390 ? -46.290 -18.533 79.156 1.00 83.75 390 LEU A C 1
ATOM 3128 O O . LEU A 1 390 ? -46.909 -17.474 79.253 1.00 83.75 390 LEU A O 1
ATOM 3132 N N . LYS A 1 391 ? -45.498 -18.984 80.142 1.00 81.94 391 LYS A N 1
ATOM 3133 C CA . LYS A 1 391 ? -45.444 -18.400 81.492 1.00 81.94 391 LYS A CA 1
ATOM 3134 C C . LYS A 1 391 ? -45.095 -16.907 81.496 1.00 81.94 391 LYS A C 1
ATOM 3136 O O . LYS A 1 391 ? -45.685 -16.168 82.281 1.00 81.94 391 LYS A O 1
ATOM 3141 N N . ASN A 1 392 ? -44.215 -16.463 80.595 1.00 82.56 392 ASN A N 1
ATOM 3142 C CA . ASN A 1 392 ? -43.763 -15.067 80.535 1.00 82.56 392 ASN A CA 1
ATOM 3143 C C . ASN A 1 392 ? -44.675 -14.149 79.699 1.00 82.56 392 ASN A C 1
ATOM 3145 O O . ASN A 1 392 ? -44.421 -12.950 79.601 1.00 82.56 392 ASN A O 1
ATOM 3149 N N . LEU A 1 393 ? -45.740 -14.677 79.086 1.00 83.62 393 LEU A N 1
ATOM 3150 C CA . LEU A 1 393 ? -46.717 -13.860 78.366 1.00 83.62 393 LEU A CA 1
ATOM 3151 C C . LEU A 1 393 ? -47.766 -13.287 79.324 1.00 83.62 393 LEU A C 1
ATOM 3153 O O . LEU A 1 393 ? -48.135 -13.920 80.306 1.00 83.62 393 LEU A O 1
ATOM 3157 N N . SER A 1 394 ? -48.308 -12.111 79.012 1.00 84.06 394 SER A N 1
ATOM 3158 C CA . SER A 1 394 ? -49.511 -11.579 79.674 1.00 84.06 394 SER A CA 1
ATOM 3159 C C . SER A 1 394 ? -50.705 -12.525 79.486 1.00 84.06 394 SER A C 1
ATOM 3161 O O . SER A 1 394 ? -50.844 -13.115 78.413 1.00 84.06 394 SER A O 1
ATOM 3163 N N . ASP A 1 395 ? -51.578 -12.633 80.496 1.00 84.12 395 ASP A N 1
ATOM 3164 C CA . ASP A 1 395 ? -52.828 -13.408 80.405 1.00 84.12 395 ASP A CA 1
ATOM 3165 C C . ASP A 1 395 ? -53.713 -12.890 79.267 1.00 84.12 395 ASP A C 1
ATOM 3167 O O . ASP A 1 395 ? -54.289 -13.678 78.527 1.00 84.12 395 ASP A O 1
ATOM 3171 N N . MET A 1 396 ? -53.716 -11.574 79.038 1.00 86.88 396 MET A N 1
ATOM 3172 C CA . MET A 1 396 ? -54.236 -10.969 77.812 1.00 86.88 396 MET A CA 1
ATOM 3173 C C . MET A 1 396 ? -53.105 -10.844 76.794 1.00 86.88 396 MET A C 1
ATOM 3175 O O . MET A 1 396 ? -52.283 -9.924 76.872 1.00 86.88 396 MET A O 1
ATOM 3179 N N . ASN A 1 397 ? -53.043 -11.773 75.843 1.00 87.56 397 ASN A N 1
ATOM 3180 C CA . ASN A 1 397 ? -52.037 -11.769 74.791 1.00 87.56 397 ASN A CA 1
ATOM 3181 C C . ASN A 1 397 ? -52.551 -11.028 73.554 1.00 87.56 397 ASN A C 1
ATOM 3183 O O . ASN A 1 397 ? -53.393 -11.538 72.815 1.00 87.56 397 ASN A O 1
ATOM 3187 N N . ASP A 1 398 ? -52.003 -9.839 73.326 1.00 86.56 398 ASP A N 1
ATOM 3188 C CA . ASP A 1 398 ? -52.224 -9.026 72.140 1.00 86.56 398 ASP A CA 1
ATOM 3189 C C . ASP A 1 398 ? -51.199 -9.337 71.041 1.00 86.56 398 ASP A C 1
ATOM 3191 O O . ASP A 1 398 ? -49.990 -9.353 71.280 1.00 86.56 398 ASP A O 1
ATOM 3195 N N . TYR A 1 399 ? -51.677 -9.578 69.825 1.00 79.25 399 TYR A N 1
ATOM 3196 C CA . TYR A 1 399 ? -50.830 -9.839 68.669 1.00 79.25 399 TYR A CA 1
ATOM 3197 C C . TYR A 1 399 ? -51.466 -9.329 67.376 1.00 79.25 399 TYR A C 1
ATOM 3199 O O . TYR A 1 399 ? -52.666 -9.104 67.283 1.00 79.25 399 TYR A O 1
ATOM 3207 N N . SER A 1 400 ? -50.634 -9.086 66.375 1.00 75.81 400 SER A N 1
ATOM 3208 C CA . SER A 1 400 ? -51.009 -8.533 65.085 1.00 75.81 400 SER A CA 1
ATOM 3209 C C . SER A 1 400 ? -51.181 -9.627 64.048 1.00 75.81 400 SER A C 1
ATOM 3211 O O . SER A 1 400 ? -50.363 -10.541 63.943 1.00 75.81 400 SER A O 1
ATOM 3213 N N . MET A 1 401 ? -52.231 -9.488 63.251 1.00 78.75 401 MET A N 1
ATOM 3214 C CA . MET A 1 401 ? -52.511 -10.317 62.092 1.00 78.75 401 MET A CA 1
ATOM 3215 C C . MET A 1 401 ? -52.553 -9.432 60.856 1.00 78.75 401 MET A C 1
ATOM 3217 O O . MET A 1 401 ? -53.161 -8.359 60.856 1.00 78.75 401 MET A O 1
ATOM 3221 N N . LEU A 1 402 ? -51.897 -9.892 59.797 1.00 70.06 402 LEU A N 1
ATOM 3222 C CA . LEU A 1 402 ? -52.031 -9.303 58.473 1.00 70.06 402 LEU A CA 1
ATOM 3223 C C . LEU A 1 402 ? -53.002 -10.145 57.666 1.00 70.06 402 LEU A C 1
ATOM 3225 O O . LEU A 1 402 ? -52.912 -11.375 57.662 1.00 70.06 402 LEU A O 1
ATOM 3229 N N . PHE A 1 403 ? -53.904 -9.476 56.966 1.00 72.69 403 PHE A N 1
ATOM 3230 C CA . PHE A 1 403 ? -54.908 -10.085 56.112 1.00 72.69 403 PHE A CA 1
ATOM 3231 C C . PHE A 1 403 ? -54.757 -9.599 54.681 1.00 72.69 403 PHE A C 1
ATOM 3233 O O . PHE A 1 403 ? -54.309 -8.483 54.437 1.00 72.69 403 PHE A O 1
ATOM 3240 N N . TYR A 1 404 ? -55.193 -10.439 53.753 1.00 66.19 404 TYR A N 1
ATOM 3241 C CA . TYR A 1 404 ? -55.348 -10.105 52.346 1.00 66.19 404 TYR A CA 1
ATOM 3242 C C . TYR A 1 404 ? -56.729 -10.532 51.852 1.00 66.19 404 TYR A C 1
ATOM 3244 O O . TYR A 1 404 ? -57.373 -11.408 52.440 1.00 66.19 404 TYR A O 1
ATOM 3252 N N . ALA A 1 405 ? -57.186 -9.931 50.758 1.00 63.50 405 ALA A N 1
ATOM 3253 C CA . ALA A 1 405 ? -58.408 -10.352 50.089 1.00 63.50 405 ALA A CA 1
ATOM 3254 C C . ALA A 1 405 ? -58.136 -11.571 49.188 1.00 63.50 405 ALA A C 1
ATOM 3256 O O . ALA A 1 405 ? -57.361 -11.503 48.237 1.00 63.50 405 ALA A O 1
ATOM 3257 N N . LYS A 1 406 ? -58.810 -12.691 49.462 1.00 60.69 406 LYS A N 1
ATOM 3258 C CA . LYS A 1 406 ? -58.828 -13.895 48.622 1.00 60.69 406 LYS A CA 1
ATOM 3259 C C . LYS A 1 406 ? -60.267 -14.181 48.218 1.00 60.69 406 LYS A C 1
ATOM 3261 O O . LYS A 1 406 ? -61.106 -14.425 49.082 1.00 60.69 406 LYS A O 1
ATOM 3266 N N . ASN A 1 407 ? -60.569 -14.144 46.920 1.00 63.06 407 ASN A N 1
ATOM 3267 C CA . ASN A 1 407 ? -61.928 -14.354 46.394 1.00 63.06 407 ASN A CA 1
ATOM 3268 C C . ASN A 1 407 ? -62.987 -13.470 47.097 1.00 63.06 407 ASN A C 1
ATOM 3270 O O . ASN A 1 407 ? -64.064 -13.945 47.453 1.00 63.06 407 ASN A O 1
ATOM 3274 N N . GLY A 1 408 ? -62.648 -12.205 47.379 1.00 62.97 408 GLY A N 1
ATOM 3275 C CA . GLY A 1 408 ? -63.528 -11.256 48.075 1.00 62.97 408 GLY A CA 1
ATOM 3276 C C . GLY A 1 408 ? -63.675 -11.469 49.590 1.00 62.97 408 GLY A C 1
ATOM 3277 O O . GLY A 1 408 ? -64.408 -10.724 50.233 1.00 62.97 408 GLY A O 1
ATOM 3278 N N . LYS A 1 409 ? -62.984 -12.450 50.188 1.00 70.69 409 LYS A N 1
ATOM 3279 C CA . LYS A 1 409 ? -62.994 -12.718 51.636 1.00 70.69 409 LYS A CA 1
ATOM 3280 C C . LYS A 1 409 ? -61.626 -12.445 52.259 1.00 70.69 409 LYS A C 1
ATOM 3282 O O . LYS A 1 409 ? -60.596 -12.782 51.675 1.00 70.69 409 LYS A O 1
ATOM 3287 N N . LYS A 1 410 ? -61.608 -11.874 53.468 1.00 74.25 410 LYS A N 1
ATOM 3288 C CA . LYS A 1 410 ? -60.374 -11.701 54.250 1.00 74.25 410 LYS A CA 1
ATOM 3289 C C . LYS A 1 410 ? -59.778 -13.070 54.590 1.00 74.25 410 LYS A C 1
ATOM 3291 O O . LYS A 1 410 ? -60.453 -13.915 55.169 1.00 74.25 410 LYS A O 1
ATOM 3296 N N . SER A 1 411 ? -58.516 -13.276 54.234 1.00 75.88 411 SER A N 1
ATOM 3297 C CA . SER A 1 411 ? -57.710 -14.448 54.589 1.00 75.88 411 SER A CA 1
ATOM 3298 C C . SER A 1 411 ? -56.459 -13.992 55.330 1.00 75.88 411 SER A C 1
ATOM 3300 O O . SER A 1 411 ? -55.888 -12.956 54.993 1.00 75.88 411 SER A O 1
ATOM 3302 N N . ARG A 1 412 ? -56.028 -14.741 56.349 1.00 78.88 412 ARG A N 1
ATOM 3303 C CA . ARG A 1 412 ? -54.793 -14.438 57.085 1.00 78.88 412 ARG A CA 1
ATOM 3304 C C . ARG A 1 412 ? -53.600 -14.624 56.147 1.00 78.88 412 ARG A C 1
ATOM 3306 O O . ARG A 1 412 ? -53.541 -15.610 55.423 1.00 78.88 412 ARG A O 1
ATOM 3313 N N . ALA A 1 413 ? -52.688 -13.661 56.125 1.00 66.94 413 ALA A N 1
ATOM 3314 C CA . ALA A 1 413 ? -51.423 -13.732 55.398 1.00 66.94 413 ALA A CA 1
ATOM 3315 C C . ALA A 1 413 ? -50.280 -14.109 56.340 1.00 66.94 413 ALA A C 1
ATOM 3317 O O . ALA A 1 413 ? -49.487 -14.992 56.023 1.00 66.94 413 ALA A O 1
ATOM 3318 N N . PHE A 1 414 ? -50.202 -13.427 57.486 1.00 72.00 414 PHE A N 1
ATOM 3319 C CA . PHE A 1 414 ? -49.068 -13.524 58.396 1.00 72.00 414 PHE A CA 1
ATOM 3320 C C . PHE A 1 414 ? -49.453 -13.233 59.840 1.00 72.00 414 PHE A C 1
ATOM 3322 O O . PHE A 1 414 ? -50.297 -12.372 60.110 1.00 72.00 414 PHE A O 1
ATOM 3329 N N . MET A 1 415 ? -48.787 -13.929 60.757 1.00 79.25 415 MET A N 1
ATOM 3330 C CA . MET A 1 415 ? -48.889 -13.717 62.194 1.00 79.25 415 MET A CA 1
ATOM 3331 C C . MET A 1 415 ? -47.650 -14.289 62.890 1.00 79.25 415 MET A C 1
ATOM 3333 O O . MET A 1 415 ? -47.137 -15.328 62.478 1.00 79.25 415 MET A O 1
ATOM 3337 N N . LEU A 1 416 ? -47.201 -13.647 63.968 1.00 75.00 416 LEU A N 1
ATOM 3338 C CA . LEU A 1 416 ? -46.325 -14.305 64.937 1.00 75.00 416 LEU A CA 1
ATOM 3339 C C . LEU A 1 416 ? -47.222 -15.031 65.933 1.00 75.00 416 LEU A C 1
ATOM 3341 O O . LEU A 1 416 ? -48.073 -14.392 66.553 1.00 75.00 416 LEU A O 1
ATOM 3345 N N . ASP A 1 417 ? -47.064 -16.343 66.053 1.00 85.50 417 ASP A N 1
ATOM 3346 C CA . ASP A 1 417 ? -47.907 -17.172 66.904 1.00 85.50 417 ASP A CA 1
ATOM 3347 C C . ASP A 1 417 ? -47.179 -17.618 68.171 1.00 85.50 417 ASP A C 1
ATOM 3349 O O . ASP A 1 417 ? -45.954 -17.771 68.227 1.00 85.50 417 ASP A O 1
ATOM 3353 N N . ARG A 1 418 ? -47.983 -17.824 69.208 1.00 87.44 418 ARG A N 1
ATOM 3354 C CA . ARG A 1 418 ? -47.554 -18.382 70.484 1.00 87.44 418 ARG A CA 1
ATOM 3355 C C . ARG A 1 418 ? -47.475 -19.914 70.395 1.00 87.44 418 ARG A C 1
ATOM 3357 O O . ARG A 1 418 ? -48.148 -20.516 69.551 1.00 87.44 418 ARG A O 1
ATOM 3364 N N . PRO A 1 419 ? -46.746 -20.554 71.324 1.00 87.25 419 PRO A N 1
ATOM 3365 C CA . PRO A 1 419 ? -46.688 -21.999 71.417 1.00 87.25 419 PRO A CA 1
ATOM 3366 C C . PRO A 1 419 ? -48.070 -22.657 71.476 1.00 87.25 419 PRO A C 1
ATOM 3368 O O . PRO A 1 419 ? -48.930 -22.255 72.270 1.00 87.25 419 PRO A O 1
ATOM 3371 N N . HIS A 1 420 ? -48.278 -23.678 70.648 1.00 84.50 420 HIS A N 1
ATOM 3372 C CA . HIS A 1 420 ? -49.493 -24.491 70.636 1.00 84.50 420 HIS A CA 1
ATOM 3373 C C . HIS A 1 420 ? -49.238 -25.871 70.016 1.00 84.50 420 HIS A C 1
ATOM 3375 O O . HIS A 1 420 ? -48.212 -26.102 69.383 1.00 84.50 420 HIS A O 1
ATOM 3381 N N . TYR A 1 421 ? -50.177 -26.797 70.216 1.00 81.94 421 TYR A N 1
ATOM 3382 C CA . TYR A 1 421 ? -50.138 -28.113 69.583 1.00 81.94 421 TYR A CA 1
ATOM 3383 C C . TYR A 1 421 ? -50.934 -28.092 68.283 1.00 81.94 421 TYR A C 1
ATOM 3385 O O . TYR A 1 421 ? -52.106 -27.713 68.281 1.00 81.94 421 TYR A O 1
ATOM 3393 N N . GLU A 1 422 ? -50.323 -28.558 67.200 1.00 78.94 422 GLU A N 1
ATOM 3394 C CA . GLU A 1 422 ? -50.989 -28.758 65.917 1.00 78.94 422 GLU A CA 1
ATOM 3395 C C . GLU A 1 422 ? -50.696 -30.171 65.401 1.00 78.94 422 GLU A C 1
ATOM 3397 O O . GLU A 1 422 ? -49.545 -30.595 65.318 1.00 78.94 422 GLU A O 1
ATOM 3402 N N . LYS A 1 423 ? -51.753 -30.938 65.091 1.00 79.00 423 LYS A N 1
ATOM 3403 C CA . LYS A 1 423 ? -51.662 -32.336 64.611 1.00 79.00 423 LYS A CA 1
ATOM 3404 C C . LYS A 1 423 ? -50.756 -33.236 65.474 1.00 79.00 423 LYS A C 1
ATOM 3406 O O . LYS A 1 423 ? -50.018 -34.067 64.956 1.00 79.00 423 LYS A O 1
ATOM 3411 N N . GLY A 1 424 ? -50.803 -33.056 66.796 1.00 78.00 424 GLY A N 1
ATOM 3412 C CA . GLY A 1 424 ? -50.013 -33.835 67.758 1.00 78.00 424 GLY A CA 1
ATOM 3413 C C . GLY A 1 424 ? -48.547 -33.408 67.897 1.00 78.00 424 GLY A C 1
ATOM 3414 O O . GLY A 1 424 ? -47.842 -33.978 68.723 1.00 78.00 424 GLY A O 1
ATOM 3415 N N . LYS A 1 425 ? -48.084 -32.397 67.148 1.00 80.25 425 LYS A N 1
ATOM 3416 C CA . LYS A 1 425 ? -46.745 -31.815 67.284 1.00 80.25 425 LYS A CA 1
ATOM 3417 C C . LYS A 1 425 ? -46.818 -30.516 68.083 1.00 80.25 425 LYS A C 1
ATOM 3419 O O . LYS A 1 425 ? -47.664 -29.665 67.815 1.00 80.25 425 LYS A O 1
ATOM 3424 N N . GLU A 1 426 ? -45.928 -30.360 69.058 1.00 82.69 426 GLU A N 1
ATOM 3425 C CA . GLU A 1 426 ? -45.755 -29.087 69.755 1.00 82.69 426 GLU A CA 1
ATOM 3426 C C . GLU A 1 426 ? -45.004 -28.105 68.845 1.00 82.69 426 GLU A C 1
ATOM 3428 O O . GLU A 1 426 ? -43.922 -28.413 68.340 1.00 82.69 426 GLU A O 1
ATOM 3433 N N . LEU A 1 427 ? -45.571 -26.920 68.639 1.00 83.75 427 LEU A N 1
ATOM 3434 C CA . LEU A 1 427 ? -44.905 -25.796 67.996 1.00 83.75 427 LEU A CA 1
ATOM 3435 C C . LEU A 1 427 ? -44.525 -24.777 69.075 1.00 83.75 427 LEU A C 1
ATOM 3437 O O . LEU A 1 427 ? -45.373 -24.378 69.872 1.00 83.75 427 LEU A O 1
ATOM 3441 N N . SER A 1 428 ? -43.256 -24.358 69.104 1.00 84.69 428 SER A N 1
ATOM 3442 C CA . SER A 1 428 ? -42.756 -23.252 69.942 1.00 84.69 428 SER A CA 1
ATOM 3443 C C . SER A 1 428 ? -43.273 -21.893 69.433 1.00 84.69 428 SER A C 1
ATOM 3445 O O . SER A 1 428 ? -44.206 -21.852 68.639 1.00 84.69 428 SER A O 1
ATOM 3447 N N . PHE A 1 429 ? -42.720 -20.754 69.866 1.00 80.62 429 PHE A N 1
ATOM 3448 C CA . PHE A 1 429 ? -43.015 -19.474 69.204 1.00 80.62 429 PHE A CA 1
ATOM 3449 C C . PHE A 1 429 ? -42.631 -19.579 67.731 1.00 80.62 429 PHE A C 1
ATOM 3451 O O . PHE A 1 429 ? -41.532 -20.033 67.425 1.00 80.62 429 PHE A O 1
ATOM 3458 N N . HIS A 1 430 ? -43.519 -19.204 66.817 1.00 77.94 430 HIS A N 1
ATOM 3459 C CA . HIS A 1 430 ? -43.258 -19.398 65.392 1.00 77.94 430 HIS A CA 1
ATOM 3460 C C . HIS A 1 430 ? -43.954 -18.372 64.509 1.00 77.94 430 HIS A C 1
ATOM 3462 O O . HIS A 1 430 ? -44.823 -17.615 64.937 1.00 77.94 430 HIS A O 1
ATOM 3468 N N . ILE A 1 431 ? -43.555 -18.360 63.244 1.00 71.75 431 ILE A N 1
ATOM 3469 C CA . ILE A 1 431 ? -44.211 -17.611 62.180 1.00 71.75 431 ILE A CA 1
ATOM 3470 C C . ILE A 1 431 ? -45.326 -18.464 61.574 1.00 71.75 431 ILE A C 1
ATOM 3472 O O . ILE A 1 431 ? -45.091 -19.607 61.198 1.00 71.75 431 ILE A O 1
ATOM 3476 N N . ASN A 1 432 ? -46.513 -17.888 61.406 1.00 74.88 432 ASN A N 1
ATOM 3477 C CA . ASN A 1 432 ? -47.556 -18.436 60.544 1.00 74.88 432 ASN A CA 1
ATOM 3478 C C . ASN A 1 432 ? -47.597 -17.655 59.232 1.00 74.88 432 ASN A C 1
ATOM 3480 O O . ASN A 1 432 ? -47.735 -16.429 59.238 1.00 74.88 432 ASN A O 1
ATOM 3484 N N . TYR A 1 433 ? -47.480 -18.377 58.117 1.00 68.19 433 TYR A N 1
ATOM 3485 C CA . TYR A 1 433 ? -47.556 -17.844 56.761 1.00 68.19 433 TYR A CA 1
ATOM 3486 C C . TYR A 1 433 ? -48.596 -18.623 55.957 1.00 68.19 433 TYR A C 1
ATOM 3488 O O . TYR A 1 433 ? -48.351 -19.730 55.475 1.00 68.19 433 TYR A O 1
ATOM 3496 N N . ASP A 1 434 ? -49.760 -18.008 55.783 1.00 72.38 434 ASP A N 1
ATOM 3497 C CA . ASP A 1 434 ? -50.940 -18.671 55.223 1.00 72.38 434 ASP A CA 1
ATOM 3498 C C . ASP A 1 434 ? -51.219 -18.289 53.765 1.00 72.38 434 ASP A C 1
ATOM 3500 O O . ASP A 1 434 ? -52.107 -18.863 53.126 1.00 72.38 434 ASP A O 1
ATOM 3504 N N . ALA A 1 435 ? -50.449 -17.354 53.201 1.00 63.81 435 ALA A N 1
ATOM 3505 C CA . ALA A 1 435 ? -50.564 -17.005 51.791 1.00 63.81 435 ALA A CA 1
ATOM 3506 C C . ALA A 1 435 ? -50.114 -18.174 50.895 1.00 63.81 435 ALA A C 1
ATOM 3508 O O . ALA A 1 435 ? -49.144 -18.874 51.179 1.00 63.81 435 ALA A O 1
ATOM 3509 N N . ASP A 1 436 ? -50.833 -18.406 49.794 1.00 57.09 436 ASP A N 1
ATOM 3510 C CA . ASP A 1 436 ? -50.567 -19.542 48.894 1.00 57.09 436 ASP A CA 1
ATOM 3511 C C . ASP A 1 436 ? -49.331 -19.345 48.014 1.00 57.09 436 ASP A C 1
ATOM 3513 O O . ASP A 1 436 ? -48.795 -20.303 47.454 1.00 57.09 436 ASP A O 1
ATOM 3517 N N . LYS A 1 437 ? -48.890 -18.094 47.864 1.00 48.12 437 LYS A N 1
ATOM 3518 C CA . LYS A 1 437 ? -47.754 -17.716 47.035 1.00 48.12 437 LYS A CA 1
ATOM 3519 C C . LYS A 1 437 ? -46.937 -16.601 47.699 1.00 48.12 437 LYS A C 1
ATOM 3521 O O . LYS A 1 437 ? -47.533 -15.745 48.347 1.00 48.12 437 LYS A O 1
ATOM 3526 N N . PRO A 1 438 ? -45.622 -16.560 47.431 1.00 41.94 438 PRO A N 1
ATOM 3527 C CA . PRO A 1 438 ? -44.870 -17.580 46.698 1.00 41.94 438 PRO A CA 1
ATOM 3528 C C . PRO A 1 438 ? -44.689 -18.872 47.523 1.00 41.94 438 PRO A C 1
ATOM 3530 O O . PRO A 1 438 ? -44.483 -18.839 48.733 1.00 41.94 438 PRO A O 1
ATOM 3533 N N . ILE A 1 439 ? -44.780 -20.027 46.849 1.00 46.84 439 ILE A N 1
ATOM 3534 C CA . ILE A 1 439 ? -44.818 -21.369 47.474 1.00 46.84 439 ILE A CA 1
ATOM 3535 C C . ILE A 1 439 ? -43.577 -21.632 48.337 1.00 46.84 439 ILE A C 1
ATOM 3537 O O . ILE A 1 439 ? -43.678 -22.268 49.386 1.00 46.84 439 ILE A O 1
ATOM 3541 N N . PHE A 1 440 ? -42.415 -21.110 47.929 1.00 42.53 440 PHE A N 1
ATOM 3542 C CA . PHE A 1 440 ? -41.187 -21.259 48.706 1.00 42.53 440 PHE A CA 1
ATOM 3543 C C . PHE A 1 440 ? -41.317 -20.606 50.092 1.00 42.53 440 PHE A C 1
ATOM 3545 O O . PHE A 1 440 ? -40.972 -21.237 51.082 1.00 42.53 440 PHE A O 1
ATOM 3552 N N . LEU A 1 441 ? -41.919 -19.416 50.218 1.00 47.62 441 LEU A N 1
ATOM 3553 C CA . LEU A 1 441 ? -42.092 -18.768 51.525 1.00 47.62 441 LEU A CA 1
ATOM 3554 C C . LEU A 1 441 ? -43.005 -19.554 52.446 1.00 47.62 441 LEU A C 1
ATOM 3556 O O . LEU A 1 441 ? -42.690 -19.709 53.620 1.00 47.62 441 LEU A O 1
ATOM 3560 N N . LYS A 1 442 ? -44.089 -20.119 51.916 1.00 55.16 442 LYS A N 1
ATOM 3561 C CA . LYS A 1 442 ? -44.950 -21.001 52.703 1.00 55.16 442 LYS A CA 1
ATOM 3562 C C . LYS A 1 442 ? -44.191 -22.224 53.212 1.00 55.16 442 LYS A C 1
ATOM 3564 O O . LYS A 1 442 ? -44.388 -22.623 54.351 1.00 55.16 442 LYS A O 1
ATOM 3569 N N . LYS A 1 443 ? -43.286 -22.781 52.405 1.00 53.06 443 LYS A N 1
ATOM 3570 C CA . LYS A 1 443 ? -42.444 -23.920 52.795 1.00 53.06 443 LYS A CA 1
ATOM 3571 C C . LYS A 1 443 ? -41.411 -23.564 53.876 1.00 53.06 443 LYS A C 1
ATOM 3573 O O . LYS A 1 443 ? -41.152 -24.398 54.734 1.00 53.06 443 LYS A O 1
ATOM 3578 N N . TYR A 1 444 ? -40.822 -22.367 53.826 1.00 49.50 444 TYR A N 1
ATOM 3579 C CA . TYR A 1 444 ? -39.717 -21.973 54.715 1.00 49.50 444 TYR A CA 1
ATOM 3580 C C . TYR A 1 444 ? -40.145 -21.203 55.970 1.00 49.50 444 TYR A C 1
ATOM 3582 O O . TYR A 1 444 ? -39.491 -21.325 57.003 1.00 49.50 444 TYR A O 1
ATOM 3590 N N . LEU A 1 445 ? -41.201 -20.389 55.886 1.00 53.59 445 LEU A N 1
ATOM 3591 C CA . LEU A 1 445 ? -41.639 -19.511 56.975 1.00 53.59 445 LEU A CA 1
ATOM 3592 C C . LEU A 1 445 ? -42.773 -20.105 57.798 1.00 53.59 445 LEU A C 1
ATOM 3594 O O . LEU A 1 445 ? -42.842 -19.830 58.993 1.00 53.59 445 LEU A O 1
ATOM 3598 N N . ASN A 1 446 ? -43.671 -20.882 57.188 1.00 69.69 446 ASN A N 1
ATOM 3599 C CA . ASN A 1 446 ? -44.808 -21.404 57.931 1.00 69.69 446 ASN A CA 1
ATOM 3600 C C . ASN A 1 446 ? -44.330 -22.399 59.001 1.00 69.69 446 ASN A C 1
ATOM 3602 O O . ASN A 1 446 ? -43.615 -23.352 58.698 1.00 69.69 446 ASN A O 1
ATOM 3606 N N . HIS A 1 447 ? -44.709 -22.149 60.250 1.00 80.31 447 HIS A N 1
ATOM 3607 C CA . HIS A 1 447 ? -44.225 -22.815 61.462 1.00 80.31 447 HIS A CA 1
ATOM 3608 C C . HIS A 1 447 ? -42.717 -22.709 61.731 1.00 80.31 447 HIS A C 1
ATOM 3610 O O . HIS A 1 447 ? -42.180 -23.491 62.518 1.00 80.31 447 HIS A O 1
ATOM 3616 N N . LYS A 1 448 ? -42.013 -21.739 61.133 1.00 65.50 448 LYS A N 1
ATOM 3617 C CA . LYS A 1 448 ? -40.603 -21.492 61.465 1.00 65.50 448 LYS A CA 1
ATOM 3618 C C . LYS A 1 448 ? -40.499 -20.955 62.889 1.00 65.50 448 LYS A C 1
ATOM 3620 O O . LYS A 1 448 ? -41.091 -19.921 63.197 1.00 65.50 448 LYS A O 1
ATOM 3625 N N . GLU A 1 449 ? -39.745 -21.654 63.732 1.00 70.31 449 GLU A N 1
ATOM 3626 C CA . GLU A 1 449 ? -39.508 -21.268 65.125 1.00 70.31 449 GLU A CA 1
ATOM 3627 C C . GLU A 1 449 ? -38.771 -19.922 65.223 1.00 70.31 449 GLU A C 1
ATOM 3629 O O . GLU A 1 449 ? -37.865 -19.633 64.438 1.00 70.31 449 GLU A O 1
ATOM 3634 N N . ILE A 1 450 ? -39.181 -19.102 66.189 1.00 62.22 450 ILE A N 1
ATOM 3635 C CA . ILE A 1 450 ? -38.581 -17.817 66.558 1.00 62.22 450 ILE A CA 1
ATOM 3636 C C . ILE A 1 450 ? -38.332 -17.796 68.067 1.00 62.22 450 ILE A C 1
ATOM 3638 O O . ILE A 1 450 ? -38.973 -18.522 68.826 1.00 62.22 450 ILE A O 1
ATOM 3642 N N . SER A 1 451 ? -37.429 -16.934 68.529 1.00 64.06 451 SER A N 1
ATOM 3643 C CA . SER A 1 451 ? -37.190 -16.790 69.965 1.00 64.06 451 SER A CA 1
ATOM 3644 C C . SER A 1 451 ? -38.365 -16.113 70.683 1.00 64.06 451 SER A C 1
ATOM 3646 O O . SER A 1 451 ? -39.080 -15.277 70.123 1.00 64.06 451 SER A O 1
ATOM 3648 N N . GLU A 1 452 ? -38.541 -16.434 71.966 1.00 73.75 452 GLU A N 1
ATOM 3649 C CA . GLU A 1 452 ? -39.538 -15.794 72.834 1.00 73.75 452 GLU A CA 1
ATOM 3650 C C . GLU A 1 452 ? -39.346 -14.268 72.903 1.00 73.75 452 GLU A C 1
ATOM 3652 O O . GLU A 1 452 ? -40.314 -13.510 72.837 1.00 73.75 452 GLU A O 1
ATOM 3657 N N . SER A 1 453 ? -38.094 -13.799 72.955 1.00 60.41 453 SER A N 1
ATOM 3658 C CA . SER A 1 453 ? -37.753 -12.371 72.939 1.00 60.41 453 SER A CA 1
ATOM 3659 C C . SER A 1 453 ? -38.199 -11.684 71.644 1.00 60.41 453 SER A C 1
ATOM 3661 O O . SER A 1 453 ? -38.745 -10.578 71.685 1.00 60.41 453 SER A O 1
ATOM 3663 N N . THR A 1 454 ? -38.034 -12.359 70.503 1.00 56.34 454 THR A N 1
ATOM 3664 C CA . THR A 1 454 ? -38.523 -11.896 69.198 1.00 56.34 454 THR A CA 1
ATOM 3665 C C . THR A 1 454 ? -40.040 -11.787 69.200 1.00 56.34 454 THR A C 1
ATOM 3667 O O . THR A 1 454 ? -40.591 -10.747 68.834 1.00 56.34 454 THR A O 1
ATOM 3670 N N . TYR A 1 455 ? -40.729 -12.825 69.673 1.00 70.00 455 TYR A N 1
ATOM 3671 C CA . TYR A 1 455 ? -42.182 -12.812 69.762 1.00 70.00 455 TYR A CA 1
ATOM 3672 C C . TYR A 1 455 ? -42.687 -11.684 70.673 1.00 70.00 455 TYR A C 1
ATOM 3674 O O . TYR A 1 455 ? -43.514 -10.886 70.245 1.00 70.00 455 TYR A O 1
ATOM 3682 N N . ILE A 1 456 ? -42.172 -11.539 71.897 1.00 69.62 456 ILE A N 1
ATOM 3683 C CA . ILE A 1 456 ? -42.630 -10.503 72.844 1.00 69.62 456 ILE A CA 1
ATOM 3684 C C . ILE A 1 456 ? -42.452 -9.095 72.265 1.00 69.62 456 ILE A C 1
ATOM 3686 O O . ILE A 1 456 ? -43.333 -8.246 72.422 1.00 69.62 456 ILE A O 1
ATOM 3690 N N . ARG A 1 457 ? -41.337 -8.850 71.572 1.00 59.41 457 ARG A N 1
ATOM 3691 C CA . ARG A 1 457 ? -41.007 -7.534 71.020 1.00 59.41 457 ARG A CA 1
ATOM 3692 C C . ARG A 1 457 ? -41.845 -7.166 69.798 1.00 59.41 457 ARG A C 1
ATOM 3694 O O . ARG A 1 457 ? -42.131 -5.987 69.599 1.00 59.41 457 ARG A O 1
ATOM 3701 N N . PHE A 1 458 ? -42.227 -8.155 68.992 1.00 61.72 458 PHE A N 1
ATOM 3702 C CA . PHE A 1 458 ? -42.825 -7.921 67.678 1.00 61.72 458 PHE A CA 1
ATOM 3703 C C . PHE A 1 458 ? -44.233 -8.473 67.503 1.00 61.72 458 PHE A C 1
ATOM 3705 O O . PHE A 1 458 ? -44.849 -8.173 66.489 1.00 61.72 458 PHE A O 1
ATOM 3712 N N . LYS A 1 459 ? -44.796 -9.206 68.472 1.00 69.31 459 LYS A N 1
ATOM 3713 C CA . LYS A 1 459 ? -46.166 -9.734 68.374 1.00 69.31 459 LYS A CA 1
ATOM 3714 C C . LYS A 1 459 ? -47.186 -8.638 68.084 1.00 69.31 459 LYS A C 1
ATOM 3716 O O . LYS A 1 459 ? -48.143 -8.899 67.374 1.00 69.31 459 LYS A O 1
ATOM 3721 N N . ASN A 1 460 ? -46.980 -7.411 68.572 1.00 73.69 460 ASN A N 1
ATOM 3722 C CA . ASN A 1 460 ? -47.864 -6.274 68.333 1.00 73.69 460 ASN A CA 1
ATOM 3723 C C . ASN A 1 460 ? -47.168 -5.186 67.487 1.00 73.69 460 ASN A C 1
ATOM 3725 O O . ASN A 1 460 ? -46.349 -4.414 67.990 1.00 73.69 460 ASN A O 1
ATOM 3729 N N . PHE A 1 461 ? -47.535 -5.091 66.205 1.00 61.47 461 PHE A N 1
ATOM 3730 C CA . PHE A 1 461 ? -46.903 -4.182 65.246 1.00 61.47 461 PHE A CA 1
ATOM 3731 C C . PHE A 1 461 ? -47.200 -2.702 65.516 1.00 61.47 461 PHE A C 1
ATOM 3733 O O . PHE A 1 461 ? -46.357 -1.863 65.202 1.00 61.47 461 PHE A O 1
ATOM 3740 N N . THR A 1 462 ? -48.332 -2.355 66.147 1.00 60.28 462 THR A N 1
ATOM 3741 C CA . THR A 1 462 ? -48.637 -0.949 66.486 1.00 60.28 462 THR A CA 1
ATOM 3742 C C . THR A 1 462 ? -47.789 -0.456 67.650 1.00 60.28 462 THR A C 1
ATOM 3744 O O . THR A 1 462 ? -47.362 0.698 67.659 1.00 60.28 462 THR A O 1
ATOM 3747 N N . LYS A 1 463 ? -47.461 -1.339 68.601 1.00 61.69 463 LYS A N 1
ATOM 3748 C CA . LYS A 1 463 ? -46.561 -1.025 69.723 1.00 61.69 463 LYS A CA 1
ATOM 3749 C C . LYS A 1 463 ? -45.079 -1.013 69.318 1.00 61.69 463 LYS A C 1
ATOM 3751 O O . LYS A 1 463 ? -44.281 -0.335 69.957 1.00 61.69 463 LYS A O 1
ATOM 3756 N N . ALA A 1 464 ? -44.707 -1.676 68.221 1.00 53.69 464 ALA A N 1
ATOM 3757 C CA . ALA A 1 464 ? -43.332 -1.745 67.706 1.00 53.69 464 ALA A CA 1
ATOM 3758 C C . ALA A 1 464 ? -42.878 -0.508 66.879 1.00 53.69 464 ALA A C 1
ATOM 3760 O O . ALA A 1 464 ? -41.813 -0.523 66.250 1.00 53.69 464 ALA A O 1
ATOM 3761 N N . GLY A 1 465 ? -43.663 0.579 66.881 1.00 42.06 465 GLY A N 1
ATOM 3762 C CA . GLY A 1 465 ? -43.701 1.671 65.891 1.00 42.06 465 GLY A CA 1
ATOM 3763 C C . GLY A 1 465 ? -42.431 2.482 65.559 1.00 42.06 465 GLY A C 1
ATOM 3764 O O . GLY A 1 465 ? -42.503 3.351 64.693 1.00 42.06 465 GLY A O 1
ATOM 3765 N N . LYS A 1 466 ? -41.255 2.223 66.151 1.00 37.97 466 LYS A N 1
ATOM 3766 C CA . LYS A 1 466 ? -39.975 2.827 65.701 1.00 37.97 466 LYS A CA 1
ATOM 3767 C C . LYS A 1 466 ? -39.218 1.971 64.678 1.00 37.97 466 LYS A C 1
ATOM 3769 O O . LYS A 1 466 ? -38.599 2.536 63.782 1.00 37.97 466 LYS A O 1
ATOM 3774 N N . ALA A 1 467 ? -39.298 0.642 64.764 1.00 38.03 467 ALA A N 1
ATOM 3775 C CA . ALA A 1 467 ? -38.606 -0.263 63.838 1.00 38.03 467 ALA A CA 1
ATOM 3776 C C . ALA A 1 467 ? -39.317 -0.346 62.472 1.00 38.03 467 ALA A C 1
ATOM 3778 O O . ALA A 1 467 ? -38.681 -0.317 61.421 1.00 38.03 467 ALA A O 1
ATOM 3779 N N . VAL A 1 468 ? -40.654 -0.337 62.481 1.00 37.16 468 VAL A N 1
ATOM 3780 C CA . VAL A 1 468 ? -41.500 -0.424 61.274 1.00 37.16 468 VAL A CA 1
ATOM 3781 C C . VAL A 1 468 ? -41.439 0.861 60.430 1.00 37.16 468 VAL A C 1
ATOM 3783 O O . VAL A 1 468 ? -41.424 0.804 59.202 1.00 37.16 468 VAL A O 1
ATOM 3786 N N . ARG A 1 469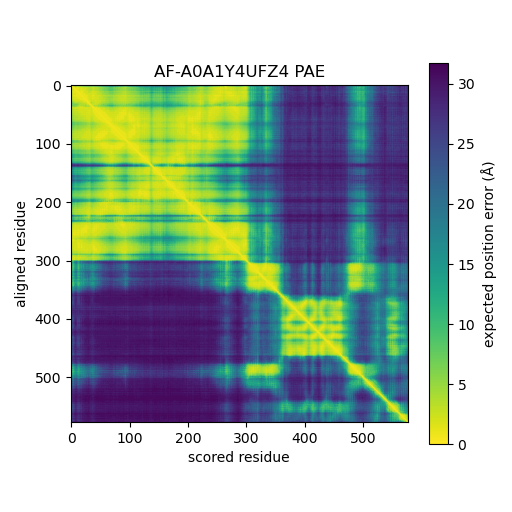 ? -41.284 2.030 61.072 1.00 34.06 469 ARG A N 1
ATOM 3787 C CA . ARG A 1 469 ? -41.178 3.345 60.405 1.00 34.06 469 ARG A CA 1
ATOM 3788 C C . ARG A 1 469 ? -39.870 3.540 59.617 1.00 34.06 469 ARG A C 1
ATOM 3790 O O . ARG A 1 469 ? -39.795 4.422 58.767 1.00 34.06 469 ARG A O 1
ATOM 3797 N N . ILE A 1 470 ? -38.846 2.730 59.901 1.00 34.41 470 ILE A N 1
ATOM 3798 C CA . ILE A 1 470 ? -37.566 2.692 59.171 1.00 34.41 470 ILE A CA 1
ATOM 3799 C C . ILE A 1 470 ? -37.664 1.744 57.963 1.00 34.41 470 ILE A C 1
ATOM 3801 O O . ILE A 1 470 ? -37.105 2.043 56.912 1.00 34.41 470 ILE A O 1
ATOM 3805 N N . GLY A 1 471 ? -38.428 0.652 58.076 1.00 32.44 471 GLY A N 1
ATOM 3806 C CA . GLY A 1 471 ? -38.605 -0.337 57.005 1.00 32.44 471 GLY A CA 1
ATOM 3807 C C . GLY A 1 471 ? -39.440 0.154 55.817 1.00 32.44 471 GLY A C 1
ATOM 3808 O O . GLY A 1 471 ? -39.123 -0.166 54.676 1.00 32.44 471 GLY A O 1
ATOM 3809 N N . GLY A 1 472 ? -40.452 0.996 56.052 1.00 31.27 472 GLY A N 1
ATOM 3810 C CA . GLY A 1 472 ? -41.290 1.531 54.971 1.00 31.27 472 GLY A CA 1
ATOM 3811 C C . GLY A 1 472 ? -40.511 2.350 53.934 1.00 31.27 472 GLY A C 1
ATOM 3812 O O . GLY A 1 472 ? -40.783 2.277 52.739 1.00 31.27 472 GLY A O 1
ATOM 3813 N N . LYS A 1 473 ? -39.490 3.096 54.364 1.00 32.25 473 LYS A N 1
ATOM 3814 C CA . LYS A 1 473 ? -38.650 3.977 53.540 1.00 32.25 473 LYS A CA 1
ATOM 3815 C C . LYS A 1 473 ? -37.969 3.274 52.335 1.00 32.25 473 LYS A C 1
ATOM 3817 O O . LYS A 1 473 ? -37.588 3.909 51.360 1.00 32.25 473 LYS A O 1
ATOM 3822 N N . VAL A 1 474 ? -37.932 1.951 52.317 1.00 33.03 474 VAL A N 1
ATOM 3823 C CA . VAL A 1 474 ? -37.059 1.138 51.463 1.00 33.03 474 VAL A CA 1
ATOM 3824 C C . VAL A 1 474 ? -37.696 0.695 50.122 1.00 33.03 474 VAL A C 1
ATOM 3826 O O . VAL A 1 474 ? -36.981 0.244 49.231 1.00 33.03 474 VAL A O 1
ATOM 3829 N N . LEU A 1 475 ? -39.010 0.846 49.901 1.00 33.91 475 LEU A N 1
ATOM 3830 C CA . LEU A 1 475 ? -39.724 -0.002 48.920 1.00 33.91 475 LEU A CA 1
ATOM 3831 C C . LEU A 1 475 ? -39.841 0.475 47.454 1.00 33.91 475 LEU A C 1
ATOM 3833 O O . LEU A 1 475 ? -39.950 -0.378 46.577 1.00 33.91 475 LEU A O 1
ATOM 3837 N N . LEU A 1 476 ? -39.748 1.770 47.118 1.00 31.94 476 LEU A N 1
ATOM 3838 C CA . LEU A 1 476 ? -39.927 2.219 45.713 1.00 31.94 476 LEU A CA 1
ATOM 3839 C C . LEU A 1 476 ? -38.754 1.840 44.773 1.00 31.94 476 LEU A C 1
ATOM 3841 O O . LEU A 1 476 ? -38.864 1.890 43.552 1.00 31.94 476 LEU A O 1
ATOM 3845 N N . VAL A 1 477 ? -37.608 1.470 45.343 1.00 37.97 477 VAL A N 1
ATOM 3846 C CA . VAL A 1 477 ? -36.326 1.278 44.635 1.00 37.97 477 VAL A CA 1
ATOM 3847 C C . VAL A 1 477 ? -36.075 -0.186 44.288 1.00 37.97 477 VAL A C 1
ATOM 3849 O O . VAL A 1 477 ? -35.248 -0.479 43.430 1.00 37.97 477 VAL A O 1
ATOM 3852 N N . ALA A 1 478 ? -36.812 -1.103 44.918 1.00 41.97 478 ALA A N 1
ATOM 3853 C CA . ALA A 1 478 ? -36.668 -2.540 44.728 1.00 41.97 478 ALA A CA 1
ATOM 3854 C C . ALA A 1 478 ? -36.936 -2.962 43.278 1.00 41.97 478 ALA A C 1
ATOM 3856 O O . ALA A 1 478 ? -36.119 -3.667 42.693 1.00 41.97 478 ALA A O 1
ATOM 3857 N N . GLY A 1 479 ? -38.027 -2.463 42.683 1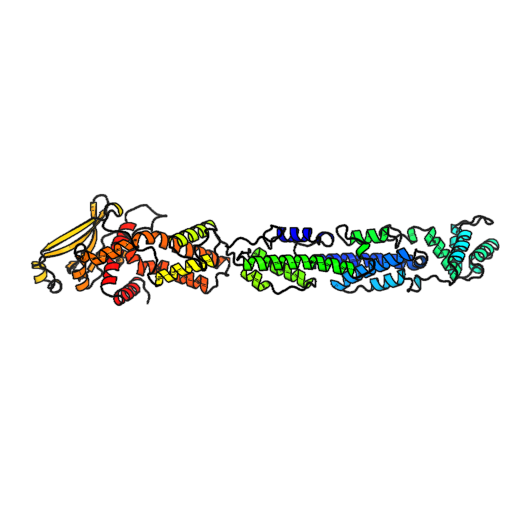.00 42.34 479 GLY A N 1
ATOM 3858 C CA . GLY A 1 479 ? -38.412 -2.772 41.305 1.00 42.34 479 GLY A CA 1
ATOM 3859 C C . GLY A 1 479 ? -37.340 -2.352 40.305 1.00 42.34 479 GLY A C 1
ATOM 3860 O O . GLY A 1 479 ? -36.792 -3.204 39.622 1.00 42.34 479 GLY A O 1
ATOM 3861 N N . VAL A 1 480 ? -36.958 -1.066 40.290 1.00 45.66 480 VAL A N 1
ATOM 3862 C CA . VAL A 1 480 ? -35.916 -0.532 39.387 1.00 45.66 480 VAL A CA 1
ATOM 3863 C C . VAL A 1 480 ? -34.571 -1.226 39.606 1.00 45.66 480 VAL A C 1
ATOM 3865 O O . VAL A 1 480 ? -33.864 -1.491 38.639 1.00 45.66 480 VAL A O 1
ATOM 3868 N N . LEU A 1 481 ? -34.208 -1.549 40.849 1.00 50.38 481 LEU A N 1
ATOM 3869 C CA . LEU A 1 481 ? -32.963 -2.242 41.179 1.00 50.38 481 LEU A CA 1
ATOM 3870 C C . LEU A 1 481 ? -32.937 -3.683 40.649 1.00 50.38 481 LEU A C 1
ATOM 3872 O O . LEU A 1 481 ? -31.945 -4.060 40.028 1.00 50.38 481 LEU A O 1
ATOM 3876 N N . LEU A 1 482 ? -34.009 -4.460 40.838 1.00 49.91 482 LEU A N 1
ATOM 3877 C CA . LEU A 1 482 ? -34.140 -5.824 40.302 1.00 49.91 482 LEU A CA 1
ATOM 3878 C C . LEU A 1 482 ? -34.103 -5.820 38.770 1.00 49.91 482 LEU A C 1
ATOM 3880 O O . LEU A 1 482 ? -33.309 -6.530 38.161 1.00 49.91 482 LEU A O 1
ATOM 3884 N N . ASP A 1 483 ? -34.859 -4.909 38.169 1.00 50.97 483 ASP A N 1
ATOM 3885 C CA . ASP A 1 483 ? -34.900 -4.647 36.734 1.00 50.97 483 ASP A CA 1
ATOM 3886 C C . ASP A 1 483 ? -33.551 -4.223 36.139 1.00 50.97 483 ASP A C 1
ATOM 3888 O O . ASP A 1 483 ? -33.288 -4.437 34.955 1.00 50.97 483 ASP A O 1
ATOM 3892 N N . THR A 1 484 ? -32.732 -3.518 36.923 1.00 56.03 484 THR A N 1
ATOM 3893 C CA . THR A 1 484 ? -31.370 -3.132 36.535 1.00 56.03 484 THR A CA 1
ATOM 3894 C C . THR A 1 484 ? -30.470 -4.354 36.601 1.00 56.03 484 THR A C 1
ATOM 3896 O O . THR A 1 484 ? -29.695 -4.569 35.676 1.00 56.03 484 THR A O 1
ATOM 3899 N N . LEU A 1 485 ? -30.597 -5.164 37.661 1.00 55.06 485 LEU A N 1
ATOM 3900 C CA . LEU A 1 485 ? -29.793 -6.363 37.879 1.00 55.06 485 LEU A CA 1
ATOM 3901 C C . LEU A 1 485 ? -30.019 -7.427 36.796 1.00 55.06 485 LEU A C 1
ATOM 3903 O O . LEU A 1 485 ? -29.059 -7.936 36.223 1.00 55.06 485 LEU A O 1
ATOM 3907 N N . GLU A 1 486 ? -31.276 -7.733 36.480 1.00 55.34 486 GLU A N 1
ATOM 3908 C CA . GLU A 1 486 ? -31.632 -8.696 35.433 1.00 55.34 486 GLU A CA 1
ATOM 3909 C C . GLU A 1 486 ? -31.142 -8.229 34.056 1.00 55.34 486 GLU A C 1
ATOM 3911 O O . GLU A 1 486 ? -30.465 -8.969 33.336 1.00 55.34 486 GLU A O 1
ATOM 3916 N N . LEU A 1 487 ? -31.408 -6.963 33.720 1.00 60.38 487 LEU A N 1
ATOM 3917 C CA . LEU A 1 487 ? -31.009 -6.377 32.445 1.00 60.38 487 LEU A CA 1
ATOM 3918 C C . LEU A 1 487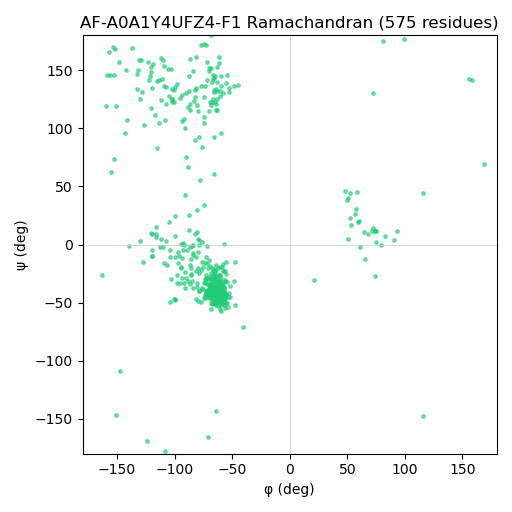 ? -29.484 -6.298 32.295 1.00 60.38 487 LEU A C 1
ATOM 3920 O O . LEU A 1 487 ? -28.958 -6.621 31.233 1.00 60.38 487 LEU A O 1
ATOM 3924 N N . GLY A 1 488 ? -28.766 -5.887 33.342 1.00 65.69 488 GLY A N 1
ATOM 3925 C CA . GLY A 1 488 ? -27.311 -5.764 33.310 1.00 65.69 488 GLY A CA 1
ATOM 3926 C C . GLY A 1 488 ? -26.590 -7.108 33.268 1.00 65.69 488 GLY A C 1
ATOM 3927 O O . GLY A 1 488 ? -25.642 -7.236 32.499 1.00 65.69 488 GLY A O 1
ATOM 3928 N N . ASN A 1 489 ? -27.068 -8.122 34.002 1.00 64.75 489 ASN A N 1
ATOM 3929 C CA . ASN A 1 489 ? -26.531 -9.484 33.903 1.00 64.75 489 ASN A CA 1
ATOM 3930 C C . ASN A 1 489 ? -26.750 -10.055 32.498 1.00 64.75 489 ASN A C 1
ATOM 3932 O O . ASN A 1 489 ? -25.789 -10.495 31.885 1.00 64.75 489 ASN A O 1
ATOM 3936 N N . THR A 1 490 ? -27.969 -9.947 31.953 1.00 62.66 490 THR A N 1
ATOM 3937 C CA . THR A 1 490 ? -28.283 -10.421 30.591 1.00 62.66 490 THR A CA 1
ATOM 3938 C C . THR A 1 490 ? -27.361 -9.782 29.553 1.00 62.66 490 THR A C 1
ATOM 3940 O O . THR A 1 490 ? -26.813 -10.468 28.699 1.00 62.66 490 THR A O 1
ATOM 3943 N N . ILE A 1 491 ? -27.154 -8.462 29.638 1.00 64.50 491 ILE A N 1
ATOM 3944 C CA . ILE A 1 491 ? -26.253 -7.747 28.729 1.00 64.50 491 ILE A CA 1
ATOM 3945 C C . ILE A 1 491 ? -24.805 -8.215 28.913 1.00 64.50 491 ILE A C 1
ATOM 3947 O O . ILE A 1 491 ? -24.112 -8.416 27.925 1.00 64.50 491 ILE A O 1
ATOM 3951 N N . ILE A 1 492 ? -24.323 -8.393 30.145 1.00 67.94 492 ILE A N 1
ATOM 3952 C CA . ILE A 1 492 ? -22.944 -8.840 30.385 1.00 67.94 492 ILE A CA 1
ATOM 3953 C C . ILE A 1 492 ? -22.732 -10.278 29.917 1.00 67.94 492 ILE A C 1
ATOM 3955 O O . ILE A 1 492 ? -21.685 -10.545 29.335 1.00 67.94 492 ILE A O 1
ATOM 3959 N N . ASP A 1 493 ? -23.695 -11.170 30.133 1.00 65.31 493 ASP A N 1
ATOM 3960 C CA . ASP A 1 493 ? -23.636 -12.560 29.684 1.00 65.31 493 ASP A CA 1
ATOM 3961 C C . ASP A 1 493 ? -23.607 -12.614 28.148 1.00 65.31 493 ASP A C 1
ATOM 3963 O O . ASP A 1 493 ? -22.632 -13.128 27.591 1.00 65.31 493 ASP A O 1
ATOM 3967 N N . ASP A 1 494 ? -24.559 -11.941 27.477 1.00 61.81 494 ASP A N 1
ATOM 3968 C CA . ASP A 1 494 ? -24.615 -11.796 26.010 1.00 61.81 494 ASP A CA 1
ATOM 3969 C C . ASP A 1 494 ? -23.277 -11.269 25.449 1.00 61.81 494 ASP A C 1
ATOM 3971 O O . ASP A 1 494 ? -22.739 -11.780 24.464 1.00 61.81 494 ASP A O 1
ATOM 3975 N N . LEU A 1 495 ? -22.704 -10.242 26.085 1.00 63.81 495 LEU A N 1
ATOM 3976 C CA . LEU A 1 495 ? -21.443 -9.638 25.655 1.00 63.81 495 LEU A CA 1
ATOM 3977 C C . LEU A 1 495 ? -20.215 -10.502 25.966 1.00 63.81 495 LEU A C 1
ATOM 3979 O O . LEU A 1 495 ? -19.232 -10.481 25.219 1.00 63.81 495 LEU A O 1
ATOM 3983 N N . SER A 1 496 ? -20.239 -11.251 27.069 1.00 61.97 496 SER A N 1
ATOM 3984 C CA . SER A 1 496 ? -19.145 -12.136 27.469 1.00 61.97 496 SER A CA 1
ATOM 3985 C C . SER A 1 496 ? -19.011 -13.339 26.536 1.00 61.97 496 SER A C 1
ATOM 3987 O O . SER A 1 496 ? -17.882 -13.717 26.200 1.00 61.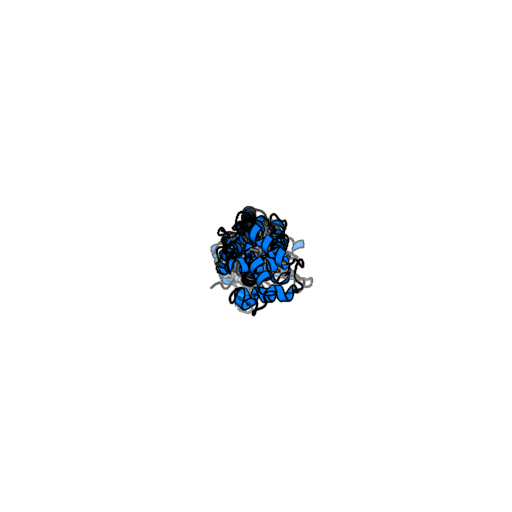97 496 SER A O 1
ATOM 3989 N N . ASP A 1 497 ? -20.141 -13.868 26.059 1.00 59.50 497 ASP A N 1
ATOM 3990 C CA . ASP A 1 497 ? -20.200 -14.977 25.110 1.00 59.50 497 ASP A CA 1
ATOM 3991 C C . ASP A 1 497 ? -19.752 -14.553 23.707 1.00 59.50 497 ASP A C 1
ATOM 3993 O O . ASP A 1 497 ? -18.985 -15.271 23.056 1.00 59.50 497 ASP A O 1
ATOM 3997 N N . VAL A 1 498 ? -20.176 -13.366 23.257 1.00 54.41 498 VAL A N 1
ATOM 3998 C CA . VAL A 1 498 ? -19.896 -12.866 21.902 1.00 54.41 498 VAL A CA 1
ATOM 3999 C C . VAL A 1 498 ? -18.466 -12.339 21.759 1.00 54.41 498 VAL A C 1
ATOM 4001 O O . VAL A 1 498 ? -17.761 -12.738 20.831 1.00 54.41 498 VAL A O 1
ATOM 4004 N N . ASP A 1 499 ? -18.005 -11.476 22.672 1.00 53.25 499 ASP A N 1
ATOM 4005 C CA . ASP A 1 499 ? -16.778 -10.698 22.448 1.00 53.25 499 ASP A CA 1
ATOM 4006 C C . ASP A 1 499 ? -15.567 -11.174 23.273 1.00 53.25 499 ASP A C 1
ATOM 4008 O O . ASP A 1 499 ? -14.437 -10.819 22.940 1.00 53.25 499 ASP A O 1
ATOM 4012 N N . LYS A 1 500 ? -15.740 -11.967 24.350 1.00 54.69 500 LYS A N 1
ATOM 4013 C CA . LYS A 1 500 ? -14.673 -12.438 25.286 1.00 54.69 500 LYS A CA 1
ATOM 4014 C C . LYS A 1 500 ? -13.737 -11.345 25.857 1.00 54.69 500 LYS A C 1
ATOM 4016 O O . LYS A 1 500 ? -12.779 -11.661 26.568 1.00 54.69 500 LYS A O 1
ATOM 4021 N N . LYS A 1 501 ? -14.008 -10.069 25.562 1.00 49.50 501 LYS A N 1
ATOM 4022 C CA . LYS A 1 501 ? -13.210 -8.878 25.895 1.00 49.50 501 LYS A CA 1
ATOM 4023 C C . LYS A 1 501 ? -13.574 -8.247 27.229 1.00 49.50 501 LYS A C 1
ATOM 4025 O O . LYS A 1 501 ? -12.698 -7.682 27.881 1.00 49.50 501 LYS A O 1
ATOM 4030 N N . ILE A 1 502 ? -14.830 -8.373 27.665 1.00 53.38 502 ILE A N 1
ATOM 4031 C CA . ILE A 1 502 ? -15.199 -8.098 29.056 1.00 53.38 502 ILE A CA 1
ATOM 4032 C C . ILE A 1 502 ? -14.492 -9.176 29.878 1.00 53.38 502 ILE A C 1
ATOM 4034 O O . ILE A 1 502 ? -14.963 -10.306 29.964 1.00 53.38 502 ILE A O 1
ATOM 4038 N N . GLY A 1 503 ? -13.284 -8.862 30.356 1.00 44.44 503 GLY A N 1
ATOM 4039 C CA . GLY A 1 503 ? -12.300 -9.857 30.769 1.00 44.44 503 GLY A CA 1
ATOM 4040 C C . GLY A 1 503 ? -12.897 -10.982 31.613 1.00 44.44 503 GLY A C 1
ATOM 4041 O O . GLY A 1 503 ? -13.665 -10.727 32.542 1.00 44.44 503 GLY A O 1
ATOM 4042 N N . LYS A 1 504 ? -12.482 -12.224 31.325 1.00 38.56 504 LYS A N 1
ATOM 4043 C CA . LYS A 1 504 ? -12.895 -13.470 32.008 1.00 38.56 504 LYS A CA 1
ATOM 4044 C C . LYS A 1 504 ? -12.849 -13.417 33.543 1.00 38.56 504 LYS A C 1
ATOM 4046 O O . LYS A 1 504 ? -13.398 -14.295 34.192 1.00 38.56 504 LYS A O 1
ATOM 4051 N N . LYS A 1 505 ? -12.174 -12.430 34.142 1.00 40.09 505 LYS A N 1
ATOM 4052 C CA . LYS A 1 505 ? -12.217 -12.163 35.585 1.00 40.09 505 LYS A CA 1
ATOM 4053 C C . LYS A 1 505 ? -13.165 -11.018 35.944 1.00 40.09 505 LYS A C 1
ATOM 4055 O O . LYS A 1 505 ? -13.962 -11.210 36.844 1.00 40.09 505 LYS A O 1
ATOM 4060 N N . THR A 1 506 ? -13.144 -9.872 35.266 1.00 38.66 506 THR A N 1
ATOM 4061 C CA . THR A 1 506 ? -13.957 -8.692 35.630 1.00 38.66 506 THR A CA 1
ATOM 4062 C C . THR A 1 506 ? -15.434 -8.854 35.269 1.00 38.66 506 THR A C 1
ATOM 4064 O O . THR A 1 506 ? -16.285 -8.622 36.122 1.00 38.66 506 THR A O 1
ATOM 4067 N N . GLY A 1 507 ? -15.739 -9.329 34.054 1.00 41.78 507 GLY A N 1
ATOM 4068 C CA . GLY A 1 507 ? -17.105 -9.608 33.598 1.00 41.78 507 GLY A CA 1
ATOM 4069 C C . GLY A 1 507 ? -17.722 -10.771 34.355 1.00 41.78 507 GLY A C 1
ATOM 4070 O O . GLY A 1 507 ? -18.784 -10.616 34.930 1.00 41.78 507 GLY A O 1
ATOM 4071 N N . MET A 1 508 ? -16.997 -11.888 34.490 1.00 38.16 508 MET A N 1
ATOM 4072 C CA . MET A 1 508 ? -17.453 -13.014 35.311 1.00 38.16 508 MET A CA 1
ATOM 4073 C C . MET A 1 508 ? -17.504 -12.689 36.801 1.00 38.16 508 MET A C 1
ATOM 4075 O O . MET A 1 508 ? -18.282 -13.325 37.479 1.00 38.16 508 MET A O 1
ATOM 4079 N N . THR A 1 509 ? -16.710 -11.771 37.360 1.00 37.53 509 THR A N 1
ATOM 4080 C CA . THR A 1 509 ? -16.840 -11.404 38.786 1.00 37.53 509 THR A CA 1
ATOM 4081 C C . THR A 1 509 ? -18.010 -10.454 38.985 1.00 37.53 509 THR A C 1
ATOM 4083 O O . THR A 1 509 ? -18.771 -10.660 39.916 1.00 37.53 509 THR A O 1
ATOM 4086 N N . ALA A 1 510 ? -18.231 -9.484 38.096 1.00 37.97 510 ALA A N 1
ATOM 4087 C CA . ALA A 1 510 ? -19.408 -8.618 38.146 1.00 37.97 510 ALA A CA 1
ATOM 4088 C C . ALA A 1 510 ? -20.702 -9.379 37.824 1.00 37.97 510 ALA A C 1
ATOM 4090 O O . ALA A 1 510 ? -21.693 -9.159 38.503 1.00 37.97 510 ALA A O 1
ATOM 4091 N N . ALA A 1 511 ? -20.681 -10.309 36.864 1.00 40.28 511 ALA A N 1
ATOM 4092 C CA . ALA A 1 511 ? -21.781 -11.214 36.548 1.00 40.28 511 ALA A CA 1
ATOM 4093 C C . ALA A 1 511 ? -21.949 -12.261 37.639 1.00 40.28 511 ALA A C 1
ATOM 4095 O O . ALA A 1 511 ? -23.065 -12.455 38.070 1.00 40.28 511 ALA A O 1
ATOM 4096 N N . LYS A 1 512 ? -20.891 -12.883 38.186 1.00 38.62 512 LYS A N 1
ATOM 4097 C CA . LYS A 1 512 ? -21.010 -13.791 39.346 1.00 38.62 512 LYS A CA 1
ATOM 4098 C C . LYS A 1 512 ? -21.481 -13.057 40.582 1.00 38.62 512 LYS A C 1
ATOM 4100 O O . LYS A 1 512 ? -22.233 -13.646 41.326 1.00 38.62 512 LYS A O 1
ATOM 4105 N N . ILE A 1 513 ? -21.073 -11.818 40.844 1.00 38.31 513 ILE A N 1
ATOM 4106 C CA . ILE A 1 513 ? -21.610 -11.042 41.966 1.00 38.31 513 ILE A CA 1
ATOM 4107 C C . ILE A 1 513 ? -23.045 -10.620 41.632 1.00 38.31 513 ILE A C 1
ATOM 4109 O O . ILE A 1 513 ? -23.932 -10.846 42.432 1.00 38.31 513 ILE A O 1
ATOM 4113 N N . GLY A 1 514 ? -23.327 -10.122 40.434 1.00 36.44 514 GLY A N 1
ATOM 4114 C CA . GLY A 1 514 ? -24.666 -9.749 39.977 1.00 36.44 514 GLY A CA 1
ATOM 4115 C C . GLY A 1 514 ? -25.655 -10.914 39.927 1.00 36.44 514 GLY A C 1
ATOM 4116 O O . GLY A 1 514 ? -26.817 -10.705 40.243 1.00 36.44 514 GLY A O 1
ATOM 4117 N N . SER A 1 515 ? -25.218 -12.136 39.621 1.00 34.00 515 SER A N 1
ATOM 4118 C CA . SER A 1 515 ? -26.013 -13.374 39.631 1.00 34.00 515 SER A CA 1
ATOM 4119 C C . SER A 1 515 ? -26.007 -14.053 41.000 1.00 34.00 515 SER A C 1
ATOM 4121 O O . SER A 1 515 ? -27.036 -14.577 41.409 1.00 34.00 515 SER A O 1
ATOM 4123 N N . ARG A 1 516 ? -24.930 -13.934 41.794 1.00 35.25 516 ARG A N 1
ATOM 4124 C CA . ARG A 1 516 ? -24.947 -14.250 43.234 1.00 35.25 516 ARG A CA 1
ATOM 4125 C C . ARG A 1 516 ? -25.844 -13.300 44.005 1.00 35.25 516 ARG A C 1
ATOM 4127 O O . ARG A 1 516 ? -26.358 -13.730 45.008 1.00 35.25 516 ARG A O 1
ATOM 4134 N N . TRP A 1 517 ? -26.093 -12.068 43.566 1.00 34.69 517 TRP A N 1
ATOM 4135 C CA . TRP A 1 517 ? -27.091 -11.171 44.158 1.00 34.69 517 TRP A CA 1
ATOM 4136 C C . TRP A 1 517 ? -28.447 -11.283 43.436 1.00 34.69 517 TRP A C 1
ATOM 4138 O O . TRP A 1 517 ? -29.471 -11.202 44.089 1.00 34.69 517 TRP A O 1
ATOM 4148 N N . ALA A 1 518 ? -28.538 -11.612 42.149 1.00 32.50 518 ALA A N 1
ATOM 4149 C CA . ALA A 1 518 ? -29.828 -12.012 41.573 1.00 32.50 518 ALA A CA 1
ATOM 4150 C C . ALA A 1 518 ? -30.348 -13.311 42.221 1.00 32.50 518 ALA A C 1
ATOM 4152 O O . ALA A 1 518 ? -31.548 -13.483 42.323 1.00 32.50 518 ALA A O 1
ATOM 4153 N N . GLY A 1 519 ? -29.465 -14.181 42.729 1.00 30.00 519 GLY A N 1
ATOM 4154 C CA . GLY A 1 519 ? -29.805 -15.347 43.554 1.00 30.00 519 GLY A CA 1
ATOM 4155 C C . GLY A 1 519 ? -29.830 -15.086 45.071 1.00 30.00 519 GLY A C 1
ATOM 4156 O O . GLY A 1 519 ? -30.703 -15.605 45.754 1.00 30.00 519 GLY A O 1
ATOM 4157 N N . ALA A 1 520 ? -28.932 -14.254 45.622 1.00 30.80 520 ALA A N 1
ATOM 4158 C CA . ALA A 1 520 ? -28.792 -14.014 47.073 1.00 30.80 520 ALA A CA 1
ATOM 4159 C C . ALA A 1 520 ? -29.253 -12.629 47.560 1.00 30.80 520 ALA A C 1
ATOM 4161 O O . ALA A 1 520 ? -29.554 -12.496 48.736 1.00 30.80 520 ALA A O 1
ATOM 4162 N N . ALA A 1 521 ? -29.441 -11.611 46.713 1.00 31.45 521 ALA A N 1
ATOM 4163 C CA . ALA A 1 521 ? -30.333 -10.482 47.040 1.00 31.45 521 ALA A CA 1
ATOM 4164 C C . ALA A 1 521 ? -31.777 -10.982 47.152 1.00 31.45 521 ALA A C 1
ATOM 4166 O O . ALA A 1 521 ? -32.549 -10.393 47.908 1.00 31.45 521 ALA A O 1
ATOM 4167 N N . ILE A 1 522 ? -32.087 -12.107 46.484 1.00 32.12 522 ILE A N 1
ATOM 4168 C CA . ILE A 1 522 ? -33.313 -12.887 46.662 1.00 32.12 522 ILE A CA 1
ATOM 4169 C C . ILE A 1 522 ? -33.419 -13.567 48.043 1.00 32.12 522 ILE A C 1
ATOM 4171 O O . ILE A 1 522 ? -34.519 -13.780 48.540 1.00 32.12 522 ILE A O 1
ATOM 4175 N N . GLY A 1 523 ? -32.304 -13.792 48.741 1.00 28.94 523 GLY A N 1
ATOM 4176 C CA . GLY A 1 523 ? -32.306 -14.309 50.117 1.00 28.94 523 GLY A CA 1
ATOM 4177 C C . GLY A 1 523 ? -32.099 -13.232 51.188 1.00 28.94 523 GLY A C 1
ATOM 4178 O O . GLY A 1 523 ? -32.848 -13.148 52.152 1.00 28.94 523 GLY A O 1
ATOM 4179 N N . ALA A 1 524 ? -31.108 -12.359 51.003 1.00 30.91 524 ALA A N 1
ATOM 4180 C CA . ALA A 1 524 ? -30.575 -11.481 52.045 1.00 30.91 524 ALA A CA 1
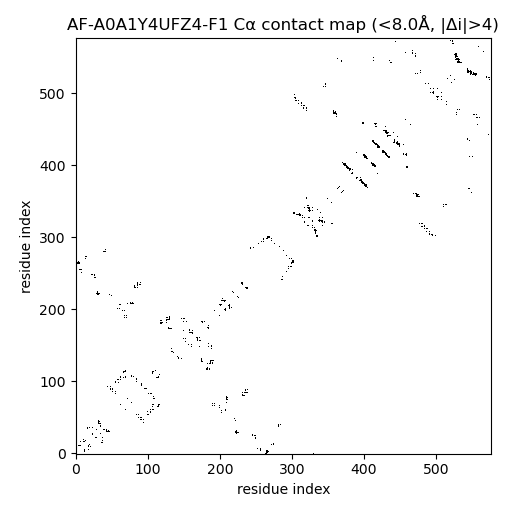ATOM 4181 C C . ALA A 1 524 ? -31.187 -10.073 52.085 1.00 30.91 524 ALA A C 1
ATOM 4183 O O . ALA A 1 524 ? -31.091 -9.375 53.091 1.00 30.91 524 ALA A O 1
ATOM 4184 N N . LYS A 1 525 ? -31.805 -9.622 50.987 1.00 32.09 525 LYS A N 1
ATOM 4185 C CA . LYS A 1 525 ? -32.373 -8.264 50.863 1.00 32.09 525 LYS A CA 1
ATOM 4186 C C . LYS A 1 525 ? -33.837 -8.260 50.412 1.00 32.09 525 LYS A C 1
ATOM 4188 O O . LYS A 1 525 ? -34.527 -7.263 50.605 1.00 32.09 525 LYS A O 1
ATOM 4193 N N . LEU A 1 526 ? -34.325 -9.392 49.901 1.00 29.70 526 LEU A N 1
ATOM 4194 C CA . LEU A 1 526 ? -35.726 -9.654 49.566 1.00 29.70 526 LEU A CA 1
ATOM 4195 C C . LEU A 1 526 ? -36.637 -9.854 50.766 1.00 29.70 526 LEU A C 1
ATOM 4197 O O . LEU A 1 526 ? -37.845 -9.780 50.568 1.00 29.70 526 LEU A O 1
ATOM 4201 N N . GLY A 1 527 ? -36.072 -9.988 51.972 1.00 30.58 527 GLY A N 1
ATOM 4202 C CA . GLY A 1 527 ? -36.734 -9.563 53.199 1.00 30.58 527 GLY A CA 1
ATOM 4203 C C . GLY A 1 527 ? -37.437 -8.229 52.938 1.00 30.58 527 GLY A C 1
ATOM 4204 O O . GLY A 1 527 ? -38.626 -8.169 52.692 1.00 30.58 527 GLY A O 1
ATOM 4205 N N . ALA A 1 528 ? -36.687 -7.147 52.782 1.00 31.19 528 ALA A N 1
ATOM 4206 C CA . ALA A 1 528 ? -37.251 -5.809 52.603 1.00 31.19 528 ALA A CA 1
ATOM 4207 C C . ALA A 1 528 ? -37.840 -5.474 51.204 1.00 31.19 528 ALA A C 1
ATOM 4209 O O . ALA A 1 528 ? -38.228 -4.326 50.989 1.00 31.19 528 ALA A O 1
ATOM 4210 N N . MET A 1 529 ? -37.858 -6.393 50.223 1.00 28.41 529 MET A N 1
ATOM 4211 C CA . MET A 1 529 ? -38.059 -6.024 48.802 1.00 28.41 529 MET A CA 1
ATOM 4212 C C . MET A 1 529 ? -38.955 -6.935 47.945 1.00 28.41 529 MET A C 1
ATOM 4214 O O . MET A 1 529 ? -39.183 -6.603 46.785 1.00 28.41 529 MET A O 1
ATOM 4218 N N . ALA A 1 530 ? -39.525 -8.037 48.440 1.00 26.34 530 ALA A N 1
ATOM 4219 C CA . ALA A 1 530 ? -40.305 -8.944 47.574 1.00 26.34 530 ALA A CA 1
ATOM 4220 C C . ALA A 1 530 ? -41.756 -8.496 47.299 1.00 26.34 530 ALA A C 1
ATOM 4222 O O . ALA A 1 530 ? -42.629 -9.349 47.195 1.00 26.34 530 ALA A O 1
ATOM 4223 N N . GLY A 1 531 ? -42.048 -7.187 47.290 1.00 26.95 531 GLY A N 1
ATOM 4224 C CA . GLY A 1 531 ? -43.422 -6.640 47.333 1.00 26.95 531 GLY A CA 1
ATOM 4225 C C . GLY A 1 531 ? -43.938 -6.115 45.999 1.00 26.95 531 GLY A C 1
ATOM 4226 O O . GLY A 1 531 ? -45.119 -5.829 45.840 1.00 26.95 531 GLY A O 1
ATOM 4227 N N . SER A 1 532 ? -43.070 -5.985 45.006 1.00 28.27 532 SER A N 1
ATOM 4228 C CA . SER A 1 532 ? -43.468 -5.533 43.678 1.00 28.27 532 SER A CA 1
ATOM 4229 C C . SER A 1 532 ? -42.416 -5.968 42.672 1.00 28.27 532 SER A C 1
ATOM 4231 O O . SER A 1 532 ? -41.269 -5.536 42.770 1.00 28.27 532 SER A O 1
ATOM 4233 N N . GLY A 1 533 ? -42.806 -6.788 41.698 1.00 24.61 533 GLY A N 1
ATOM 4234 C CA . GLY A 1 533 ? -41.956 -7.097 40.547 1.00 24.61 533 GLY A CA 1
ATOM 4235 C C . GLY A 1 533 ? -41.504 -8.550 40.392 1.00 24.61 533 GLY A C 1
ATOM 4236 O O . GLY A 1 533 ? -40.358 -8.785 40.050 1.00 24.61 533 GLY A O 1
ATOM 4237 N N . ILE A 1 534 ? -42.391 -9.532 40.566 1.00 23.00 534 ILE A N 1
ATOM 4238 C CA . ILE A 1 534 ? -42.447 -10.632 39.592 1.00 23.00 534 ILE A CA 1
ATOM 4239 C C . ILE A 1 534 ? -43.829 -10.547 38.967 1.00 23.00 534 ILE A C 1
ATOM 4241 O O . ILE A 1 534 ? -44.844 -10.725 39.644 1.00 23.00 534 ILE A O 1
ATOM 4245 N N . GLY A 1 535 ? -43.853 -10.191 37.689 1.00 22.66 535 GLY A N 1
ATOM 4246 C CA . GLY A 1 535 ? -45.080 -10.056 36.929 1.00 22.66 535 GLY A CA 1
ATOM 4247 C C . GLY A 1 535 ? -44.858 -9.376 35.591 1.00 22.66 535 GLY A C 1
ATOM 4248 O O . GLY A 1 535 ? -45.333 -8.268 35.391 1.00 22.66 535 GLY A O 1
ATOM 4249 N N . THR A 1 536 ? -44.184 -10.044 34.660 1.00 23.95 536 THR A N 1
ATOM 4250 C CA . THR A 1 536 ? -44.557 -9.952 33.238 1.00 23.95 536 THR A CA 1
ATOM 4251 C C . THR A 1 536 ? -44.145 -11.232 32.518 1.00 23.95 536 THR A C 1
ATOM 4253 O O . THR A 1 536 ? -43.180 -11.263 31.772 1.00 23.95 536 THR A O 1
ATOM 4256 N N . ALA A 1 537 ? -44.896 -12.312 32.767 1.00 23.52 537 ALA A N 1
ATOM 4257 C CA . ALA A 1 537 ? -45.081 -13.373 31.768 1.00 23.52 537 ALA A CA 1
ATOM 4258 C C . ALA A 1 537 ? -46.278 -14.299 32.052 1.00 23.52 537 ALA A C 1
ATOM 4260 O O . ALA A 1 537 ? -46.825 -14.849 31.104 1.00 23.52 537 ALA A O 1
ATOM 4261 N N . VAL A 1 538 ? -46.740 -14.481 33.301 1.00 23.30 538 VAL A N 1
ATOM 4262 C CA . VAL A 1 538 ? -47.844 -15.427 33.578 1.00 23.30 538 VAL A CA 1
ATOM 4263 C C . VAL A 1 538 ? -48.780 -14.904 34.683 1.00 23.30 538 VAL A C 1
ATOM 4265 O O . VAL A 1 538 ? -48.526 -15.105 35.865 1.00 23.30 538 VAL A O 1
ATOM 4268 N N . ALA A 1 539 ? -49.879 -14.266 34.258 1.00 23.03 539 ALA A N 1
ATOM 4269 C CA . ALA A 1 539 ? -51.060 -13.818 35.023 1.00 23.03 539 ALA A CA 1
ATOM 4270 C C . ALA A 1 539 ? -50.911 -12.596 35.979 1.00 23.03 539 ALA A C 1
ATOM 4272 O O . ALA A 1 539 ? -50.025 -12.576 36.830 1.00 23.03 539 ALA A O 1
ATOM 4273 N N . PRO A 1 540 ? -51.810 -11.588 35.909 1.00 23.64 540 PRO A N 1
ATOM 4274 C CA . PRO A 1 540 ? -51.897 -10.530 36.917 1.00 23.64 540 PRO A CA 1
ATOM 4275 C C . PRO A 1 540 ? -52.528 -11.078 38.211 1.00 23.64 540 PRO A C 1
ATOM 4277 O O . PRO A 1 540 ? -53.536 -11.782 38.149 1.00 23.64 540 PRO A O 1
ATOM 4280 N N . GLY A 1 541 ? -51.980 -10.750 39.389 1.00 28.44 541 GLY A N 1
ATOM 4281 C CA . GLY A 1 541 ? -52.698 -10.965 40.655 1.00 28.44 541 GLY A CA 1
ATOM 4282 C C . GLY A 1 541 ? -51.858 -11.053 41.937 1.00 28.44 541 GLY A C 1
ATOM 4283 O O . GLY A 1 541 ? -50.797 -11.670 41.948 1.00 28.44 541 GLY A O 1
ATOM 4284 N N . PHE A 1 542 ? -52.412 -10.456 43.004 1.00 29.86 542 PHE A N 1
ATOM 4285 C CA . PHE A 1 542 ? -52.281 -10.591 44.477 1.00 29.86 542 PHE A CA 1
ATOM 4286 C C . PHE A 1 542 ? -51.040 -11.231 45.152 1.00 29.86 542 PHE A C 1
ATOM 4288 O O . PHE A 1 542 ? -50.698 -10.835 46.263 1.00 29.86 542 PHE A O 1
ATOM 4295 N N . GLY A 1 543 ? -50.337 -12.193 44.552 1.00 32.03 543 GLY A N 1
ATOM 4296 C CA . GLY A 1 543 ? -49.244 -12.937 45.200 1.00 32.03 543 GLY A CA 1
ATOM 4297 C C . GLY A 1 543 ? -47.946 -12.145 45.413 1.00 32.03 543 GLY A C 1
ATOM 4298 O O . GLY A 1 543 ? -47.194 -12.445 46.338 1.00 32.03 543 GLY A O 1
ATOM 4299 N N . THR A 1 544 ? -47.688 -11.125 44.590 1.00 38.84 544 THR A N 1
ATOM 4300 C CA . THR A 1 544 ? -46.424 -10.363 44.595 1.00 38.84 544 THR A CA 1
ATOM 4301 C C . THR A 1 544 ? -46.375 -9.294 45.694 1.00 38.84 544 THR A C 1
ATOM 4303 O O . THR A 1 544 ? -45.319 -9.077 46.270 1.00 38.84 544 THR A O 1
ATOM 4306 N N . ALA A 1 545 ? -47.504 -8.674 46.058 1.00 36.38 545 ALA A N 1
ATOM 4307 C CA . ALA A 1 545 ? -47.560 -7.668 47.130 1.00 36.38 545 ALA A CA 1
ATOM 4308 C C . ALA A 1 545 ? -47.434 -8.291 48.530 1.00 36.38 545 ALA A C 1
ATOM 4310 O O . ALA A 1 545 ? -46.725 -7.785 49.400 1.00 36.38 545 ALA A O 1
ATOM 4311 N N . ILE A 1 546 ? -48.079 -9.441 48.728 1.00 37.41 546 ILE A N 1
ATOM 4312 C CA . ILE A 1 546 ? -48.142 -10.128 50.021 1.00 37.41 546 ILE A CA 1
ATOM 4313 C C . ILE A 1 546 ? -46.784 -10.744 50.386 1.00 37.41 546 ILE A C 1
ATOM 4315 O O . ILE A 1 546 ? -46.371 -10.674 51.544 1.00 37.41 546 ILE A O 1
ATOM 4319 N N . GLY A 1 547 ? -46.064 -11.304 49.404 1.00 40.66 547 GLY A N 1
ATOM 4320 C CA . GLY A 1 547 ? -44.731 -11.877 49.606 1.00 40.66 547 GLY A CA 1
ATOM 4321 C C . GLY A 1 547 ? -43.747 -10.874 50.209 1.00 40.66 547 GLY A C 1
ATOM 4322 O O . GLY A 1 547 ? -43.087 -11.180 51.197 1.00 40.66 547 GLY A O 1
ATOM 4323 N N . GLY A 1 548 ? -43.707 -9.650 49.684 1.00 42.03 548 GLY A N 1
ATOM 4324 C CA . GLY A 1 548 ? -42.755 -8.631 50.124 1.00 42.03 548 GLY A CA 1
ATOM 4325 C C . GLY A 1 548 ? -43.105 -7.928 51.389 1.00 42.03 548 GLY A C 1
ATOM 4326 O O . GLY A 1 548 ? -42.214 -7.693 52.195 1.00 42.03 548 GLY A O 1
ATOM 4327 N N . THR A 1 549 ? -44.382 -7.611 51.577 1.00 41.38 549 THR A N 1
ATOM 4328 C CA . THR A 1 549 ? -44.853 -7.009 52.823 1.00 41.38 549 THR A CA 1
ATOM 4329 C C . THR A 1 549 ? -44.475 -7.889 54.014 1.00 41.38 549 THR A C 1
ATOM 4331 O O . THR A 1 549 ? -43.950 -7.399 55.014 1.00 41.38 549 THR A O 1
ATOM 4334 N N . VAL A 1 550 ? -44.663 -9.204 53.881 1.00 42.00 550 VAL A N 1
ATOM 4335 C CA . VAL A 1 550 ? -44.364 -10.160 54.948 1.00 42.00 550 VAL A CA 1
ATOM 4336 C C . VAL A 1 550 ? -42.863 -10.376 55.129 1.00 42.00 550 VAL A C 1
ATOM 4338 O O . VAL A 1 550 ? -42.366 -10.305 56.252 1.00 42.00 550 VAL A O 1
ATOM 4341 N N . LEU A 1 551 ? -42.119 -10.566 54.040 1.00 43.94 551 LEU A N 1
ATOM 4342 C CA . LEU A 1 551 ? -40.663 -10.679 54.093 1.00 43.94 551 LEU A CA 1
ATOM 4343 C C . LEU A 1 551 ? -40.008 -9.428 54.717 1.00 43.94 551 LEU A C 1
ATOM 4345 O O . LEU A 1 551 ? -38.993 -9.549 55.407 1.00 43.94 551 LEU A O 1
ATOM 4349 N N . SER A 1 552 ? -40.596 -8.236 54.530 1.00 44.06 552 SER A N 1
ATOM 4350 C CA . SER A 1 552 ? -40.002 -6.955 54.960 1.00 44.06 552 SER A CA 1
ATOM 4351 C C . SER A 1 552 ? -40.149 -6.765 56.452 1.00 44.06 552 SER A C 1
ATOM 4353 O O . SER A 1 552 ? -39.226 -6.299 57.120 1.00 44.06 552 SER A O 1
ATOM 4355 N N . LEU A 1 553 ? -41.292 -7.203 56.981 1.00 42.53 553 LEU A N 1
ATOM 4356 C CA . LEU A 1 553 ? -41.513 -7.335 58.410 1.00 42.53 553 LEU A CA 1
ATOM 4357 C C . LEU A 1 553 ? -40.523 -8.322 59.035 1.00 42.53 553 LEU A C 1
ATOM 4359 O O . LEU A 1 553 ? -39.877 -7.971 60.016 1.00 42.53 553 LEU A O 1
ATOM 4363 N N . VAL A 1 554 ? -40.345 -9.510 58.448 1.00 43.59 554 VAL A N 1
ATOM 4364 C CA . VAL A 1 554 ? -39.426 -10.538 58.973 1.00 43.59 554 VAL A CA 1
ATOM 4365 C C . VAL A 1 554 ? -37.964 -10.062 58.948 1.00 43.59 554 VAL A C 1
ATOM 4367 O O . VAL A 1 554 ? -37.254 -10.212 59.940 1.00 43.59 554 VAL A O 1
ATOM 4370 N N . GLY A 1 555 ? -37.525 -9.400 57.872 1.00 45.47 555 GLY A N 1
ATOM 4371 C CA . GLY A 1 555 ? -36.179 -8.820 57.781 1.00 45.47 555 GLY A CA 1
ATOM 4372 C C . GLY A 1 555 ? -35.947 -7.655 58.753 1.00 45.47 555 GLY A C 1
ATOM 4373 O O . GLY A 1 555 ? -34.878 -7.552 59.353 1.00 45.47 555 GLY A O 1
ATOM 4374 N N . GLY A 1 556 ? -36.957 -6.802 58.963 1.00 41.22 556 GLY A N 1
ATOM 4375 C CA . GLY A 1 556 ? -36.908 -5.719 59.953 1.00 41.22 556 GLY A CA 1
ATOM 4376 C C . GLY A 1 556 ? -36.876 -6.220 61.402 1.00 41.22 556 GLY A C 1
ATOM 4377 O O . GLY A 1 556 ? -36.231 -5.604 62.250 1.00 41.22 556 GLY A O 1
ATOM 4378 N N . ILE A 1 557 ? -37.525 -7.356 61.672 1.00 42.47 557 ILE A N 1
ATOM 4379 C CA . ILE A 1 557 ? -37.486 -8.058 62.960 1.00 42.47 557 ILE A CA 1
ATOM 4380 C C . ILE A 1 557 ? -36.076 -8.608 63.228 1.00 42.47 557 ILE A C 1
ATOM 4382 O O . ILE A 1 557 ? -35.512 -8.329 64.284 1.00 42.47 557 ILE A O 1
ATOM 4386 N N . ALA A 1 558 ? -35.476 -9.306 62.258 1.00 37.84 558 ALA A N 1
ATOM 4387 C CA . ALA A 1 558 ? -34.134 -9.884 62.385 1.00 37.84 558 ALA A CA 1
ATOM 4388 C C . ALA A 1 558 ? -33.034 -8.812 62.528 1.00 37.84 558 ALA A C 1
ATOM 4390 O O . ALA A 1 558 ? -32.183 -8.900 63.412 1.00 37.84 558 ALA A O 1
ATOM 4391 N N . GLY A 1 559 ? -33.093 -7.734 61.734 1.00 37.50 559 GLY A N 1
ATOM 4392 C CA . GLY A 1 559 ? -32.124 -6.633 61.813 1.00 37.50 559 GLY A CA 1
ATOM 4393 C C . GLY A 1 559 ? -32.155 -5.850 63.134 1.00 37.50 559 GLY A C 1
ATOM 4394 O O . GLY A 1 559 ? -31.163 -5.229 63.509 1.00 37.50 559 GLY A O 1
ATOM 4395 N N . ALA A 1 560 ? -33.269 -5.889 63.869 1.00 35.50 560 ALA A N 1
ATOM 4396 C CA . ALA A 1 560 ? -33.413 -5.216 65.157 1.00 35.50 560 ALA A CA 1
ATOM 4397 C C . ALA A 1 560 ? -32.914 -6.048 66.355 1.00 35.50 560 ALA A C 1
ATOM 4399 O O . ALA A 1 560 ? -32.806 -5.494 67.455 1.00 35.50 560 ALA A O 1
ATOM 4400 N N . VAL A 1 561 ? -32.655 -7.349 66.173 1.00 34.03 561 VAL A N 1
ATOM 4401 C CA . VAL A 1 561 ? -32.238 -8.283 67.239 1.00 34.03 561 VAL A CA 1
ATOM 4402 C C . VAL A 1 561 ? -30.714 -8.487 67.269 1.00 34.03 561 VAL A C 1
ATOM 4404 O O . VAL A 1 561 ? -30.162 -8.664 68.349 1.00 34.03 561 VAL A O 1
ATOM 4407 N N . GLY A 1 562 ? -30.006 -8.304 66.150 1.00 35.00 562 GLY A N 1
ATOM 4408 C CA . GLY A 1 562 ? -28.538 -8.273 66.116 1.00 35.00 562 GLY A CA 1
ATOM 4409 C C . GLY A 1 562 ? -27.982 -8.634 64.738 1.00 35.00 562 GLY A C 1
ATOM 4410 O O . GLY A 1 562 ? -28.523 -9.495 64.050 1.00 35.00 562 GLY A O 1
ATOM 4411 N N . GLY A 1 563 ? -26.898 -7.975 64.314 1.00 31.97 563 GLY A N 1
ATOM 4412 C CA . GLY A 1 563 ? -26.325 -8.143 62.968 1.00 31.97 563 GLY A CA 1
ATOM 4413 C C . GLY A 1 563 ? -25.746 -9.534 62.672 1.00 31.97 563 GLY A C 1
ATOM 4414 O O . GLY A 1 563 ? -25.643 -9.909 61.507 1.00 31.97 563 GLY A O 1
ATOM 4415 N N . GLU A 1 564 ? -25.405 -10.306 63.705 1.00 32.88 564 GLU A N 1
ATOM 4416 C CA . GLU A 1 564 ? -24.774 -11.628 63.581 1.00 32.88 564 GLU A CA 1
ATOM 4417 C C . GLU A 1 564 ? -25.808 -12.751 63.355 1.00 32.88 564 GLU A C 1
ATOM 4419 O O . GLU A 1 564 ? -25.605 -13.618 62.506 1.00 32.88 564 GLU A O 1
ATOM 4424 N N . GLU A 1 565 ? -26.984 -12.679 63.994 1.00 39.03 565 GLU A N 1
ATOM 4425 C CA . GLU A 1 565 ? -28.106 -13.597 63.720 1.00 39.03 565 GLU A CA 1
ATOM 4426 C C . GLU A 1 565 ? -28.719 -13.363 62.337 1.00 39.03 565 GLU A C 1
ATOM 4428 O O . GLU A 1 565 ? -29.109 -14.313 61.661 1.00 39.03 565 GLU A O 1
ATOM 4433 N N . PHE A 1 566 ? -28.758 -12.108 61.879 1.00 37.16 566 PHE A N 1
ATOM 4434 C CA . PHE A 1 566 ? -29.197 -11.778 60.526 1.00 37.16 566 PHE A CA 1
ATOM 4435 C C . PHE A 1 566 ? -28.270 -12.389 59.465 1.00 37.16 566 PHE A C 1
ATOM 4437 O O . PHE A 1 566 ? -28.755 -12.943 58.481 1.00 37.16 566 PHE A O 1
ATOM 4444 N N . ALA A 1 567 ? -26.951 -12.341 59.676 1.00 33.81 567 ALA A N 1
ATOM 4445 C CA . ALA A 1 567 ? -25.983 -12.967 58.779 1.00 33.81 567 ALA A CA 1
ATOM 4446 C C . ALA A 1 567 ? -26.147 -14.497 58.746 1.00 33.81 567 ALA A C 1
ATOM 4448 O O . ALA A 1 567 ? -26.262 -15.070 57.665 1.00 33.81 567 ALA A O 1
ATOM 4449 N N . ASN A 1 568 ? -26.251 -15.145 59.911 1.00 38.53 568 ASN A N 1
ATOM 4450 C CA . ASN A 1 568 ? -26.420 -16.600 60.010 1.00 38.53 568 ASN A CA 1
ATOM 4451 C C . ASN A 1 568 ? -27.754 -17.085 59.421 1.00 38.53 568 ASN A C 1
ATOM 4453 O O . ASN A 1 568 ? -27.788 -18.075 58.695 1.00 38.53 568 ASN A O 1
ATOM 4457 N N . TRP A 1 569 ? -28.846 -16.349 59.642 1.00 38.28 569 TRP A N 1
ATOM 4458 C CA . TRP A 1 569 ? -30.149 -16.660 59.050 1.00 38.28 569 TRP A CA 1
ATOM 4459 C C . TRP A 1 569 ? -30.138 -16.552 57.521 1.00 38.28 569 TRP A C 1
ATOM 4461 O O . TRP A 1 569 ? -30.738 -17.379 56.838 1.00 38.28 569 TRP A O 1
ATOM 4471 N N . VAL A 1 570 ? -29.425 -15.561 56.977 1.00 34.91 570 VAL A N 1
ATOM 4472 C CA . VAL A 1 570 ? -29.226 -15.411 55.531 1.00 34.91 570 VAL A CA 1
ATOM 4473 C C . VAL A 1 570 ? -28.446 -16.590 54.945 1.00 34.91 570 VAL A C 1
ATOM 4475 O O . VAL A 1 570 ? -28.802 -17.047 53.860 1.00 34.91 570 VAL A O 1
ATOM 4478 N N . PHE A 1 571 ? -27.430 -17.110 55.639 1.00 36.47 571 PHE A N 1
ATOM 4479 C CA . PHE A 1 571 ? -26.681 -18.290 55.189 1.00 36.47 571 PHE A CA 1
ATOM 4480 C C . PHE A 1 571 ? -27.541 -19.568 55.177 1.00 36.47 571 PHE A C 1
ATOM 4482 O O . PHE A 1 571 ? -27.483 -20.319 54.204 1.00 36.47 571 PHE A O 1
ATOM 4489 N N . ASP A 1 572 ? -28.410 -19.758 56.175 1.00 37.31 572 ASP A N 1
ATOM 4490 C CA . ASP A 1 572 ? -29.289 -20.935 56.295 1.00 37.31 572 ASP A CA 1
ATOM 4491 C C . ASP A 1 572 ? -30.411 -20.995 55.242 1.00 37.31 572 ASP A C 1
ATOM 4493 O O . ASP A 1 572 ? -30.774 -22.070 54.775 1.00 37.31 572 ASP A O 1
ATOM 4497 N N . ILE A 1 573 ? -31.001 -19.858 54.854 1.00 33.34 573 ILE A N 1
ATOM 4498 C CA . ILE A 1 573 ? -32.088 -19.832 53.850 1.00 33.34 573 ILE A CA 1
ATOM 4499 C C . ILE A 1 573 ? -31.580 -19.834 52.402 1.00 33.34 573 ILE A C 1
ATOM 4501 O O . ILE A 1 573 ? -32.384 -19.931 51.474 1.00 33.34 573 ILE A O 1
ATOM 4505 N N . THR A 1 574 ? -30.270 -19.666 52.203 1.00 31.45 574 THR A N 1
ATOM 4506 C CA . THR A 1 574 ? -29.634 -19.613 50.877 1.00 31.45 574 THR A CA 1
ATOM 4507 C C . THR A 1 574 ? -28.818 -20.862 50.538 1.00 31.45 574 THR A C 1
ATOM 4509 O O . THR A 1 574 ? -28.233 -20.891 49.457 1.00 31.45 574 THR A O 1
ATOM 4512 N N . ASP A 1 575 ? -28.802 -21.882 51.412 1.00 29.84 575 ASP A N 1
ATOM 4513 C CA . ASP A 1 575 ? -27.968 -23.093 51.293 1.00 29.84 575 ASP A CA 1
ATOM 4514 C C . ASP A 1 575 ? -26.493 -22.754 50.977 1.00 29.84 575 ASP A C 1
ATOM 4516 O O . ASP A 1 575 ? -25.872 -23.323 50.081 1.00 29.84 575 ASP A O 1
ATOM 4520 N N . LEU A 1 576 ? -25.920 -21.777 51.690 1.00 28.12 576 LEU A N 1
ATOM 4521 C CA . LEU A 1 576 ? -24.521 -21.354 51.525 1.00 28.12 576 LEU A CA 1
ATOM 4522 C C . LEU A 1 576 ? -23.542 -22.110 52.454 1.00 28.12 576 LEU A C 1
ATOM 4524 O O . LEU A 1 576 ? -22.609 -21.504 52.987 1.00 28.12 576 LEU A O 1
ATOM 4528 N N . VAL A 1 577 ? -23.723 -23.432 52.595 1.00 27.83 577 VAL A N 1
ATOM 4529 C CA . VAL A 1 577 ? -22.695 -24.375 53.089 1.00 27.83 577 VAL A CA 1
ATOM 4530 C C . VAL A 1 577 ? -22.306 -25.342 51.982 1.00 27.83 577 VAL A C 1
ATOM 4532 O O . VAL A 1 577 ? -23.213 -26.015 51.445 1.00 27.83 577 VAL A O 1
#

Foldseek 3Di:
DADQQQFPLRHRFLALVVLVSLCVVLVLQQFFDQVSSQLQLVRLVLLLVLLLVLLVLLLVLLVLLLLLLQVPDLVLLVLVLLLLLLSQLSCVLNHNGDPSNVVSNCSNNVVDPSNDQLDPDDPVLLVVLLVLLVDPPPDPQDSVLSLQLLVVCLVPHLCVSCVPPPSSSVSSCSSCVVVDSSSSSSSSSNNCLVPPQVSQQGPLRHGRSDPVSSVSSSVSSGVHCPDSCQSPPDSCSVVVSSLVSLQSSQVSSVVSLVVCVVVVYAHAPSSLVSSVVSQVSSVSSVHDHDPCNVSSVSRHFQLDDDLVLQLLLLVLLQVQLQWFPVGRDDSRSTCGNRSLRSLVVLLVCVVVVNRPQQFDFAQCPCVVQVKHKDKDWDQCPVVVVVDVLCVPADSTHIFMWIWHQDPNDTDTAKAFDAWDDDPNDTQHGFIQGDDPPPVLCNVDRHSHDDDPVLCVQHRHPVVVPPLNNRLRSGEPSLASSLVSLVSVLVRLVVSCVPPVPCDPCNSCVSNVSSVCCNLLVVQQVLLSYQQDDDDDDDDDDNRRRSSSSRSSSVLSSQVVVDPVSSVVNSCVSSVVD

Sequence (577 aa):
MSKELTGKNGKIVGTDVYFQAMNQQFKIEEVVKVSKEYKYLDGLKELVQCCNEMISMIYQDVKSSAYILAFIPEKDRKETAELVKAMGEIIQKWGSHNVNVDRIVSYVLLSSKESKRKSSESFGNIEKAEKKIRSNTGNNISISEKLNMLQKALNSNVSKAASNDLKKFAFLSSVEQGKGNAFLADVYYYYQYKWNEKIYKGKNGKRLCSKEYNMEIVKKIFRNEFPIKYSYGSAKKYVYEIDKMLKNIYNQIESDIKQGEREHHYIQDKNGKILIYAIEQLQKSGIQCSNLKNNIENLMWFVGGNSQKILQLQKKLNILGMKGSRGKLKEDGVFGEETLCAWNQVSKSLVSGSVPVLTYVDILQSNLTDVTHEVVVKDISNAKLNNSKLKNLSDMNDYSMLFYAKNGKKSRAFMLDRPHYEKGKELSFHINYDADKPIFLKKYLNHKEISESTYIRFKNFTKAGKAVRIGGKVLLVAGVLLDTLELGNTIIDDLSDVDKKIGKKTGMTAAKIGSRWAGAAIGAKLGAMAGSGIGTAVAPGFGTAIGGTVLSLVGGIAGAVGGEEFANWVFDITDLV

pLDDT: mean 74.65, std 22.67, range [22.66, 98.44]

Secondary structure (DSSP, 8-state):
---B-B-TTSSBTTSHHHHHHHHHHTTGGGT---BTTTBHHHHHHHHHHHHHHHHHHHHHHHHHTGGGGGGS-HHHHHHHHHHHHHHHHHHHHHS---THHHHHHHHHTT-STTTS-SS---HHHHHHHHHHHH--TT----HHHHHHHHHHHHTS-HHHHHTT-HHHHHHHHHHHTTSHHHHHHHHHHHHHHHH-GGGSB-TTSSBTTSHHHHHHHHHHHSSS---GGGTSS-TTHHHHHHHHHHHHHHHHHHHHHHHHHHHT-B--HHHHHHHHHHHHHHHHTT------HHHHHHH---B-S-HHHHHHHHHHHHHTT-EETTEEPP-SS-B-HHHHHHHHHHHHHHHTT--TT-----S--HHHH-EEEEEEEEE-HHHHHH-GGGTTS-SEEEEEEEEEEETTEEEEEEEEE--EEETTEEE-SEEEE---SSHHHHHHHTTEE--HHHHHHHS-TTTTTTTHHHHGGGTTHHHHHHHHHHHHHHHHHHHHHHHS-S-TTHHHHHHHHHHHHHHHHHHHTSTTTTTS---SSS---THHHHHHHHHHHHHHHHHTT-HHHHHHHHHHHTT--

Mean predicted aligned error: 17.92 Å

Radius of gyration: 49.22 Å; Cα contacts (8 Å, |Δi|>4): 846; chains: 1; bounding box: 102×49×146 Å